Protein AF-A0A2T9YK55-F1 (afdb_monomer)

Sequence (570 aa):
MNTILQKYQSNDKYGALNINEKGITLLDGKYPSPLETLKYIHVDLERYDRYWHKEVDLELATLYSEIPSTYRIPLEDSKKLMSIIETYSIKFGENSNISEKGAIGMFPLSTLYFKQSCVPNCVYYGDNSGILYFRSTTKIKAGTTLTVSHINHYQTREARQKELYLKYQYWCSCLRCGEPMETSSDKLISGVGCVKCFKGVMYLPSKKKQKSLKITNSYLKKDISSFKNFSENLNLISEFKANEIRPGISIYEKSRTLAESLYKEDIHVNMFDDCNCAIIKDNSSGSGIFGNSIKSEKENQREIDNDTQECKYNHMEIPIKNLMVCDTCENIATKSSTESILKVCNQLLKNGIDAYRATDLNLAISKFSIIISCFEKQKIISKFNTIILEAYQLLEKCCNLKGDMIRAFYYQKEVVKLYENSGVLPRISLDMLAARIKLIESYILFTSTIKSKKLEFSNYLLKKYGNIVKENFEKAQTEIKIIFGEKSFLRKHLETLKLFANNNNRYLNNKENTEFKKESKSNENQNQKNDDSEKKVIIYKNNPFRDLFQKNVIQQNTKIKNLVFQPRKK

Radius of gyration: 31.42 Å; Cα contacts (8 Å, |Δi|>4): 494; chains: 1; bounding box: 86×90×87 Å

Solvent-accessible surface area (backbone atoms only — not comparable to full-atom values): 34538 Å² total; per-residue (Å²): 109,67,77,58,51,62,63,55,78,73,51,99,69,83,65,71,90,69,70,44,100,79,74,58,81,70,83,73,75,80,61,75,74,62,71,74,51,52,79,73,60,84,74,72,72,81,79,54,52,76,64,55,55,52,52,51,52,52,51,49,54,54,50,54,73,74,46,61,75,92,76,62,71,58,69,69,59,48,53,53,50,51,51,46,46,74,58,63,42,42,80,30,68,78,71,67,104,61,72,95,72,56,47,77,45,80,52,56,63,54,68,75,60,42,41,79,21,79,69,45,47,29,47,74,52,63,51,97,85,76,50,76,47,78,32,58,68,50,93,79,61,90,92,59,85,52,19,27,58,94,64,76,57,86,53,37,65,67,56,47,34,50,52,38,29,76,59,68,73,43,78,67,67,37,73,73,63,60,44,57,53,88,80,32,49,53,33,38,32,67,10,33,23,24,90,87,73,62,72,27,36,34,36,62,63,54,77,71,60,50,73,69,61,82,80,65,76,76,60,63,60,60,53,56,56,58,50,50,55,51,55,54,51,48,54,48,52,62,55,56,62,64,74,70,70,71,96,67,83,52,64,64,58,48,50,51,49,46,57,54,46,62,48,53,64,71,68,63,84,71,90,82,83,88,83,84,86,79,86,82,84,83,86,80,90,83,90,81,91,81,88,80,90,80,86,89,86,85,90,84,91,74,91,78,80,90,75,85,73,82,76,81,72,73,84,78,79,73,65,69,94,43,45,21,36,20,78,66,78,62,50,74,46,48,44,66,63,52,50,51,53,52,50,54,53,50,50,43,50,50,54,17,51,53,28,44,74,70,65,38,48,66,60,16,44,51,39,30,49,46,48,47,60,54,31,42,74,63,26,50,28,30,75,51,11,47,68,51,49,50,31,32,55,49,41,20,52,44,24,48,76,71,66,38,38,65,60,16,34,52,27,35,50,50,47,42,50,43,51,70,73,44,69,53,54,57,96,67,43,69,70,60,42,52,39,38,53,50,37,47,53,32,45,49,52,26,55,51,52,40,62,76,65,65,48,88,66,39,65,60,52,51,53,61,51,45,53,57,45,51,54,40,48,57,52,37,54,54,47,38,40,53,72,62,33,85,86,28,68,66,53,55,52,50,54,51,52,48,52,54,46,49,64,65,47,50,67,54,63,54,47,57,56,50,53,54,51,56,64,49,58,78,73,58,91,75,86,87,82,88,85,93,74,88,80,82,78,84,76,79,86,81,53,74,64,60,56,51,51,53,48,47,60,50,48,53,60,54,47,59,60,61,64,73,69,62,79,81,79,129

Mean predicted aligned error: 13.73 Å

InterPro domains:
  IPR011990 Tetratricopeptide-like helical domain superfamily [G3DSA:1.25.40.10] (154-524)
  IPR046341 SET domain superfamily [G3DSA:2.170.270.10] (68-150)
  IPR046341 SET domain superfamily [SSF82199] (117-179)
  IPR053010 SET domain-containing protein SmydA-8 [PTHR46455] (80-537)

Organism: NCBI:txid61424

pLDDT: mean 73.85, std 25.75, range [25.67, 98.06]

Structure (mmCIF, N/CA/C/O backbone):
data_AF-A0A2T9YK55-F1
#
_entry.id   AF-A0A2T9YK55-F1
#
loop_
_atom_site.group_PDB
_atom_site.id
_atom_site.type_symbol
_atom_site.label_atom_id
_atom_site.label_alt_id
_atom_site.label_comp_id
_atom_site.label_asym_id
_atom_site.label_entity_id
_atom_site.label_seq_id
_atom_site.pdbx_PDB_ins_code
_atom_site.Cartn_x
_atom_site.Cartn_y
_atom_site.Cartn_z
_atom_site.occupancy
_atom_site.B_iso_or_equiv
_atom_site.auth_seq_id
_atom_site.auth_comp_id
_atom_site.auth_asym_id
_atom_site.auth_atom_id
_atom_site.pdbx_PDB_model_num
ATOM 1 N N . MET A 1 1 ? 35.157 -4.183 -17.651 1.00 31.09 1 MET A N 1
ATOM 2 C CA . MET A 1 1 ? 34.346 -4.928 -18.646 1.00 31.09 1 MET A CA 1
ATOM 3 C C . MET A 1 1 ? 35.134 -6.029 -19.356 1.00 31.09 1 MET A C 1
ATOM 5 O O . MET A 1 1 ? 34.679 -7.163 -19.314 1.00 31.09 1 MET A O 1
ATOM 9 N N . ASN A 1 2 ? 36.323 -5.770 -19.918 1.00 26.55 2 ASN A N 1
ATOM 10 C CA . ASN A 1 2 ? 37.091 -6.798 -20.653 1.00 26.55 2 ASN A CA 1
ATOM 11 C C . ASN A 1 2 ? 37.538 -8.008 -19.807 1.00 26.55 2 ASN A C 1
ATOM 13 O O . ASN A 1 2 ? 37.507 -9.132 -20.293 1.00 26.55 2 ASN A O 1
ATOM 17 N N . THR A 1 3 ? 37.822 -7.829 -18.514 1.00 30.53 3 THR A N 1
ATOM 18 C CA . THR A 1 3 ? 38.133 -8.944 -17.592 1.00 30.53 3 THR A CA 1
ATOM 19 C C . THR A 1 3 ? 36.915 -9.830 -17.279 1.00 30.53 3 THR A C 1
ATOM 21 O O . THR A 1 3 ? 37.069 -10.990 -16.908 1.00 30.53 3 THR A O 1
ATOM 24 N N . ILE A 1 4 ? 35.695 -9.299 -17.444 1.00 36.16 4 ILE A N 1
ATOM 25 C CA . ILE A 1 4 ? 34.442 -10.062 -17.310 1.00 36.16 4 ILE A CA 1
ATOM 26 C C . ILE A 1 4 ? 34.151 -10.796 -18.629 1.00 36.16 4 ILE A C 1
ATOM 28 O O . ILE A 1 4 ? 33.813 -11.975 -18.597 1.00 36.16 4 ILE A O 1
ATOM 32 N N . LEU A 1 5 ? 34.376 -10.149 -19.778 1.00 32.25 5 LEU A N 1
ATOM 33 C CA . LEU A 1 5 ? 34.193 -10.743 -21.111 1.00 32.25 5 LEU A CA 1
ATOM 34 C C . LEU A 1 5 ? 35.182 -11.888 -21.407 1.00 32.25 5 LEU A C 1
ATOM 36 O O . LEU A 1 5 ? 34.768 -12.926 -21.917 1.00 32.25 5 LEU A O 1
ATOM 40 N N . GLN A 1 6 ? 36.451 -11.775 -20.998 1.00 32.75 6 GLN A N 1
ATOM 41 C CA . GLN A 1 6 ? 37.446 -12.846 -21.183 1.00 32.75 6 GLN A CA 1
ATOM 42 C C . GLN A 1 6 ? 37.174 -14.102 -20.332 1.00 32.75 6 GLN A C 1
ATOM 44 O O . GLN A 1 6 ? 37.525 -15.210 -20.734 1.00 32.75 6 GLN A O 1
ATOM 49 N N . LYS A 1 7 ? 36.498 -13.968 -19.180 1.00 36.47 7 LYS A N 1
ATOM 50 C CA . LYS A 1 7 ? 35.998 -15.123 -18.406 1.00 36.47 7 LYS A CA 1
ATOM 51 C C . LYS A 1 7 ? 34.696 -15.707 -18.970 1.00 36.47 7 LYS A C 1
ATOM 53 O O . LYS A 1 7 ? 34.363 -16.845 -18.653 1.00 36.47 7 LYS A O 1
ATOM 58 N N . TYR A 1 8 ? 33.968 -14.939 -19.782 1.00 36.78 8 TYR A N 1
ATOM 59 C CA . TYR A 1 8 ? 32.711 -15.352 -20.413 1.00 36.78 8 TYR A CA 1
ATOM 60 C C . TYR A 1 8 ? 32.931 -16.176 -21.687 1.00 36.78 8 TYR A C 1
ATOM 62 O O . TYR A 1 8 ? 32.177 -17.111 -21.927 1.00 36.78 8 TYR A O 1
ATOM 70 N N . GLN A 1 9 ? 33.971 -15.875 -22.469 1.00 35.66 9 GLN A N 1
ATOM 71 C CA . GLN A 1 9 ? 34.256 -16.563 -23.738 1.00 35.66 9 GLN A CA 1
ATOM 72 C C . GLN A 1 9 ? 34.961 -17.923 -23.582 1.00 35.66 9 GLN A C 1
ATOM 74 O O . GLN A 1 9 ? 35.026 -18.679 -24.542 1.00 35.66 9 GLN A O 1
ATOM 79 N N . SER A 1 10 ? 35.475 -18.260 -22.394 1.00 37.78 10 SER A N 1
ATOM 80 C CA . SER A 1 10 ? 36.226 -19.505 -22.150 1.00 37.78 10 SER A CA 1
ATOM 81 C C . SER A 1 10 ? 35.417 -20.625 -21.479 1.00 37.78 10 SER A C 1
ATOM 83 O O . SER A 1 10 ? 35.974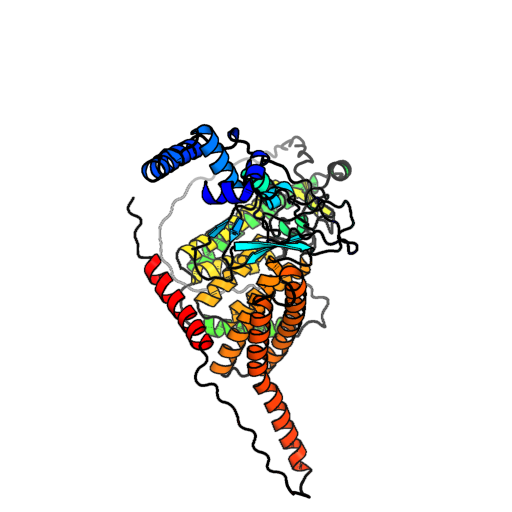 -21.676 -21.173 1.00 37.78 10 SER A O 1
ATOM 85 N N . ASN A 1 11 ? 34.110 -20.440 -21.256 1.00 36.94 11 ASN A N 1
ATOM 86 C CA . ASN A 1 11 ? 33.242 -21.459 -20.659 1.00 36.94 11 ASN A CA 1
ATOM 87 C C . ASN A 1 11 ? 32.065 -21.811 -21.583 1.00 36.94 11 ASN A C 1
ATOM 89 O O . ASN A 1 11 ? 30.978 -21.249 -21.453 1.00 36.94 11 ASN A O 1
ATOM 93 N N . ASP A 1 12 ? 32.248 -22.842 -22.413 1.00 36.97 12 ASP A N 1
ATOM 94 C CA . ASP A 1 12 ? 31.218 -23.573 -23.187 1.00 36.97 12 ASP A CA 1
ATOM 95 C C . ASP A 1 12 ? 30.192 -24.330 -22.304 1.00 36.97 12 ASP A C 1
ATOM 97 O O . ASP A 1 12 ? 29.650 -25.375 -22.659 1.00 36.97 12 ASP A O 1
ATOM 101 N N . LYS A 1 13 ? 29.913 -23.830 -21.096 1.00 37.94 13 LYS A N 1
ATOM 102 C CA . LYS A 1 13 ? 29.024 -24.457 -20.106 1.00 37.94 13 LYS A CA 1
ATOM 103 C C . LYS A 1 13 ? 27.880 -23.544 -19.674 1.00 37.94 13 LYS A C 1
ATOM 105 O O . LYS A 1 13 ? 27.437 -23.618 -18.527 1.00 37.94 13 LYS A O 1
ATOM 110 N N . TYR A 1 14 ? 27.347 -22.723 -20.578 1.00 39.47 14 TYR A N 1
ATOM 111 C CA . TYR A 1 14 ? 25.986 -22.218 -20.392 1.00 39.47 14 TYR A CA 1
ATOM 112 C C . TYR A 1 14 ? 25.021 -23.354 -20.701 1.00 39.47 14 TYR A C 1
ATOM 114 O O . TYR A 1 14 ? 24.570 -23.553 -21.825 1.00 39.47 14 TYR A O 1
ATOM 122 N N . GLY A 1 15 ? 24.814 -24.165 -19.663 1.00 36.59 15 GLY A N 1
ATOM 123 C CA . GLY A 1 15 ? 23.957 -25.328 -19.686 1.00 36.59 15 GLY A CA 1
ATOM 124 C C . GLY A 1 15 ? 22.580 -24.984 -20.230 1.00 36.59 15 GLY A C 1
ATOM 125 O O . GLY A 1 15 ? 21.968 -23.981 -19.855 1.00 36.59 15 GLY A O 1
ATOM 126 N N . ALA A 1 16 ? 22.086 -25.890 -21.069 1.00 33.06 16 ALA A N 1
ATOM 127 C CA . ALA A 1 16 ? 20.669 -26.162 -21.186 1.00 33.06 16 ALA A CA 1
ATOM 128 C C . ALA A 1 16 ? 19.996 -25.995 -19.814 1.00 33.06 16 ALA A C 1
ATOM 130 O O . ALA A 1 16 ? 20.564 -26.399 -18.795 1.00 33.06 16 ALA A O 1
ATOM 131 N N . LEU A 1 17 ? 18.801 -25.399 -19.802 1.00 35.31 17 LEU A N 1
ATOM 132 C CA . LEU A 1 17 ? 17.864 -25.430 -18.681 1.00 35.31 17 LEU A CA 1
ATOM 133 C C . LEU A 1 17 ? 17.787 -26.867 -18.152 1.00 35.31 17 LEU A C 1
ATOM 135 O O . LEU A 1 17 ? 17.037 -27.688 -18.670 1.00 35.31 17 LEU A O 1
ATOM 139 N N . ASN A 1 18 ? 18.618 -27.190 -17.163 1.00 33.28 18 ASN A N 1
ATOM 140 C CA . ASN A 1 18 ? 18.731 -28.544 -16.663 1.00 33.28 18 ASN A CA 1
ATOM 141 C C . ASN A 1 18 ? 17.586 -28.704 -15.669 1.00 33.28 18 ASN A C 1
ATOM 143 O O . ASN A 1 18 ? 17.683 -28.331 -14.497 1.00 33.28 18 ASN A O 1
ATOM 147 N N . ILE A 1 19 ? 16.447 -29.145 -16.198 1.00 33.91 19 ILE A N 1
ATOM 148 C CA . ILE A 1 19 ? 15.286 -29.553 -15.423 1.00 33.91 19 ILE A CA 1
ATOM 149 C C . ILE A 1 19 ? 15.742 -30.784 -14.644 1.00 33.91 19 ILE A C 1
ATOM 151 O O . ILE A 1 19 ? 15.805 -31.886 -15.177 1.00 33.91 19 ILE A O 1
ATOM 155 N N . ASN A 1 20 ? 16.129 -30.596 -13.386 1.00 36.41 20 ASN A N 1
ATOM 156 C CA . ASN A 1 20 ? 16.343 -31.728 -12.498 1.00 36.41 20 ASN A CA 1
ATOM 157 C C . ASN A 1 20 ? 15.013 -32.482 -12.303 1.00 36.41 20 ASN A C 1
ATOM 159 O O . ASN A 1 20 ? 13.934 -31.891 -12.360 1.00 36.41 20 ASN A O 1
ATOM 163 N N . GLU A 1 21 ? 15.087 -33.781 -12.005 1.00 35.72 21 GLU A N 1
ATOM 164 C CA . GLU A 1 21 ? 13.941 -34.693 -11.798 1.00 35.72 21 GLU A CA 1
ATOM 165 C C . GLU A 1 21 ? 12.972 -34.261 -10.670 1.00 35.72 21 GLU A C 1
ATOM 167 O O . GLU A 1 21 ? 11.958 -34.906 -10.421 1.00 35.72 21 GLU A O 1
ATOM 172 N N . LYS A 1 22 ? 13.255 -33.143 -9.984 1.00 35.12 22 LYS A N 1
ATOM 173 C CA . LYS A 1 22 ? 12.423 -32.537 -8.935 1.00 35.12 22 LYS A CA 1
ATOM 174 C C . LYS A 1 22 ? 11.693 -31.258 -9.373 1.00 35.12 22 LYS A C 1
ATOM 176 O O . LYS A 1 22 ? 11.016 -30.650 -8.546 1.00 35.12 22 LYS A O 1
ATOM 181 N N . GLY A 1 23 ? 11.804 -30.840 -10.637 1.00 29.05 23 GLY A N 1
ATOM 182 C CA . GLY A 1 23 ? 11.032 -29.720 -11.192 1.00 29.05 23 GLY A CA 1
ATOM 183 C C . GLY A 1 23 ? 11.400 -28.339 -10.634 1.00 29.05 23 GLY A C 1
ATOM 184 O O . GLY A 1 23 ? 10.570 -27.431 -10.667 1.00 29.05 23 GLY A O 1
ATOM 185 N N . ILE A 1 24 ? 12.622 -28.159 -10.117 1.00 30.39 24 ILE A N 1
ATOM 186 C CA . ILE A 1 24 ? 13.113 -26.865 -9.623 1.00 30.39 24 ILE A CA 1
ATOM 187 C C . ILE A 1 24 ? 14.091 -26.296 -10.651 1.00 30.39 24 ILE A C 1
ATOM 189 O O . ILE A 1 24 ? 15.243 -26.725 -10.726 1.00 30.39 24 ILE A O 1
ATOM 193 N N . THR A 1 25 ? 13.661 -25.285 -11.407 1.00 35.66 25 THR A N 1
ATOM 194 C CA . THR A 1 25 ? 14.571 -24.478 -12.229 1.00 35.66 25 THR A CA 1
ATOM 195 C C . THR A 1 25 ? 15.384 -23.561 -11.314 1.00 35.66 25 THR A C 1
ATOM 197 O O . THR A 1 25 ? 14.948 -22.473 -10.943 1.00 35.66 25 THR A O 1
ATOM 200 N N . LEU A 1 26 ? 16.568 -24.018 -10.908 1.00 33.47 26 LEU A N 1
ATOM 201 C CA . LEU A 1 26 ? 17.568 -23.169 -10.267 1.00 33.47 26 LEU A CA 1
ATOM 202 C C . LEU A 1 26 ? 18.290 -22.365 -11.356 1.00 33.47 26 LEU A C 1
ATOM 204 O O . LEU A 1 26 ? 19.200 -22.872 -12.006 1.00 33.47 26 LEU A O 1
ATOM 208 N N . LEU A 1 27 ? 17.934 -21.090 -11.526 1.00 43.84 27 LEU A N 1
ATOM 209 C CA . LEU A 1 27 ? 18.927 -20.096 -11.943 1.00 43.84 27 LEU A CA 1
ATOM 210 C C . LEU A 1 27 ? 19.809 -19.873 -10.711 1.00 43.84 27 LEU A C 1
ATOM 212 O O . LEU A 1 27 ? 19.505 -19.021 -9.886 1.00 43.84 27 LEU A O 1
ATOM 216 N N . ASP A 1 28 ? 20.817 -20.725 -10.518 1.00 37.75 28 ASP A N 1
ATOM 217 C CA . ASP A 1 28 ? 21.547 -20.911 -9.250 1.00 37.75 28 ASP A CA 1
ATOM 218 C C . ASP A 1 28 ? 22.359 -19.690 -8.768 1.00 37.75 28 ASP A C 1
ATOM 220 O O . ASP A 1 28 ? 23.324 -19.873 -8.043 1.00 37.75 28 ASP A O 1
ATOM 224 N N . GLY A 1 29 ? 22.088 -18.454 -9.209 1.00 44.12 29 GLY A N 1
ATOM 225 C CA . GLY A 1 29 ? 22.828 -17.237 -8.826 1.00 44.12 29 GLY A CA 1
ATOM 226 C C . GLY A 1 29 ? 24.343 -17.259 -9.112 1.00 44.12 29 GLY A C 1
ATOM 227 O O . GLY A 1 29 ? 25.005 -16.237 -8.988 1.00 44.12 29 GLY A O 1
ATOM 228 N N . LYS A 1 30 ? 24.891 -18.409 -9.524 1.00 45.22 30 LYS A N 1
ATOM 229 C CA . LYS A 1 30 ? 26.287 -18.692 -9.860 1.00 45.22 30 LYS A CA 1
ATOM 230 C C . LYS A 1 30 ? 26.701 -18.018 -11.151 1.00 45.22 30 LYS A C 1
ATOM 232 O O . LYS A 1 30 ? 27.882 -17.756 -11.349 1.00 45.22 30 LYS A O 1
ATOM 237 N N . TYR A 1 31 ? 25.728 -17.749 -12.012 1.00 51.31 31 TYR A N 1
ATOM 238 C CA . TYR A 1 31 ? 25.933 -17.091 -13.285 1.00 51.31 31 TYR A CA 1
ATOM 239 C C . TYR A 1 31 ? 25.261 -15.720 -13.228 1.00 51.31 31 TYR A C 1
ATOM 241 O O . TYR A 1 31 ? 24.075 -15.643 -12.889 1.00 51.31 31 TYR A O 1
ATOM 249 N N . PRO A 1 32 ? 25.993 -14.634 -13.530 1.00 54.97 32 PRO A N 1
ATOM 250 C CA . PRO A 1 32 ? 25.381 -13.322 -13.656 1.00 54.97 32 PRO A CA 1
ATOM 251 C C . PRO A 1 32 ? 24.267 -13.383 -14.705 1.00 54.97 32 PRO A C 1
ATOM 253 O O . PRO A 1 32 ? 24.385 -14.115 -15.688 1.00 54.97 32 PRO A O 1
ATOM 256 N N . SER A 1 33 ? 23.203 -12.593 -14.522 1.00 62.19 33 SER A N 1
ATOM 257 C CA . SER A 1 33 ? 22.245 -12.371 -15.611 1.00 62.19 33 SER A CA 1
ATOM 258 C C . SER A 1 33 ? 23.030 -11.878 -16.830 1.00 62.19 33 SER A C 1
ATOM 260 O O . SER A 1 33 ? 23.733 -10.871 -16.693 1.00 62.19 33 SER A O 1
ATOM 262 N N . PRO A 1 34 ? 22.963 -12.556 -17.990 1.00 71.88 34 PRO A N 1
ATOM 263 C CA . PRO A 1 34 ? 23.761 -12.148 -19.134 1.00 71.88 34 PRO A CA 1
ATOM 264 C C . PRO A 1 34 ? 23.360 -10.728 -19.522 1.00 71.88 34 PRO A C 1
ATOM 266 O O . PRO A 1 34 ? 22.200 -10.492 -19.856 1.00 71.88 34 PRO A O 1
ATOM 269 N N . LEU A 1 35 ? 24.290 -9.770 -19.461 1.00 70.69 35 LEU A N 1
ATOM 270 C CA . LEU A 1 35 ? 24.003 -8.367 -19.797 1.00 70.69 35 LEU A CA 1
ATOM 271 C C . LEU A 1 35 ? 23.467 -8.224 -21.224 1.00 70.69 35 LEU A C 1
ATOM 273 O O . LEU A 1 35 ? 22.671 -7.332 -21.491 1.00 70.69 35 LEU A O 1
ATOM 277 N N . GLU A 1 36 ? 23.820 -9.157 -22.110 1.00 75.25 36 GLU A N 1
ATOM 278 C CA . GLU A 1 36 ? 23.265 -9.255 -23.458 1.00 75.25 36 GLU A CA 1
ATOM 279 C C . GLU A 1 36 ? 21.739 -9.310 -23.486 1.00 75.25 36 GLU A C 1
ATOM 281 O O . GLU A 1 36 ? 21.138 -8.894 -24.468 1.00 75.25 36 GLU A O 1
ATOM 286 N N . THR A 1 37 ? 21.090 -9.786 -22.422 1.00 83.38 37 THR A N 1
ATOM 287 C CA . THR A 1 37 ? 19.626 -9.834 -22.360 1.00 83.38 37 THR A CA 1
ATOM 288 C C . THR A 1 37 ? 18.973 -8.455 -22.300 1.00 83.38 37 THR A C 1
ATOM 290 O O . THR A 1 37 ? 17.801 -8.338 -22.651 1.00 83.38 37 THR A O 1
ATOM 293 N N . LEU A 1 38 ? 19.722 -7.399 -21.952 1.00 84.38 38 LEU A N 1
ATOM 294 C CA . LEU A 1 38 ? 19.244 -6.015 -22.028 1.00 84.38 38 LEU A CA 1
ATOM 295 C C . LEU A 1 38 ? 18.785 -5.646 -23.444 1.00 84.38 38 LEU A C 1
ATOM 297 O O . LEU A 1 38 ? 17.830 -4.888 -23.579 1.00 84.38 38 LEU A O 1
ATOM 301 N N . LYS A 1 39 ? 19.388 -6.232 -24.491 1.00 85.94 39 LYS A N 1
ATOM 302 C CA . LYS A 1 39 ? 19.005 -5.976 -25.892 1.00 85.94 39 LYS A CA 1
ATOM 303 C C . LYS A 1 39 ? 17.598 -6.471 -26.245 1.00 85.94 39 LYS A C 1
ATOM 305 O O . LYS A 1 39 ? 17.048 -6.061 -27.258 1.00 85.94 39 LYS A O 1
ATOM 310 N N . TYR A 1 40 ? 17.031 -7.359 -25.427 1.00 88.75 40 TYR A N 1
ATOM 311 C CA . TYR A 1 40 ? 15.673 -7.878 -25.600 1.00 88.75 40 TYR A CA 1
ATOM 312 C C . TYR A 1 40 ? 14.634 -7.104 -24.782 1.00 88.75 40 TYR A C 1
ATOM 314 O O . TYR A 1 40 ? 13.441 -7.386 -24.892 1.00 88.75 40 TYR A O 1
ATOM 322 N N . ILE A 1 41 ? 15.058 -6.152 -23.945 1.00 90.38 41 ILE A N 1
ATOM 323 C CA . ILE A 1 41 ? 14.135 -5.304 -23.196 1.00 90.38 41 ILE A CA 1
ATOM 324 C C . ILE A 1 41 ? 13.655 -4.195 -24.125 1.00 90.38 41 ILE A C 1
ATOM 326 O O . ILE A 1 41 ? 14.417 -3.315 -24.516 1.00 90.38 41 ILE A O 1
ATOM 330 N N . HIS A 1 42 ? 12.372 -4.248 -24.465 1.00 88.25 42 HIS A N 1
ATOM 331 C CA . HIS A 1 42 ? 11.733 -3.208 -25.253 1.00 88.25 42 HIS A CA 1
ATOM 332 C C . HIS A 1 42 ? 11.494 -1.957 -24.402 1.00 88.25 42 HIS A C 1
ATOM 334 O O . HIS A 1 42 ? 10.940 -2.037 -23.305 1.00 88.25 42 HIS A O 1
ATOM 340 N N . VAL A 1 43 ? 11.861 -0.800 -24.943 1.00 86.31 43 VAL A N 1
ATOM 341 C CA . VAL A 1 43 ? 11.575 0.520 -24.380 1.00 86.31 43 VAL A CA 1
ATOM 342 C C . VAL A 1 43 ? 11.094 1.435 -25.488 1.00 86.31 43 VAL A C 1
ATOM 344 O O . VAL A 1 43 ? 11.634 1.428 -26.590 1.00 86.31 43 VAL A O 1
ATOM 347 N N . ASP A 1 44 ? 10.068 2.213 -25.175 1.00 88.81 44 ASP A N 1
ATOM 348 C CA . ASP A 1 44 ? 9.516 3.207 -26.080 1.00 88.81 44 ASP A CA 1
ATOM 349 C C . ASP A 1 44 ? 10.083 4.578 -25.698 1.00 88.81 44 ASP A C 1
ATOM 351 O O . ASP A 1 44 ? 9.720 5.133 -24.660 1.00 88.81 44 ASP A O 1
ATOM 355 N N . LEU A 1 45 ? 11.026 5.093 -26.490 1.00 91.19 45 LEU A N 1
ATOM 356 C CA . LEU A 1 45 ? 11.635 6.404 -26.244 1.00 91.19 45 LEU A CA 1
ATOM 357 C C . LEU A 1 45 ? 10.672 7.562 -26.529 1.00 91.19 45 LEU A C 1
ATOM 359 O O . LEU A 1 45 ? 10.855 8.648 -25.972 1.00 91.19 45 LEU A O 1
ATOM 363 N N . GLU A 1 46 ? 9.646 7.343 -27.354 1.00 91.06 46 GLU A N 1
ATOM 364 C CA . GLU A 1 46 ? 8.690 8.381 -27.753 1.00 91.06 46 GLU A CA 1
ATOM 365 C C . GLU A 1 46 ? 7.776 8.789 -26.594 1.00 91.06 46 GLU A C 1
ATOM 367 O O . GLU A 1 46 ? 7.214 9.884 -26.587 1.00 91.06 46 GLU A O 1
ATOM 372 N N . ARG A 1 47 ? 7.670 7.944 -25.562 1.00 89.62 47 ARG A N 1
ATOM 373 C CA . ARG A 1 47 ? 6.882 8.242 -24.359 1.00 89.62 47 ARG A CA 1
ATOM 374 C C . ARG A 1 47 ? 7.450 9.390 -23.524 1.00 89.62 47 ARG A C 1
ATOM 376 O O . ARG A 1 47 ? 6.738 9.948 -22.689 1.00 89.62 47 ARG A O 1
ATOM 383 N N . TYR A 1 48 ? 8.745 9.658 -23.661 1.00 92.50 48 TYR A N 1
ATOM 384 C CA . TYR A 1 48 ? 9.433 10.658 -22.867 1.00 92.50 48 TYR A CA 1
ATOM 385 C C . TYR A 1 48 ? 9.276 12.023 -23.512 1.00 92.50 48 TYR A C 1
ATOM 387 O O . TYR A 1 48 ? 9.482 12.193 -24.714 1.00 92.50 48 TYR A O 1
ATOM 395 N N . ASP A 1 49 ? 8.907 13.010 -22.703 1.00 93.62 49 ASP A N 1
ATOM 396 C CA . ASP A 1 49 ? 8.746 14.363 -23.200 1.00 93.62 49 ASP A CA 1
ATOM 397 C C . ASP A 1 49 ? 10.103 15.023 -23.504 1.00 93.62 49 ASP A C 1
ATOM 399 O O . ASP A 1 49 ? 11.186 14.540 -23.163 1.00 93.62 49 ASP A O 1
ATOM 403 N N . ARG A 1 50 ? 10.048 16.182 -24.167 1.00 96.12 50 ARG A N 1
ATOM 404 C CA . ARG A 1 50 ? 11.248 16.962 -24.505 1.00 96.12 50 ARG A CA 1
ATOM 405 C C . ARG A 1 50 ? 12.056 17.384 -23.275 1.00 96.12 50 ARG A C 1
ATOM 407 O O . ARG A 1 50 ? 13.239 17.682 -23.416 1.00 96.12 50 ARG A O 1
ATOM 414 N N . TYR A 1 51 ? 11.421 17.462 -22.106 1.00 96.19 51 TYR A N 1
ATOM 415 C CA . TYR A 1 51 ? 12.087 17.846 -20.872 1.00 96.19 51 TYR A CA 1
ATOM 416 C C . TYR A 1 51 ? 12.991 16.711 -20.385 1.00 96.19 51 TYR A C 1
ATOM 418 O O . TYR A 1 51 ? 14.182 16.944 -20.190 1.00 96.19 51 TYR A O 1
ATOM 426 N N . TRP A 1 52 ? 12.476 15.482 -20.332 1.00 94.94 52 TRP A N 1
ATOM 427 C CA . TRP A 1 52 ? 13.263 14.298 -19.989 1.00 94.94 52 TRP A CA 1
ATOM 428 C C . TRP A 1 52 ? 14.458 14.107 -20.923 1.00 94.94 52 TRP A C 1
ATOM 430 O O . TRP A 1 52 ? 15.580 13.929 -20.461 1.00 94.94 52 TRP A O 1
ATOM 440 N N . HIS A 1 53 ? 14.253 14.218 -22.242 1.00 95.62 53 HIS A N 1
ATOM 441 C CA . HIS A 1 53 ? 15.353 14.076 -23.208 1.00 95.62 53 HIS A CA 1
ATOM 442 C C . HIS A 1 53 ? 16.468 15.094 -22.959 1.00 95.62 53 HIS A C 1
ATOM 444 O O . HIS A 1 53 ? 17.642 14.741 -23.025 1.00 95.62 53 HIS A O 1
ATOM 450 N N . LYS A 1 54 ? 16.104 16.338 -22.622 1.00 96.88 54 LYS A N 1
ATOM 451 C CA . LYS A 1 54 ? 17.062 17.397 -22.291 1.00 96.88 54 LYS A CA 1
ATOM 452 C C . LYS A 1 54 ? 17.807 17.113 -20.985 1.00 96.88 54 LYS A C 1
ATOM 454 O O . LYS A 1 54 ? 19.007 17.365 -20.924 1.00 96.88 54 LYS A O 1
ATOM 459 N N . GLU A 1 55 ? 17.121 16.623 -19.954 1.00 96.62 55 GLU A N 1
ATOM 460 C CA . GLU A 1 55 ? 17.766 16.220 -18.697 1.00 96.62 55 GLU A CA 1
ATOM 461 C C . GLU A 1 55 ? 18.756 15.077 -18.927 1.00 96.62 55 GLU A C 1
ATOM 463 O O . GLU A 1 55 ? 19.912 15.186 -18.526 1.00 96.62 55 GLU A O 1
ATOM 468 N N . VAL A 1 56 ? 18.352 14.040 -19.663 1.00 96.00 56 VAL A N 1
ATOM 469 C CA . VAL A 1 56 ? 19.225 12.907 -19.993 1.00 96.00 56 VAL A CA 1
ATOM 470 C C . VAL A 1 56 ? 20.425 13.341 -20.830 1.00 96.00 56 VAL A C 1
ATOM 472 O O . VAL A 1 56 ? 21.531 12.874 -20.578 1.00 96.00 56 VAL A O 1
ATOM 475 N N . ASP A 1 57 ? 20.259 14.258 -21.786 1.00 96.88 57 ASP A N 1
ATOM 476 C CA . ASP A 1 57 ? 21.386 14.801 -22.555 1.00 96.88 57 ASP A CA 1
ATOM 477 C C . ASP A 1 57 ? 22.405 15.525 -21.658 1.00 96.88 57 ASP A C 1
ATOM 479 O O . ASP A 1 57 ? 23.614 15.354 -21.833 1.00 96.88 57 ASP A O 1
ATOM 483 N N . LEU A 1 58 ? 21.935 16.293 -20.668 1.00 96.69 58 LEU A N 1
ATOM 484 C CA . LEU A 1 58 ? 22.800 16.964 -19.694 1.00 96.69 58 LEU A CA 1
ATOM 485 C C . LEU A 1 58 ? 23.511 15.957 -18.781 1.00 96.69 58 LEU A C 1
ATOM 487 O O . LEU A 1 58 ? 24.726 16.049 -18.603 1.00 96.69 58 LEU A O 1
ATOM 491 N N . GLU A 1 59 ? 22.785 14.975 -18.247 1.00 95.88 59 GLU A N 1
ATOM 492 C CA . GLU A 1 59 ? 23.353 13.934 -17.384 1.00 95.88 59 GLU A CA 1
ATOM 493 C C . GLU A 1 59 ? 24.385 13.077 -18.122 1.00 95.88 59 GLU A C 1
ATOM 495 O O . GLU A 1 59 ? 25.458 12.795 -17.585 1.00 95.88 59 GLU A O 1
ATOM 500 N N . LEU A 1 60 ? 24.108 12.702 -19.374 1.00 95.88 60 LEU A N 1
ATOM 501 C CA . LEU A 1 60 ? 25.043 11.950 -20.207 1.00 95.88 60 LEU A CA 1
ATOM 502 C C . LEU A 1 60 ? 26.276 12.778 -20.566 1.00 95.88 60 LEU A C 1
ATOM 504 O O . LEU A 1 60 ? 27.376 12.228 -20.575 1.00 95.88 60 LEU A O 1
ATOM 508 N N . ALA A 1 61 ? 26.135 14.084 -20.812 1.00 96.19 61 ALA A N 1
ATOM 509 C CA . ALA A 1 61 ? 27.279 14.965 -21.037 1.00 96.19 61 ALA A CA 1
ATOM 510 C C . ALA A 1 61 ? 28.193 15.026 -19.802 1.00 96.19 61 ALA A C 1
ATOM 512 O O . ALA A 1 61 ? 29.414 14.887 -19.934 1.00 96.19 61 ALA A O 1
ATOM 513 N N . THR A 1 62 ? 27.614 15.157 -18.605 1.00 96.81 62 THR A N 1
ATOM 514 C CA . THR A 1 62 ? 28.359 15.088 -17.341 1.00 96.81 62 THR A CA 1
ATOM 515 C C . THR A 1 62 ? 29.028 13.725 -17.176 1.00 96.81 62 THR A C 1
ATOM 517 O O . THR A 1 62 ? 30.246 13.669 -17.010 1.00 96.81 62 THR A O 1
ATOM 520 N N . LEU A 1 63 ? 28.287 12.625 -17.329 1.00 94.75 63 LEU A N 1
ATOM 521 C CA . LEU A 1 63 ? 28.830 11.268 -17.227 1.00 94.75 63 LEU A CA 1
ATOM 522 C C . LEU A 1 63 ? 29.991 11.046 -18.205 1.00 94.75 63 LEU A C 1
ATOM 524 O O . LEU A 1 63 ? 31.029 10.505 -17.833 1.00 94.75 63 LEU A O 1
ATOM 528 N N . TYR A 1 64 ? 29.850 11.488 -19.454 1.00 96.38 64 TYR A N 1
ATOM 529 C CA . TYR A 1 64 ? 30.874 11.338 -20.487 1.00 96.38 64 TYR A CA 1
ATOM 530 C C . TYR A 1 64 ? 32.114 12.178 -20.227 1.00 96.38 64 TYR A C 1
ATOM 532 O O . TYR A 1 64 ? 33.193 11.782 -20.670 1.00 96.38 64 TYR A O 1
ATOM 540 N N . SER A 1 65 ? 31.996 13.287 -19.497 1.00 96.31 65 SER A N 1
ATOM 541 C CA . SER A 1 65 ? 33.161 14.050 -19.047 1.00 96.31 65 SER A CA 1
ATOM 542 C C . SER A 1 65 ? 33.997 13.295 -18.004 1.00 96.31 65 SER A C 1
ATOM 544 O O . SER A 1 65 ? 35.207 13.494 -17.940 1.00 96.31 65 SER A O 1
ATOM 546 N N . GLU A 1 66 ? 33.374 12.380 -17.254 1.00 96.56 66 GLU A N 1
ATOM 547 C CA . GLU A 1 66 ? 34.009 11.624 -16.170 1.00 96.56 66 GLU A CA 1
ATOM 548 C C . GLU A 1 66 ? 34.480 10.223 -16.592 1.00 96.56 66 GLU A C 1
ATOM 550 O O . GLU A 1 66 ? 35.451 9.704 -16.035 1.00 96.56 66 GLU A O 1
ATOM 555 N N . ILE A 1 67 ? 33.826 9.591 -17.577 1.00 94.81 67 ILE A N 1
ATOM 556 C CA . ILE A 1 67 ? 34.201 8.245 -18.036 1.00 94.81 67 ILE A CA 1
ATOM 557 C C . ILE A 1 67 ? 35.194 8.271 -19.215 1.00 94.81 67 ILE A C 1
ATOM 559 O O . ILE A 1 67 ? 35.074 9.102 -20.124 1.00 94.81 67 ILE A O 1
ATOM 563 N N . PRO A 1 68 ? 36.147 7.315 -19.269 1.00 97.00 68 PRO A N 1
ATOM 564 C CA . PRO A 1 68 ? 37.040 7.155 -20.414 1.00 97.00 68 PRO A CA 1
ATOM 565 C C . PRO A 1 68 ? 36.279 6.981 -21.733 1.00 97.00 68 PRO A C 1
ATOM 567 O O . PRO A 1 68 ? 35.251 6.304 -21.785 1.00 97.00 68 PRO A O 1
ATOM 570 N N . SER A 1 69 ? 36.824 7.529 -22.823 1.00 94.69 69 SER A N 1
ATOM 571 C CA . SER A 1 69 ? 36.221 7.450 -24.163 1.00 94.69 69 SER A CA 1
ATOM 572 C C . SER A 1 69 ? 35.981 6.015 -24.639 1.00 94.69 69 SER A C 1
ATOM 574 O O . SER A 1 69 ? 35.024 5.771 -25.365 1.00 94.69 69 SER A O 1
ATOM 576 N N . THR A 1 70 ? 36.788 5.058 -24.173 1.00 96.50 70 THR A N 1
ATOM 577 C CA . THR A 1 70 ? 36.648 3.621 -24.457 1.00 96.50 70 THR A CA 1
ATOM 578 C C . THR A 1 70 ? 35.379 2.985 -23.883 1.00 96.50 70 THR A C 1
ATOM 580 O O . THR A 1 70 ? 35.020 1.889 -24.305 1.00 96.50 70 THR A O 1
ATOM 583 N N . TYR A 1 71 ? 34.700 3.644 -22.938 1.00 91.06 71 TYR A N 1
ATOM 584 C CA . TYR A 1 71 ? 33.430 3.194 -22.355 1.00 91.06 71 TYR A CA 1
ATOM 585 C C . TYR A 1 71 ? 32.216 3.990 -22.848 1.00 91.06 71 TYR A C 1
ATOM 587 O O . TYR A 1 71 ? 31.094 3.704 -22.429 1.00 91.06 71 TYR A O 1
ATOM 595 N N . ARG A 1 72 ? 32.416 4.989 -23.714 1.00 92.94 72 ARG A N 1
ATOM 596 C CA . ARG A 1 72 ? 31.315 5.755 -24.305 1.00 92.94 72 ARG A CA 1
ATOM 597 C C . ARG A 1 72 ? 30.650 4.922 -25.399 1.00 92.94 72 ARG A C 1
ATOM 599 O O . ARG A 1 72 ? 31.325 4.234 -26.161 1.00 92.94 72 ARG A O 1
ATOM 606 N N . ILE A 1 73 ? 29.330 5.004 -25.475 1.00 93.44 73 ILE A N 1
ATOM 607 C CA . ILE A 1 73 ? 28.522 4.359 -26.517 1.00 93.44 73 ILE A CA 1
ATOM 608 C C . ILE A 1 73 ? 27.795 5.450 -27.318 1.00 93.44 73 ILE A C 1
ATOM 610 O O . ILE A 1 73 ? 27.846 6.620 -26.932 1.00 93.44 73 ILE A O 1
ATOM 614 N N . PRO A 1 74 ? 27.150 5.140 -28.452 1.00 95.62 74 PRO A N 1
ATOM 615 C CA . PRO A 1 74 ? 26.353 6.135 -29.160 1.00 95.62 74 PRO A CA 1
ATOM 616 C C . PRO A 1 74 ? 25.319 6.797 -28.235 1.00 95.62 74 PRO A C 1
ATOM 618 O O . PRO A 1 74 ? 24.743 6.146 -27.358 1.00 95.62 74 PRO A O 1
ATOM 621 N N . LEU A 1 75 ? 25.077 8.099 -28.428 1.00 93.06 75 LEU A N 1
ATOM 622 C CA . LEU A 1 75 ? 24.138 8.868 -27.599 1.00 93.06 75 LEU A CA 1
ATOM 623 C C . LEU A 1 75 ? 22.744 8.225 -27.586 1.00 93.06 75 LEU A C 1
ATOM 625 O O . LEU A 1 75 ? 22.130 8.085 -26.533 1.00 93.06 75 LEU A O 1
ATOM 629 N N . GLU A 1 76 ? 22.292 7.762 -28.749 1.00 93.12 76 GLU A N 1
ATOM 630 C CA . GLU A 1 76 ? 21.008 7.083 -28.910 1.00 93.12 76 GLU A CA 1
ATOM 631 C C . GLU A 1 76 ? 20.919 5.797 -28.074 1.00 93.12 76 GLU A C 1
ATOM 633 O O . GLU A 1 76 ? 19.931 5.556 -27.381 1.00 93.12 76 GLU A O 1
ATOM 638 N N . ASP A 1 77 ? 21.985 4.995 -28.053 1.00 93.06 77 ASP A N 1
ATOM 639 C CA . ASP A 1 77 ? 22.036 3.770 -27.252 1.00 93.06 77 ASP A CA 1
ATOM 640 C C . ASP A 1 77 ? 22.124 4.069 -25.750 1.00 93.06 77 ASP A C 1
ATOM 642 O O . ASP A 1 77 ? 21.585 3.322 -24.932 1.00 93.06 77 ASP A O 1
ATOM 646 N N . SER A 1 78 ? 22.728 5.199 -25.375 1.00 94.44 78 SER A N 1
ATOM 647 C CA . SER A 1 78 ? 22.733 5.672 -23.986 1.00 94.44 78 SER A CA 1
ATOM 648 C C . SER A 1 78 ? 21.353 6.102 -23.518 1.00 94.44 78 SER A C 1
ATOM 650 O O . SER A 1 78 ? 20.954 5.740 -22.413 1.00 94.44 78 SER A O 1
ATOM 652 N N . LYS A 1 79 ? 20.589 6.806 -24.361 1.00 95.00 79 LYS A N 1
ATOM 653 C CA . LYS A 1 79 ? 19.191 7.159 -24.071 1.00 95.00 79 LYS A CA 1
ATOM 654 C C . LYS A 1 79 ? 18.327 5.913 -23.915 1.00 95.00 79 LYS A C 1
ATOM 656 O O . LYS A 1 79 ? 17.570 5.811 -22.948 1.00 95.00 79 LYS A O 1
ATOM 661 N N . LYS A 1 80 ? 18.496 4.923 -24.800 1.00 94.12 80 LYS A N 1
ATOM 662 C CA . LYS A 1 80 ? 17.836 3.612 -24.667 1.00 94.12 80 LYS A CA 1
ATOM 663 C C . LYS A 1 80 ? 18.192 2.949 -23.342 1.00 94.12 80 LYS A C 1
ATOM 665 O O . LYS A 1 80 ? 17.289 2.564 -22.602 1.00 94.12 80 LYS A O 1
ATOM 670 N N . LEU A 1 81 ? 19.476 2.867 -22.994 1.00 92.00 81 LEU A N 1
ATOM 671 C CA . LEU A 1 81 ? 19.913 2.271 -21.732 1.00 92.00 81 LEU A CA 1
ATOM 672 C C . LEU A 1 81 ? 19.346 3.014 -20.513 1.00 92.00 81 LEU A C 1
ATOM 674 O O . LEU A 1 81 ? 18.849 2.368 -19.591 1.00 92.00 81 LEU A O 1
ATOM 678 N N . MET A 1 82 ? 19.364 4.347 -20.523 1.00 93.50 82 MET A N 1
ATOM 679 C CA . MET A 1 82 ? 18.812 5.163 -19.442 1.00 93.50 82 MET A CA 1
ATOM 680 C C . MET A 1 82 ? 17.309 4.925 -19.279 1.00 93.50 82 MET A C 1
ATOM 682 O O . MET A 1 82 ? 16.836 4.707 -18.164 1.00 93.50 82 MET A O 1
ATOM 686 N N . SER A 1 83 ? 16.570 4.835 -20.388 1.00 93.75 83 SER A N 1
ATOM 687 C CA . SER A 1 83 ? 15.145 4.502 -20.338 1.00 93.75 83 SER A CA 1
ATOM 688 C C . SER A 1 83 ? 14.878 3.105 -19.768 1.00 93.75 83 SER A C 1
ATOM 690 O O . SER A 1 83 ? 13.940 2.920 -18.990 1.00 93.75 83 SER A O 1
ATOM 692 N N . ILE A 1 84 ? 15.722 2.115 -20.090 1.00 93.19 84 ILE A N 1
ATOM 693 C CA . ILE A 1 84 ? 15.630 0.763 -19.522 1.00 93.19 84 ILE A CA 1
ATOM 694 C C . ILE A 1 84 ? 15.857 0.822 -18.009 1.00 93.19 84 ILE A C 1
ATOM 696 O O . ILE A 1 84 ? 15.078 0.233 -17.257 1.00 93.19 84 ILE A O 1
ATOM 700 N N . ILE A 1 85 ? 16.891 1.541 -17.563 1.00 90.94 85 ILE A N 1
ATOM 701 C CA . ILE A 1 85 ? 17.221 1.701 -16.143 1.00 90.94 85 ILE A CA 1
ATOM 702 C C . ILE A 1 85 ? 16.057 2.355 -15.403 1.00 90.94 85 ILE A C 1
ATOM 704 O O . ILE A 1 85 ? 15.573 1.816 -14.412 1.00 90.94 85 ILE A O 1
ATOM 708 N N . GLU A 1 86 ? 15.543 3.474 -15.889 1.00 90.88 86 GLU A N 1
ATOM 709 C CA . GLU A 1 86 ? 14.448 4.180 -15.227 1.00 90.88 86 GLU A CA 1
ATOM 710 C C . GLU A 1 86 ? 13.155 3.346 -15.167 1.00 90.88 86 GLU A C 1
ATOM 712 O O . GLU A 1 86 ? 12.441 3.339 -14.158 1.00 90.88 86 GLU A O 1
ATOM 717 N N . THR A 1 87 ? 12.871 2.586 -16.227 1.00 91.69 87 THR A N 1
ATOM 718 C CA . THR A 1 87 ? 11.659 1.762 -16.316 1.00 91.69 87 THR A CA 1
ATOM 719 C C . THR A 1 87 ? 11.728 0.535 -15.421 1.00 91.69 87 THR A C 1
ATOM 721 O O . THR A 1 87 ? 10.783 0.243 -14.684 1.00 91.69 87 THR A O 1
ATOM 724 N N . TYR A 1 88 ? 12.826 -0.210 -15.511 1.00 91.69 88 TYR A N 1
ATOM 725 C CA . TYR A 1 88 ? 12.893 -1.596 -15.053 1.00 91.69 88 TYR A CA 1
ATOM 726 C C . TYR A 1 88 ? 13.854 -1.825 -13.900 1.00 91.69 88 TYR A C 1
ATOM 728 O O . TYR A 1 88 ? 13.940 -2.946 -13.392 1.00 91.69 88 TYR A O 1
ATOM 736 N N . SER A 1 89 ? 14.565 -0.791 -13.463 1.00 88.81 89 SER A N 1
ATOM 737 C CA . SER A 1 89 ? 15.372 -0.931 -12.270 1.00 88.81 89 SER A CA 1
ATOM 738 C C . SER A 1 89 ? 14.510 -1.146 -11.031 1.00 88.81 89 SER A C 1
ATOM 740 O O . SER A 1 89 ? 13.404 -0.617 -10.872 1.00 88.81 89 SER A O 1
ATOM 742 N N . ILE A 1 90 ? 15.039 -1.972 -10.139 1.00 86.81 90 ILE A N 1
ATOM 743 C CA . ILE A 1 90 ? 14.422 -2.305 -8.865 1.00 86.81 90 ILE A CA 1
ATOM 744 C C . ILE A 1 90 ? 15.228 -1.594 -7.781 1.00 86.81 90 ILE A C 1
ATOM 746 O O . ILE A 1 90 ? 16.458 -1.577 -7.814 1.00 86.81 90 ILE A O 1
ATOM 750 N N . LYS A 1 91 ? 14.535 -0.988 -6.817 1.00 80.44 91 LYS A N 1
ATOM 751 C CA . LYS A 1 91 ? 15.166 -0.380 -5.642 1.00 80.44 91 LYS A CA 1
ATOM 752 C C . LYS A 1 91 ? 15.470 -1.465 -4.601 1.00 80.44 91 LYS A C 1
ATOM 754 O O . LYS A 1 91 ? 14.609 -2.288 -4.295 1.00 80.44 91 LYS A O 1
ATOM 759 N N . PHE A 1 92 ? 16.687 -1.455 -4.065 1.00 74.50 92 PHE A N 1
ATOM 760 C CA . PHE A 1 92 ? 17.223 -2.370 -3.053 1.00 74.50 92 PHE A CA 1
ATOM 761 C C . PHE A 1 92 ? 17.678 -1.593 -1.822 1.00 74.50 92 PHE A C 1
ATOM 763 O O . PHE A 1 92 ? 18.031 -0.419 -1.901 1.00 74.50 92 PHE A O 1
ATOM 770 N N . GLY A 1 93 ? 17.729 -2.273 -0.678 1.00 58.56 93 GLY A N 1
ATOM 771 C CA . GLY A 1 93 ? 18.288 -1.712 0.555 1.00 58.56 93 GLY A CA 1
ATOM 772 C C . GLY A 1 93 ? 17.279 -1.014 1.466 1.00 58.56 93 GLY A C 1
ATOM 773 O O . GLY A 1 93 ? 17.640 -0.648 2.578 1.00 58.56 93 GLY A O 1
ATOM 774 N N . GLU A 1 94 ? 16.003 -0.919 1.079 1.00 54.06 94 GLU A N 1
ATOM 775 C CA . GLU A 1 94 ? 14.918 -0.459 1.960 1.00 54.06 94 GLU A CA 1
ATOM 776 C C . GLU A 1 94 ? 14.471 -1.568 2.932 1.00 54.06 94 GLU A C 1
ATOM 778 O O . GLU A 1 94 ? 13.296 -1.907 3.058 1.00 54.06 94 GLU A O 1
ATOM 783 N N . ASN A 1 95 ? 15.418 -2.163 3.656 1.00 43.62 95 ASN A N 1
ATOM 784 C CA . ASN A 1 95 ? 15.068 -2.955 4.825 1.00 43.62 95 ASN A CA 1
ATOM 785 C C . ASN A 1 95 ? 14.781 -1.977 5.968 1.00 43.62 95 ASN A C 1
ATOM 787 O O . ASN A 1 95 ? 15.696 -1.492 6.625 1.00 43.62 95 ASN A O 1
ATOM 791 N N . SER A 1 96 ? 13.493 -1.710 6.201 1.00 43.88 96 SER A N 1
ATOM 792 C CA . SER A 1 96 ? 12.934 -1.012 7.370 1.00 43.88 96 SER A CA 1
ATOM 793 C C . SER A 1 96 ? 13.374 0.446 7.577 1.00 43.88 96 SER A C 1
ATOM 795 O O . SER A 1 96 ? 14.441 0.686 8.116 1.00 43.88 96 SER A O 1
ATOM 797 N N . ASN A 1 97 ? 12.505 1.415 7.247 1.00 39.47 97 ASN A N 1
ATOM 798 C CA . ASN A 1 97 ? 12.387 2.770 7.842 1.00 39.47 97 ASN A CA 1
ATOM 799 C C . ASN A 1 97 ? 13.667 3.616 8.091 1.00 39.47 97 ASN A C 1
ATOM 801 O O . ASN A 1 97 ? 13.599 4.634 8.784 1.00 39.47 97 ASN A O 1
ATOM 805 N N . ILE A 1 98 ? 14.827 3.239 7.555 1.00 37.56 98 ILE A N 1
ATOM 806 C CA . ILE A 1 98 ? 16.129 3.832 7.853 1.00 37.56 98 ILE A CA 1
ATOM 807 C C . ILE A 1 98 ? 16.856 4.080 6.527 1.00 37.56 98 ILE A C 1
ATOM 809 O O . ILE A 1 98 ? 17.343 3.164 5.877 1.00 37.56 98 ILE A O 1
ATOM 813 N N . SER A 1 99 ? 16.985 5.368 6.206 1.00 37.84 99 SER A N 1
ATOM 814 C CA . SER A 1 99 ? 17.843 5.993 5.190 1.00 37.84 99 SER A CA 1
ATOM 815 C C . SER A 1 99 ? 17.397 5.935 3.721 1.00 37.84 99 SER A C 1
ATOM 817 O O . SER A 1 99 ? 17.300 4.887 3.102 1.00 37.84 99 SER A O 1
ATOM 819 N N . GLU A 1 100 ? 17.248 7.133 3.148 1.00 44.69 100 GLU A N 1
ATOM 820 C CA . GLU A 1 100 ? 17.003 7.468 1.733 1.00 44.69 100 GLU A CA 1
ATOM 821 C C . GLU A 1 100 ? 18.110 7.004 0.760 1.00 44.69 100 GLU A C 1
ATOM 823 O O . GLU A 1 100 ? 18.117 7.399 -0.403 1.00 44.69 100 GLU A O 1
ATOM 828 N N . LYS A 1 101 ? 19.065 6.176 1.199 1.00 50.47 101 LYS A N 1
ATOM 829 C CA . LYS A 1 101 ? 20.140 5.649 0.349 1.00 50.47 101 LYS A CA 1
ATOM 830 C C . LYS A 1 101 ? 19.799 4.235 -0.111 1.00 50.47 101 LYS A C 1
ATOM 832 O O . LYS A 1 101 ? 20.489 3.277 0.226 1.00 50.47 101 LYS A O 1
ATOM 837 N N . GLY A 1 102 ? 18.704 4.115 -0.858 1.00 64.00 102 GLY A N 1
ATOM 838 C CA . GLY A 1 102 ? 18.420 2.900 -1.613 1.00 64.00 102 GLY A CA 1
ATOM 839 C C . GLY A 1 102 ? 19.457 2.718 -2.723 1.00 64.00 102 GLY A C 1
ATOM 840 O O . GLY A 1 102 ? 19.868 3.688 -3.358 1.00 64.00 102 GLY A O 1
ATOM 841 N N . ALA A 1 103 ? 19.886 1.482 -2.959 1.00 76.56 103 ALA A N 1
ATOM 842 C CA . ALA A 1 103 ? 20.588 1.131 -4.186 1.00 76.56 103 ALA A CA 1
ATOM 843 C C . ALA A 1 103 ? 19.557 0.871 -5.288 1.00 76.56 103 ALA A C 1
ATOM 845 O O . ALA A 1 103 ? 18.435 0.445 -5.020 1.00 76.56 103 ALA A O 1
ATOM 846 N N . ILE A 1 104 ? 19.937 1.100 -6.536 1.00 82.69 104 ILE A N 1
ATOM 847 C CA . ILE A 1 104 ? 19.132 0.731 -7.695 1.00 82.69 104 ILE A CA 1
ATOM 848 C C . ILE A 1 104 ? 19.870 -0.400 -8.400 1.00 82.69 104 ILE A C 1
ATOM 850 O O . ILE A 1 104 ? 21.077 -0.312 -8.616 1.00 82.69 104 ILE A O 1
ATOM 854 N N . GLY A 1 105 ? 19.164 -1.479 -8.721 1.00 85.62 105 GLY A N 1
ATOM 855 C CA . GLY A 1 105 ? 19.751 -2.636 -9.379 1.00 85.62 105 GLY A CA 1
ATOM 856 C C . GLY A 1 105 ? 18.952 -3.065 -10.603 1.00 85.62 105 GLY A C 1
ATOM 857 O O . GLY A 1 105 ? 17.723 -2.985 -10.630 1.00 85.62 105 GLY A O 1
ATOM 858 N N . MET A 1 106 ? 19.676 -3.533 -11.617 1.00 86.75 106 MET A N 1
ATOM 859 C CA . MET A 1 106 ? 19.121 -4.033 -12.870 1.00 86.75 106 MET A CA 1
ATOM 860 C C . MET A 1 106 ? 19.165 -5.555 -12.903 1.00 86.75 106 MET A C 1
ATOM 862 O O . MET A 1 106 ? 20.222 -6.160 -12.739 1.00 86.75 106 MET A O 1
ATOM 866 N N . PHE A 1 107 ? 18.011 -6.166 -13.168 1.00 88.50 107 PHE A N 1
ATOM 867 C CA . PHE A 1 107 ? 17.843 -7.619 -13.198 1.00 88.50 107 PHE A CA 1
ATOM 868 C C . PHE A 1 107 ? 17.125 -8.005 -14.489 1.00 88.50 107 PHE A C 1
ATOM 870 O O . PHE A 1 107 ? 15.918 -8.237 -14.464 1.00 88.50 107 PHE A O 1
ATOM 877 N N . PRO A 1 108 ? 17.828 -8.065 -15.632 1.00 88.12 108 PRO A N 1
ATOM 878 C CA . PRO A 1 108 ? 17.192 -8.219 -16.941 1.00 88.12 108 PRO A CA 1
ATOM 879 C C . PRO A 1 108 ? 16.255 -9.429 -17.046 1.00 88.12 108 PRO A C 1
ATOM 881 O O . PRO A 1 108 ? 15.159 -9.329 -17.592 1.00 88.12 108 PRO A O 1
ATOM 884 N N . LEU A 1 109 ? 16.637 -10.562 -16.445 1.00 87.44 109 LEU A N 1
ATOM 885 C CA . LEU A 1 109 ? 15.795 -11.760 -16.415 1.00 87.44 109 LEU A CA 1
ATOM 886 C C . LEU A 1 109 ? 14.479 -11.526 -15.660 1.00 87.44 109 LEU A C 1
ATOM 888 O O . LEU A 1 109 ? 13.453 -12.082 -16.041 1.00 87.44 109 LEU A O 1
ATOM 892 N N . SER A 1 110 ? 14.476 -10.683 -14.622 1.00 89.38 110 SER A N 1
ATOM 893 C CA . SER A 1 110 ? 13.230 -10.348 -13.929 1.00 89.38 110 SER A CA 1
ATOM 894 C C . SER A 1 110 ? 12.248 -9.632 -14.850 1.00 89.38 110 SER A C 1
ATOM 896 O O . SER A 1 110 ? 11.089 -10.026 -14.929 1.00 89.38 110 SER A O 1
ATOM 898 N N . THR A 1 111 ? 12.740 -8.652 -15.604 1.00 87.75 111 THR A N 1
ATOM 899 C CA . THR A 1 111 ? 11.960 -7.861 -16.554 1.00 87.75 111 THR A CA 1
ATOM 900 C C . THR A 1 111 ? 11.388 -8.707 -17.683 1.00 87.75 111 THR A C 1
ATOM 902 O O . THR A 1 111 ? 10.242 -8.514 -18.080 1.00 87.75 111 THR A O 1
ATOM 905 N N . LEU A 1 112 ? 12.181 -9.643 -18.209 1.00 89.06 112 LEU A N 1
ATOM 906 C CA . LEU A 1 112 ? 11.787 -10.455 -19.360 1.00 89.06 112 LEU A CA 1
ATOM 907 C C . LEU A 1 112 ? 10.784 -11.556 -18.995 1.00 89.06 112 LEU A C 1
ATOM 909 O O . LEU A 1 112 ? 9.874 -11.839 -19.774 1.00 89.06 112 LEU A O 1
ATOM 913 N N . TYR A 1 113 ? 10.941 -12.186 -17.827 1.00 90.50 113 TYR A N 1
ATOM 914 C CA . TYR A 1 113 ? 10.200 -13.407 -17.495 1.00 90.50 113 TYR A CA 1
ATOM 915 C C . TYR A 1 113 ? 9.057 -13.211 -16.496 1.00 90.50 113 TYR A C 1
ATOM 917 O O . TYR A 1 113 ? 8.124 -14.019 -16.492 1.00 90.50 113 TYR A O 1
ATOM 925 N N . PHE A 1 114 ? 9.079 -12.164 -15.667 1.00 94.75 114 PHE A N 1
ATOM 926 C CA . PHE A 1 114 ? 8.005 -11.902 -14.710 1.00 94.75 114 PHE A CA 1
ATOM 927 C C . PHE A 1 114 ? 7.090 -10.802 -15.227 1.00 94.75 114 PHE A C 1
ATOM 929 O O . PHE A 1 114 ? 7.464 -9.635 -15.294 1.00 94.75 114 PHE A O 1
ATOM 936 N N . LYS A 1 115 ? 5.854 -11.176 -15.562 1.00 95.44 115 LYS A N 1
ATOM 937 C CA . LYS A 1 115 ? 4.855 -10.210 -16.025 1.00 95.44 115 LYS A CA 1
ATOM 938 C C . LYS A 1 115 ? 4.192 -9.494 -14.852 1.00 95.44 115 LYS A C 1
ATOM 940 O O . LYS A 1 115 ? 4.047 -10.045 -13.762 1.00 95.44 115 LYS A O 1
ATOM 945 N N . GLN A 1 116 ? 3.688 -8.294 -15.100 1.00 96.12 116 GLN A N 1
ATOM 946 C CA . GLN A 1 116 ? 2.850 -7.594 -14.134 1.00 96.12 116 GLN A CA 1
ATOM 947 C C . GLN A 1 116 ? 1.513 -8.308 -13.916 1.00 96.12 116 GLN A C 1
ATOM 949 O O . GLN A 1 116 ? 0.802 -8.647 -14.863 1.00 96.12 116 GLN A O 1
ATOM 954 N N . SER A 1 117 ? 1.106 -8.418 -12.656 1.00 97.62 117 SER A N 1
ATOM 955 C CA . SER A 1 117 ? -0.266 -8.717 -12.253 1.00 97.62 117 SER A CA 1
ATOM 956 C C . SER A 1 117 ? -0.592 -7.999 -10.949 1.00 97.62 117 SER A C 1
ATOM 958 O O . SER A 1 117 ? 0.219 -7.959 -10.031 1.00 97.62 117 SER A O 1
ATOM 960 N N . CYS A 1 118 ? -1.811 -7.472 -10.832 1.00 97.12 118 CYS A N 1
ATOM 961 C CA . CYS A 1 118 ? -2.311 -6.925 -9.566 1.00 97.12 118 CYS A CA 1
ATOM 962 C C . CYS A 1 118 ? -2.866 -8.009 -8.621 1.00 97.12 118 CYS A C 1
ATOM 964 O O . CYS A 1 118 ? -3.330 -7.686 -7.529 1.00 97.12 118 CYS A O 1
ATOM 966 N N . VAL A 1 119 ? -2.820 -9.275 -9.052 1.00 96.38 119 VAL A N 1
ATOM 967 C CA . VAL A 1 119 ? -2.998 -10.485 -8.233 1.00 96.38 119 VAL A CA 1
ATOM 968 C C . VAL A 1 119 ? -1.833 -11.423 -8.567 1.00 96.38 119 VAL A C 1
ATOM 970 O O . VAL A 1 119 ? -2.002 -12.371 -9.339 1.00 96.38 119 VAL A O 1
ATOM 973 N N . PRO A 1 120 ? -0.609 -11.092 -8.127 1.00 97.81 120 PRO A N 1
ATOM 974 C CA . PRO A 1 120 ? 0.575 -11.834 -8.528 1.00 97.81 120 PRO A CA 1
ATOM 975 C C . PRO A 1 120 ? 0.641 -13.213 -7.863 1.00 97.81 120 PRO A C 1
ATOM 977 O O . PRO A 1 120 ? 0.182 -13.403 -6.734 1.00 97.81 120 PRO A O 1
ATOM 980 N N . ASN A 1 121 ? 1.249 -14.175 -8.558 1.00 97.81 121 ASN A N 1
ATOM 981 C CA . ASN A 1 121 ? 1.545 -15.514 -8.030 1.00 97.81 121 ASN A CA 1
ATOM 982 C C . ASN A 1 121 ? 2.983 -15.651 -7.497 1.00 97.81 121 ASN A C 1
ATOM 984 O O . ASN A 1 121 ? 3.306 -16.660 -6.862 1.00 97.81 121 ASN A O 1
ATOM 988 N N . CYS A 1 122 ? 3.819 -14.634 -7.706 1.00 97.75 122 CYS A N 1
ATOM 989 C CA . CYS A 1 122 ? 5.160 -14.515 -7.160 1.00 97.75 122 CYS A CA 1
ATOM 990 C C . CYS A 1 122 ? 5.335 -13.197 -6.396 1.00 97.75 122 CYS A C 1
ATOM 992 O O . CYS A 1 122 ? 4.668 -12.195 -6.646 1.00 97.75 122 CYS A O 1
ATOM 994 N N . VAL A 1 123 ? 6.287 -13.199 -5.475 1.00 95.38 123 VAL A N 1
ATOM 995 C CA . VAL A 1 123 ? 6.820 -12.021 -4.790 1.00 95.38 123 VAL A CA 1
ATOM 996 C C . VAL A 1 123 ? 8.323 -11.983 -5.017 1.00 95.38 123 VAL A C 1
ATOM 998 O O . VAL A 1 123 ? 8.941 -13.034 -5.209 1.00 95.38 123 VAL A O 1
ATOM 1001 N N . TYR A 1 124 ? 8.910 -10.792 -4.980 1.00 93.44 124 TYR A N 1
ATOM 1002 C CA . TYR A 1 124 ? 10.354 -10.642 -5.020 1.00 93.44 124 TYR A CA 1
ATOM 1003 C C . TYR A 1 124 ? 10.868 -9.804 -3.857 1.00 93.44 124 TYR A C 1
ATOM 1005 O O . TYR A 1 124 ? 10.153 -8.957 -3.326 1.00 93.44 124 TYR A O 1
ATOM 1013 N N . TYR A 1 125 ? 12.113 -10.050 -3.465 1.00 89.38 125 TYR A N 1
ATOM 1014 C CA . TYR A 1 125 ? 12.840 -9.211 -2.520 1.00 89.38 125 TYR A CA 1
ATOM 1015 C C . TYR A 1 125 ? 14.339 -9.284 -2.797 1.00 89.38 125 TYR A C 1
ATOM 1017 O O . TYR A 1 125 ? 14.848 -10.291 -3.293 1.00 89.38 125 TYR A O 1
ATOM 1025 N N . GLY A 1 126 ? 15.039 -8.213 -2.451 1.00 85.44 126 GLY A N 1
ATOM 1026 C CA . GLY A 1 126 ? 16.489 -8.147 -2.515 1.00 85.44 126 GLY A CA 1
ATOM 1027 C C . GLY A 1 126 ? 17.148 -8.351 -1.160 1.00 85.44 126 GLY A C 1
ATOM 1028 O O . GLY A 1 126 ? 16.598 -7.928 -0.141 1.00 85.44 126 GLY A O 1
ATOM 1029 N N . ASP A 1 127 ? 18.329 -8.961 -1.140 1.00 80.62 127 ASP A N 1
ATOM 1030 C CA . ASP A 1 127 ? 19.186 -8.974 0.047 1.00 80.62 127 ASP A CA 1
ATOM 1031 C C . ASP A 1 127 ? 20.337 -7.957 -0.042 1.00 80.62 127 ASP A C 1
ATOM 1033 O O . ASP A 1 127 ? 20.552 -7.289 -1.055 1.00 80.62 127 ASP A O 1
ATOM 1037 N N . ASN A 1 128 ? 21.093 -7.837 1.051 1.00 78.94 128 ASN A N 1
ATOM 1038 C CA . ASN A 1 128 ? 22.216 -6.903 1.150 1.00 78.94 128 ASN A CA 1
ATOM 1039 C C . ASN A 1 128 ? 23.441 -7.329 0.314 1.00 78.94 128 ASN A C 1
ATOM 1041 O O . ASN A 1 128 ? 24.421 -6.592 0.277 1.00 78.94 128 ASN A O 1
ATOM 1045 N N . SER A 1 129 ? 23.414 -8.501 -0.330 1.00 81.62 129 SER A N 1
ATOM 1046 C CA . SER A 1 129 ? 24.470 -8.970 -1.238 1.00 81.62 129 SER A CA 1
ATOM 1047 C C . SER A 1 129 ? 24.190 -8.629 -2.706 1.00 81.62 129 SER A C 1
ATOM 1049 O O . SER A 1 129 ? 24.977 -8.982 -3.580 1.00 81.62 129 SER A O 1
ATOM 1051 N N . GLY A 1 130 ? 23.085 -7.925 -2.986 1.00 78.88 130 GLY A N 1
ATOM 1052 C CA . GLY A 1 130 ? 22.673 -7.577 -4.346 1.00 78.88 130 GLY A CA 1
ATOM 1053 C C . GLY A 1 130 ? 21.984 -8.726 -5.085 1.00 78.88 130 GLY A C 1
ATOM 1054 O O . GLY A 1 130 ? 21.812 -8.648 -6.301 1.00 78.88 130 GLY A O 1
ATOM 1055 N N . ILE A 1 131 ? 21.575 -9.783 -4.375 1.00 84.12 131 ILE A N 1
ATOM 1056 C CA . ILE A 1 131 ? 20.825 -10.901 -4.953 1.00 84.12 131 ILE A CA 1
ATOM 1057 C C . ILE A 1 131 ? 19.327 -10.598 -4.866 1.00 84.12 131 ILE A C 1
ATOM 1059 O O . ILE A 1 131 ? 18.805 -10.244 -3.806 1.00 84.12 131 ILE A O 1
ATOM 1063 N N . LEU A 1 132 ? 18.629 -10.769 -5.992 1.00 86.81 132 LEU A N 1
ATOM 1064 C CA . LEU A 1 132 ? 17.176 -10.660 -6.098 1.00 86.81 132 LEU A CA 1
ATOM 1065 C C . LEU A 1 132 ? 16.547 -12.057 -6.107 1.00 86.81 132 LEU A C 1
ATOM 1067 O O . LEU A 1 132 ? 16.819 -12.869 -6.991 1.00 86.81 132 LEU A O 1
ATOM 1071 N N . TYR A 1 133 ? 15.676 -12.322 -5.140 1.00 89.38 133 TYR A N 1
ATOM 1072 C CA . TYR A 1 133 ? 14.956 -13.585 -5.021 1.00 89.38 133 TYR A CA 1
ATOM 1073 C C . TYR A 1 133 ? 13.538 -13.428 -5.543 1.00 89.38 133 TYR A C 1
ATOM 1075 O O . TYR A 1 133 ? 12.861 -12.463 -5.201 1.00 89.38 133 TYR A O 1
ATOM 1083 N N . PHE A 1 134 ? 13.065 -14.431 -6.279 1.00 93.25 134 PHE A N 1
ATOM 1084 C CA . PHE A 1 134 ? 11.657 -14.603 -6.624 1.00 93.25 134 PHE A CA 1
ATOM 1085 C C . PHE A 1 134 ? 11.126 -15.842 -5.919 1.00 93.25 134 PHE A C 1
ATOM 1087 O O . PHE A 1 134 ? 11.756 -16.900 -5.942 1.00 93.25 134 PHE A O 1
ATOM 1094 N N . ARG A 1 135 ? 9.962 -15.726 -5.283 1.00 95.62 135 ARG A N 1
ATOM 1095 C CA . ARG A 1 135 ? 9.308 -16.846 -4.602 1.00 95.62 135 ARG A CA 1
ATOM 1096 C C . ARG A 1 135 ? 7.839 -16.891 -4.956 1.00 95.62 135 ARG A C 1
ATOM 1098 O O . ARG A 1 135 ? 7.173 -15.863 -5.030 1.00 95.62 135 ARG A O 1
ATOM 1105 N N . SER A 1 136 ? 7.319 -18.094 -5.142 1.00 97.00 136 SER A N 1
ATOM 1106 C CA . SER A 1 136 ? 5.891 -18.311 -5.335 1.00 97.00 136 SER A CA 1
ATOM 1107 C C . SER A 1 136 ? 5.122 -18.017 -4.044 1.00 97.00 136 SER A C 1
ATOM 1109 O O . SER A 1 136 ? 5.457 -18.553 -2.986 1.00 97.00 136 SER A O 1
ATOM 1111 N N . THR A 1 137 ? 4.059 -17.223 -4.130 1.00 96.81 137 THR A N 1
ATOM 1112 C CA . THR A 1 137 ? 3.108 -16.979 -3.027 1.00 96.81 137 THR A CA 1
ATOM 1113 C C . THR A 1 137 ? 1.915 -17.935 -3.070 1.00 96.81 137 THR A C 1
ATOM 1115 O O . THR A 1 137 ? 1.124 -18.004 -2.131 1.00 96.81 137 THR A O 1
ATOM 1118 N N . THR A 1 138 ? 1.785 -18.692 -4.159 1.00 95.94 138 THR A N 1
ATOM 1119 C CA . THR A 1 138 ? 0.720 -19.667 -4.405 1.00 95.94 138 THR A CA 1
ATOM 1120 C C . THR A 1 138 ? 1.295 -20.903 -5.098 1.00 95.94 138 THR A C 1
ATOM 1122 O O . THR A 1 138 ? 2.443 -20.899 -5.536 1.00 95.94 138 THR A O 1
ATOM 1125 N N . LYS A 1 139 ? 0.520 -21.988 -5.196 1.00 96.25 139 LYS A N 1
ATOM 1126 C CA . LYS A 1 139 ? 0.912 -23.142 -6.017 1.00 96.25 139 LYS A CA 1
ATOM 1127 C C . LYS A 1 139 ? 0.799 -22.763 -7.496 1.00 96.25 139 LYS A C 1
ATOM 1129 O O . LYS A 1 139 ? -0.266 -22.333 -7.929 1.00 96.25 139 LYS A O 1
ATOM 1134 N N . ILE A 1 140 ? 1.871 -22.958 -8.261 1.00 96.06 140 ILE A N 1
ATOM 1135 C CA . ILE A 1 140 ? 1.944 -22.608 -9.685 1.00 96.06 140 ILE A CA 1
ATOM 1136 C C . ILE A 1 140 ? 2.040 -23.903 -10.494 1.00 96.06 140 ILE A C 1
ATOM 1138 O O . ILE A 1 140 ? 2.919 -24.724 -10.242 1.00 96.06 140 ILE A O 1
ATOM 1142 N N . LYS A 1 141 ? 1.120 -24.113 -11.442 1.00 96.56 141 LYS A N 1
ATOM 1143 C CA . LYS A 1 141 ? 1.157 -25.273 -12.347 1.00 96.56 141 LYS A CA 1
ATOM 1144 C C . LYS A 1 141 ? 2.175 -25.033 -13.464 1.00 96.56 141 LYS A C 1
ATOM 1146 O O . LYS A 1 141 ? 2.344 -23.893 -13.898 1.00 96.56 141 LYS A O 1
ATOM 1151 N N . ALA A 1 142 ? 2.792 -26.098 -13.975 1.00 95.88 142 ALA A N 1
ATOM 1152 C CA . ALA A 1 142 ? 3.653 -26.013 -15.154 1.00 95.88 142 ALA A CA 1
ATOM 1153 C C . ALA A 1 142 ? 2.920 -25.328 -16.326 1.00 95.88 142 ALA A C 1
ATOM 1155 O O . ALA A 1 142 ? 1.716 -25.511 -16.501 1.00 95.88 142 ALA A O 1
ATOM 1156 N N . GLY A 1 143 ? 3.636 -24.487 -17.076 1.00 95.06 143 GLY A N 1
ATOM 1157 C CA . GLY A 1 143 ? 3.068 -23.666 -18.153 1.00 95.06 143 GLY A CA 1
ATOM 1158 C C . GLY A 1 143 ? 2.318 -22.406 -17.694 1.00 95.06 143 GLY A C 1
ATOM 1159 O O . GLY A 1 143 ? 1.924 -21.598 -18.530 1.00 95.06 143 GLY A O 1
ATOM 1160 N N . THR A 1 144 ? 2.135 -22.187 -16.386 1.00 96.00 144 THR A N 1
ATOM 1161 C CA . THR A 1 144 ? 1.519 -20.949 -15.881 1.00 96.00 144 THR A CA 1
ATOM 1162 C C . THR A 1 144 ? 2.523 -19.801 -15.918 1.00 96.00 144 THR A C 1
ATOM 1164 O O . THR A 1 144 ? 3.629 -19.918 -15.394 1.00 96.00 144 THR A O 1
ATOM 1167 N N . THR A 1 145 ? 2.110 -18.662 -16.470 1.00 95.88 145 THR A N 1
ATOM 1168 C CA . THR A 1 145 ? 2.902 -17.425 -16.464 1.00 95.88 145 THR A CA 1
ATOM 1169 C C . THR A 1 145 ? 3.256 -16.993 -15.038 1.00 95.88 145 THR A C 1
ATOM 1171 O O . THR A 1 145 ? 2.383 -16.896 -14.167 1.00 95.88 145 THR A O 1
ATOM 1174 N N . LEU A 1 146 ? 4.531 -16.681 -14.808 1.00 97.31 146 LEU A N 1
ATOM 1175 C CA . LEU A 1 146 ? 5.001 -16.091 -13.558 1.00 97.31 146 LEU A CA 1
ATOM 1176 C C . LEU A 1 146 ? 4.695 -14.596 -13.545 1.00 97.31 146 LEU A C 1
ATOM 1178 O O . LEU A 1 146 ? 4.937 -13.882 -14.521 1.00 97.31 146 LEU A O 1
ATOM 1182 N N . THR A 1 147 ? 4.143 -14.124 -12.434 1.00 97.88 147 THR A N 1
ATOM 1183 C CA . THR A 1 147 ? 3.685 -12.745 -12.301 1.00 97.88 147 THR A CA 1
ATOM 1184 C C . THR A 1 147 ? 4.079 -12.139 -10.967 1.00 97.88 147 THR A C 1
ATOM 1186 O O . THR A 1 147 ? 3.979 -12.786 -9.926 1.00 97.88 147 THR A O 1
ATOM 1189 N N . VAL A 1 148 ? 4.483 -10.874 -10.998 1.00 97.06 148 VAL A N 1
ATOM 1190 C CA . VAL A 1 148 ? 4.773 -10.041 -9.824 1.00 97.06 148 VAL A CA 1
ATOM 1191 C C . VAL A 1 148 ? 3.963 -8.752 -9.906 1.00 97.06 148 VAL A C 1
ATOM 1193 O O . VAL A 1 148 ? 3.371 -8.457 -10.942 1.00 97.06 148 VAL A O 1
ATOM 1196 N N . SER A 1 149 ? 3.919 -7.983 -8.820 1.00 95.31 149 SER A N 1
ATOM 1197 C CA . SER A 1 149 ? 3.435 -6.606 -8.887 1.00 95.31 149 SER A CA 1
ATOM 1198 C C . SER A 1 149 ? 4.608 -5.645 -8.780 1.00 95.31 149 SER A C 1
ATOM 1200 O O . SER A 1 149 ? 5.374 -5.702 -7.823 1.00 95.31 149 SER A O 1
ATOM 1202 N N . HIS A 1 150 ? 4.723 -4.754 -9.754 1.00 91.19 150 HIS A N 1
ATOM 1203 C CA . HIS A 1 150 ? 5.669 -3.645 -9.793 1.00 91.19 150 HIS A CA 1
ATOM 1204 C C . HIS A 1 150 ? 5.115 -2.361 -9.162 1.00 91.19 150 HIS A C 1
ATOM 1206 O O . HIS A 1 150 ? 5.804 -1.344 -9.144 1.00 91.19 150 HIS A O 1
ATOM 1212 N N . ILE A 1 151 ? 3.863 -2.399 -8.706 1.00 93.88 151 ILE A N 1
ATOM 1213 C CA . ILE A 1 151 ? 3.118 -1.266 -8.152 1.00 93.88 151 ILE A CA 1
ATOM 1214 C C . ILE A 1 151 ? 2.446 -1.673 -6.838 1.00 93.88 151 ILE A C 1
ATOM 1216 O O . ILE A 1 151 ? 2.309 -2.866 -6.536 1.00 93.88 151 ILE A O 1
ATOM 1220 N N . ASN A 1 152 ? 1.961 -0.689 -6.085 1.00 93.31 152 ASN A N 1
ATOM 1221 C CA . ASN A 1 152 ? 1.211 -0.931 -4.856 1.00 93.31 152 ASN A CA 1
ATOM 1222 C C . ASN A 1 152 ? -0.161 -1.580 -5.152 1.00 93.31 152 ASN A C 1
ATOM 1224 O O . ASN A 1 152 ? -0.905 -1.160 -6.041 1.00 93.31 152 ASN A O 1
ATOM 1228 N N . HIS A 1 153 ? -0.517 -2.615 -4.388 1.00 93.81 153 HIS A N 1
ATOM 1229 C CA . HIS A 1 153 ? -1.785 -3.331 -4.538 1.00 93.81 153 HIS A CA 1
ATOM 1230 C C . HIS A 1 153 ? -2.988 -2.543 -4.002 1.00 93.81 153 HIS A C 1
ATOM 1232 O O . HIS A 1 153 ? -4.104 -2.709 -4.514 1.00 93.81 153 HIS A O 1
ATOM 1238 N N . TYR A 1 154 ? -2.786 -1.711 -2.978 1.00 95.56 154 TYR A N 1
ATOM 1239 C CA . TYR A 1 154 ? -3.836 -0.941 -2.313 1.00 95.56 154 TYR A CA 1
ATOM 1240 C C . TYR A 1 154 ? -3.992 0.443 -2.950 1.00 95.56 154 TYR A C 1
ATOM 1242 O O . TYR A 1 154 ? -3.778 1.481 -2.334 1.00 95.56 154 TYR A O 1
ATOM 1250 N N . GLN A 1 155 ? -4.352 0.439 -4.227 1.00 95.62 155 GLN A N 1
ATOM 1251 C CA . GLN A 1 155 ? -4.647 1.617 -5.035 1.00 95.62 155 GLN A CA 1
ATOM 1252 C C . GLN A 1 155 ? -5.903 1.338 -5.870 1.00 95.62 155 GLN A C 1
ATOM 1254 O O . GLN A 1 155 ? -6.212 0.175 -6.175 1.00 95.62 155 GLN A O 1
ATOM 1259 N N . THR A 1 156 ? -6.619 2.395 -6.270 1.00 96.00 156 THR A N 1
ATOM 1260 C CA . THR A 1 156 ? -7.773 2.248 -7.171 1.00 96.00 156 THR A CA 1
ATOM 1261 C C . THR A 1 156 ? -7.343 1.639 -8.506 1.00 96.00 156 THR A C 1
ATOM 1263 O O . THR A 1 156 ? -6.168 1.682 -8.883 1.00 96.00 156 THR A O 1
ATOM 1266 N N . ARG A 1 157 ? -8.289 1.045 -9.239 1.00 96.50 157 ARG A N 1
ATOM 1267 C CA . ARG A 1 157 ? -7.999 0.456 -10.551 1.00 96.50 157 ARG A CA 1
ATOM 1268 C C . ARG A 1 157 ? -7.422 1.492 -11.510 1.00 96.50 157 ARG A C 1
ATOM 1270 O O . ARG A 1 157 ? -6.439 1.203 -12.186 1.00 96.50 157 ARG A O 1
ATOM 1277 N N . GLU A 1 158 ? -7.994 2.690 -11.515 1.00 95.50 158 GLU A N 1
ATOM 1278 C CA . GLU A 1 158 ? -7.569 3.811 -12.349 1.00 95.50 158 GLU A CA 1
ATOM 1279 C C . GLU A 1 158 ? -6.153 4.257 -11.988 1.00 95.50 158 GLU A C 1
ATOM 1281 O O . GLU A 1 158 ? -5.340 4.458 -12.884 1.00 95.50 158 GLU A O 1
ATOM 1286 N N . ALA A 1 159 ? -5.833 4.365 -10.692 1.00 96.44 159 ALA A N 1
ATOM 1287 C CA . ALA A 1 159 ? -4.496 4.734 -10.235 1.00 96.44 159 ALA A CA 1
ATOM 1288 C C . ALA A 1 159 ? -3.454 3.690 -10.660 1.00 96.44 159 ALA A C 1
ATOM 1290 O O . ALA A 1 159 ? -2.449 4.052 -11.267 1.00 96.44 159 ALA A O 1
ATOM 1291 N N . ARG A 1 160 ? -3.741 2.397 -10.448 1.00 97.25 160 ARG A N 1
ATOM 1292 C CA . ARG A 1 160 ? -2.859 1.293 -10.860 1.00 97.25 160 ARG A CA 1
ATOM 1293 C C . ARG A 1 160 ? -2.631 1.273 -12.366 1.00 97.25 160 ARG A C 1
ATOM 1295 O O . ARG A 1 160 ? -1.502 1.159 -12.827 1.00 97.25 160 ARG A O 1
ATOM 1302 N N . GLN A 1 161 ? -3.703 1.369 -13.147 1.00 97.12 161 GLN A N 1
ATOM 1303 C CA . GLN A 1 161 ? -3.615 1.362 -14.603 1.00 97.12 161 GLN A CA 1
ATOM 1304 C C . GLN A 1 161 ? -2.892 2.599 -15.140 1.00 97.12 161 GLN A C 1
ATOM 1306 O O . GLN A 1 161 ? -2.078 2.464 -16.046 1.00 97.12 161 GLN A O 1
ATOM 1311 N N . LYS A 1 162 ? -3.131 3.777 -14.555 1.00 96.88 162 LYS A N 1
ATOM 1312 C CA . LYS A 1 162 ? -2.416 5.006 -14.903 1.00 96.88 162 LYS A CA 1
ATOM 1313 C C . LYS A 1 162 ? -0.927 4.897 -14.581 1.00 96.88 162 LYS A C 1
ATOM 1315 O O . LYS A 1 162 ? -0.117 5.251 -15.426 1.00 96.88 162 LYS A O 1
ATOM 1320 N N . GLU A 1 163 ? -0.562 4.399 -13.400 1.00 95.69 163 GLU A N 1
ATOM 1321 C CA . GLU A 1 163 ? 0.840 4.189 -13.012 1.00 95.69 163 GLU A CA 1
ATOM 1322 C C . GLU A 1 163 ? 1.539 3.227 -13.983 1.00 95.69 163 GLU A C 1
ATOM 1324 O O . GLU A 1 163 ? 2.625 3.528 -14.475 1.00 95.69 163 GLU A O 1
ATOM 1329 N N . LEU A 1 164 ? 0.884 2.117 -14.338 1.00 95.69 164 LEU A N 1
ATOM 1330 C CA . LEU A 1 164 ? 1.429 1.152 -15.294 1.00 95.69 164 LEU A CA 1
ATOM 1331 C C . LEU A 1 164 ? 1.525 1.700 -16.713 1.00 95.69 164 LEU A C 1
ATOM 1333 O O . LEU A 1 164 ? 2.503 1.421 -17.397 1.00 95.69 164 LEU A O 1
ATOM 1337 N N . TYR A 1 165 ? 0.549 2.489 -17.150 1.00 95.12 165 TYR A N 1
ATOM 1338 C CA . TYR A 1 165 ? 0.592 3.121 -18.460 1.00 95.12 165 TYR A CA 1
ATOM 1339 C C . TYR A 1 165 ? 1.726 4.142 -18.528 1.00 95.12 165 TYR A C 1
ATOM 1341 O O . TYR A 1 165 ? 2.574 4.052 -19.404 1.00 95.12 165 TYR A O 1
ATOM 1349 N N . LEU A 1 166 ? 1.807 5.056 -17.557 1.00 92.25 166 LEU A N 1
ATOM 1350 C CA . LEU A 1 166 ? 2.856 6.073 -17.526 1.00 92.25 166 LEU A CA 1
ATOM 1351 C C . LEU A 1 166 ? 4.251 5.441 -17.439 1.00 92.25 166 LEU A C 1
ATOM 1353 O O . LEU A 1 166 ? 5.145 5.836 -18.184 1.00 92.25 166 LEU A O 1
ATOM 1357 N N . LYS A 1 167 ? 4.430 4.429 -16.580 1.00 90.94 167 LYS A N 1
ATOM 1358 C CA . LYS A 1 167 ? 5.745 3.824 -16.337 1.00 90.94 167 LYS A CA 1
ATOM 1359 C C . LYS A 1 167 ? 6.123 2.717 -17.319 1.00 90.94 167 LYS A C 1
ATOM 1361 O O . LYS A 1 167 ? 7.302 2.576 -17.613 1.00 90.94 167 LYS A O 1
ATOM 1366 N N . TYR A 1 168 ? 5.183 1.921 -17.818 1.00 91.44 168 TYR A N 1
ATOM 1367 C CA . TYR A 1 168 ? 5.469 0.731 -18.636 1.00 91.44 168 TYR A CA 1
ATOM 1368 C C . TYR A 1 168 ? 4.715 0.686 -19.977 1.00 91.44 168 TYR A C 1
ATOM 1370 O O . TYR A 1 168 ? 4.889 -0.275 -20.718 1.00 91.44 168 TYR A O 1
ATOM 1378 N N . GLN A 1 169 ? 3.910 1.704 -20.307 1.00 91.38 169 GLN A N 1
ATOM 1379 C CA . GLN A 1 169 ? 3.213 1.855 -21.596 1.00 91.38 169 GLN A CA 1
ATOM 1380 C C . GLN A 1 169 ? 2.241 0.715 -21.939 1.00 91.38 169 GLN A C 1
ATOM 1382 O O . GLN A 1 169 ? 2.069 0.339 -23.095 1.00 91.38 169 GLN A O 1
ATOM 1387 N N . TYR A 1 170 ? 1.548 0.167 -20.937 1.00 93.25 170 TYR A N 1
ATOM 1388 C CA . TYR A 1 170 ? 0.436 -0.753 -21.185 1.00 93.25 170 TYR A CA 1
ATOM 1389 C C . TYR A 1 170 ? -0.700 -0.604 -20.175 1.00 93.25 170 TYR A C 1
ATOM 1391 O O . TYR A 1 170 ? -0.524 -0.185 -19.030 1.00 93.25 170 TYR A O 1
ATOM 1399 N N . TRP A 1 171 ? -1.890 -1.026 -20.603 1.00 95.81 171 TRP A N 1
ATOM 1400 C CA . TRP A 1 171 ? -3.072 -1.133 -19.756 1.00 95.81 171 TRP A CA 1
ATOM 1401 C C . TRP A 1 171 ? -3.162 -2.531 -19.155 1.00 95.81 171 TRP A C 1
ATOM 1403 O O . TRP A 1 171 ? -3.276 -3.529 -19.865 1.00 95.81 171 TRP A O 1
ATOM 1413 N N . CYS A 1 172 ? -3.119 -2.622 -17.828 1.00 97.25 172 CYS A N 1
ATOM 1414 C CA . CYS A 1 172 ? -3.213 -3.909 -17.151 1.00 97.25 172 CYS A CA 1
ATOM 1415 C C . CYS A 1 172 ? -4.600 -4.540 -17.331 1.00 97.25 172 CYS A C 1
ATOM 1417 O O . CYS A 1 172 ? -5.613 -3.946 -16.950 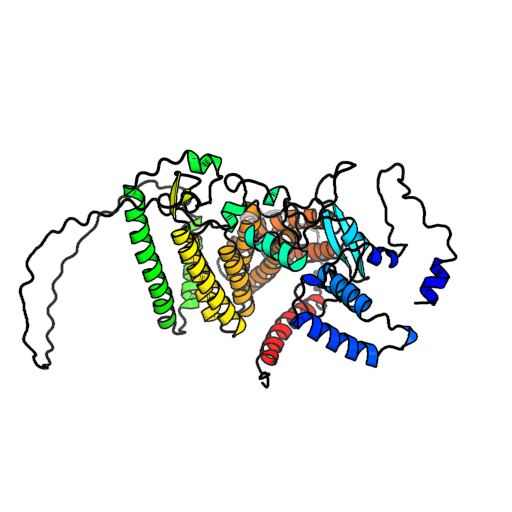1.00 97.25 172 CYS A O 1
ATOM 1419 N N . SER A 1 173 ? -4.609 -5.774 -17.834 1.00 96.75 173 SER A N 1
ATOM 1420 C CA . SER A 1 173 ? -5.785 -6.623 -18.058 1.00 96.75 173 SER A CA 1
ATOM 1421 C C . SER A 1 173 ? -5.763 -7.905 -17.211 1.00 96.75 173 SER A C 1
ATOM 1423 O O . SER A 1 173 ? -6.452 -8.872 -17.523 1.00 96.75 173 SER A O 1
ATOM 1425 N N . CYS A 1 174 ? -4.973 -7.933 -16.125 1.00 97.31 174 CYS A N 1
ATOM 1426 C CA . CYS A 1 174 ? -4.945 -9.071 -15.197 1.00 97.31 174 CYS A CA 1
ATOM 1427 C C . CYS A 1 174 ? -6.335 -9.354 -14.601 1.00 97.31 174 CYS A C 1
ATOM 1429 O O . CYS A 1 174 ? -7.200 -8.479 -14.628 1.00 97.31 174 CYS A O 1
ATOM 1431 N N . LEU A 1 175 ? -6.522 -10.529 -13.985 1.00 96.12 175 LEU A N 1
ATOM 1432 C CA . LEU A 1 175 ? -7.809 -10.976 -13.428 1.00 96.12 175 LEU A CA 1
ATOM 1433 C C . LEU A 1 175 ? -8.548 -9.871 -12.648 1.00 96.12 175 LEU A C 1
ATOM 1435 O O . LEU A 1 175 ? -9.687 -9.557 -12.970 1.00 96.12 175 LEU A O 1
ATOM 1439 N N . ARG A 1 176 ? -7.872 -9.200 -11.706 1.00 96.31 176 ARG A N 1
ATOM 1440 C CA . ARG A 1 176 ? -8.461 -8.105 -10.914 1.00 96.31 176 ARG A CA 1
ATOM 1441 C C . ARG A 1 176 ? -8.784 -6.847 -11.722 1.00 96.31 176 ARG A C 1
ATOM 1443 O O . ARG A 1 176 ? -9.749 -6.164 -11.402 1.00 96.31 176 ARG A O 1
ATOM 1450 N N . CYS A 1 177 ? -7.987 -6.489 -12.730 1.00 96.81 177 CYS A N 1
ATOM 1451 C CA . CYS A 1 177 ? -8.261 -5.312 -13.570 1.00 96.81 177 CYS A CA 1
ATOM 1452 C C . CYS A 1 177 ? -9.346 -5.582 -14.621 1.00 96.81 177 CYS A C 1
ATOM 1454 O O . CYS A 1 177 ? -10.074 -4.659 -14.980 1.00 96.81 177 CYS A O 1
ATOM 1456 N N . GLY A 1 178 ? -9.450 -6.824 -15.100 1.00 95.81 178 GLY A N 1
ATOM 1457 C CA . GLY A 1 178 ? -10.473 -7.267 -16.047 1.00 95.81 178 GLY A CA 1
ATOM 1458 C C . GLY A 1 178 ? -11.821 -7.584 -15.396 1.00 95.81 178 GLY A C 1
ATOM 1459 O O . GLY A 1 178 ? -12.837 -7.610 -16.085 1.00 95.81 178 GLY A O 1
ATOM 1460 N N . GLU A 1 179 ? -11.854 -7.797 -14.079 1.00 95.50 179 GLU A N 1
ATOM 1461 C CA . GLU A 1 179 ? -13.081 -8.111 -13.353 1.00 95.50 179 GLU A CA 1
ATOM 1462 C C . GLU A 1 179 ? -14.102 -6.950 -13.402 1.00 95.50 179 GLU A C 1
ATOM 1464 O O . GLU A 1 179 ? -13.720 -5.791 -13.198 1.00 95.50 179 GLU A O 1
ATOM 1469 N N . PRO A 1 180 ? -15.402 -7.205 -13.636 1.00 94.75 180 PRO A N 1
ATOM 1470 C CA . PRO A 1 180 ? -16.442 -6.180 -13.528 1.00 94.75 180 PRO A CA 1
ATOM 1471 C C . PRO A 1 180 ? -16.478 -5.509 -12.142 1.00 94.75 180 PRO A C 1
ATOM 1473 O O . PRO A 1 180 ? -16.199 -6.142 -11.125 1.00 94.75 180 PRO A O 1
ATOM 1476 N N . MET A 1 181 ? -16.835 -4.220 -12.080 1.00 93.62 181 MET A N 1
ATOM 1477 C CA . MET A 1 181 ? -16.902 -3.481 -10.805 1.00 93.62 181 MET A CA 1
ATOM 1478 C C . MET A 1 181 ? -17.915 -4.068 -9.822 1.00 93.62 181 MET A C 1
ATOM 1480 O O . MET A 1 181 ? -17.738 -3.930 -8.619 1.00 93.62 181 MET A O 1
ATOM 1484 N N . GLU A 1 182 ? -18.955 -4.734 -10.316 1.00 92.25 182 GLU A N 1
ATOM 1485 C CA . GLU A 1 182 ? -19.986 -5.393 -9.516 1.00 92.25 182 GLU A CA 1
ATOM 1486 C C . GLU A 1 182 ? -19.403 -6.404 -8.519 1.00 92.25 182 GLU A C 1
ATOM 1488 O O . GLU A 1 182 ? -19.813 -6.440 -7.351 1.00 92.25 182 GLU A O 1
ATOM 1493 N N . THR A 1 183 ? -18.466 -7.226 -9.001 1.00 93.75 183 THR A N 1
ATOM 1494 C CA . THR A 1 183 ? -17.887 -8.362 -8.270 1.00 93.75 183 THR A CA 1
ATOM 1495 C C . THR A 1 183 ? -16.500 -8.053 -7.718 1.00 93.75 183 THR A C 1
ATOM 1497 O O . THR A 1 183 ? -16.106 -8.631 -6.710 1.00 93.75 183 THR A O 1
ATOM 1500 N N . SER A 1 184 ? -15.795 -7.095 -8.320 1.00 95.00 184 SER A N 1
ATOM 1501 C CA . SER A 1 184 ? -14.446 -6.713 -7.915 1.00 95.00 184 SER A CA 1
ATOM 1502 C C . SER A 1 184 ? -14.400 -6.028 -6.552 1.00 95.00 184 SER A C 1
ATOM 1504 O O . SER A 1 184 ? -15.198 -5.140 -6.248 1.00 95.00 184 SER A O 1
ATOM 1506 N N . SER A 1 185 ? -13.374 -6.353 -5.762 1.00 94.69 185 SER A N 1
ATOM 1507 C CA . SER A 1 185 ? -13.055 -5.649 -4.513 1.00 94.69 185 SER A CA 1
ATOM 1508 C C . SER A 1 185 ? -12.631 -4.189 -4.733 1.00 94.69 185 SER A C 1
ATOM 1510 O O . SER A 1 185 ? -12.706 -3.385 -3.804 1.00 94.69 185 SER A O 1
ATOM 1512 N N . ASP A 1 186 ? -12.273 -3.788 -5.961 1.00 96.00 186 ASP A N 1
ATOM 1513 C CA . ASP A 1 186 ? -11.914 -2.399 -6.289 1.00 96.00 186 ASP A CA 1
ATOM 1514 C C . ASP A 1 186 ? -13.073 -1.409 -6.052 1.00 96.00 186 ASP A C 1
ATOM 1516 O O . ASP A 1 186 ? -12.816 -0.228 -5.777 1.00 96.00 186 ASP A O 1
ATOM 1520 N N . LYS A 1 187 ? -14.335 -1.878 -6.071 1.00 95.38 187 LYS A N 1
ATOM 1521 C CA . LYS A 1 187 ? -15.499 -1.054 -5.698 1.00 95.38 187 LYS A CA 1
ATOM 1522 C C . LYS A 1 187 ? -15.423 -0.564 -4.256 1.00 95.38 187 LYS A C 1
ATOM 1524 O O . LYS A 1 187 ? -15.963 0.483 -3.936 1.00 95.38 187 LYS A O 1
ATOM 1529 N N . LEU A 1 188 ? -14.742 -1.301 -3.377 1.00 94.75 188 LEU A N 1
ATOM 1530 C CA . LEU A 1 188 ? -14.560 -0.925 -1.977 1.00 94.75 188 LEU A CA 1
ATOM 1531 C C . LEU A 1 188 ? -13.413 0.079 -1.806 1.00 94.75 188 LEU A C 1
ATOM 1533 O O . LEU A 1 188 ? -13.452 0.889 -0.886 1.00 94.75 188 LEU A O 1
ATOM 1537 N N . ILE A 1 189 ? -12.413 0.050 -2.688 1.00 95.19 189 ILE A N 1
ATOM 1538 C CA . ILE A 1 189 ? -11.231 0.925 -2.627 1.00 95.19 189 ILE A CA 1
ATOM 1539 C C . ILE A 1 189 ? -11.561 2.340 -3.108 1.00 95.19 189 ILE A C 1
ATOM 1541 O O . ILE A 1 189 ? -11.075 3.322 -2.556 1.00 95.19 189 ILE A O 1
ATOM 1545 N N . SER A 1 190 ? -12.379 2.435 -4.152 1.00 93.50 190 SER A N 1
ATOM 1546 C CA . SER A 1 190 ? -12.810 3.699 -4.765 1.00 93.50 190 SER A CA 1
ATOM 1547 C C . SER A 1 190 ? -14.226 4.114 -4.349 1.00 93.50 190 SER A C 1
ATOM 1549 O O . SER A 1 190 ? -14.679 5.207 -4.682 1.00 93.50 190 SER A O 1
ATOM 1551 N N . GLY A 1 191 ? -14.926 3.246 -3.614 1.00 92.56 191 GLY A N 1
ATOM 1552 C CA . GLY A 1 191 ? -16.354 3.363 -3.356 1.00 92.56 191 GLY A CA 1
ATOM 1553 C C . GLY A 1 191 ? -16.734 4.546 -2.484 1.00 92.56 191 GLY A C 1
ATOM 1554 O O . GLY A 1 191 ? -16.161 4.772 -1.411 1.00 92.56 191 GLY A O 1
ATOM 1555 N N . VAL A 1 192 ? -17.780 5.235 -2.926 1.00 95.88 192 VAL A N 1
ATOM 1556 C CA . VAL A 1 192 ? -18.569 6.173 -2.127 1.00 95.88 192 VAL A CA 1
ATOM 1557 C C . VAL A 1 192 ? -19.712 5.388 -1.488 1.00 95.88 192 VAL A C 1
ATOM 1559 O O . VAL A 1 192 ? -20.346 4.571 -2.150 1.00 95.88 192 VAL A O 1
ATOM 1562 N N . GLY A 1 193 ? -19.967 5.591 -0.203 1.00 95.25 193 GLY A N 1
ATOM 1563 C CA . GLY A 1 193 ? -21.070 4.949 0.498 1.00 95.25 193 GLY A CA 1
ATOM 1564 C C . GLY A 1 193 ? -22.426 5.455 0.007 1.00 95.25 193 GLY A C 1
ATOM 1565 O O . GLY A 1 193 ? -22.593 6.602 -0.406 1.00 95.25 193 GLY A O 1
ATOM 1566 N N . CYS A 1 194 ? -23.416 4.572 0.009 1.00 94.94 194 CYS A N 1
ATOM 1567 C CA . CYS A 1 194 ? -24.759 4.909 -0.430 1.00 94.94 194 CYS A CA 1
ATOM 1568 C C . CYS A 1 194 ? -25.501 5.711 0.647 1.00 94.94 194 CYS A C 1
ATOM 1570 O O . CYS A 1 194 ? -25.823 5.171 1.703 1.00 94.94 194 CYS A O 1
ATOM 1572 N N . VAL A 1 195 ? -25.874 6.953 0.336 1.00 90.69 195 VAL A N 1
ATOM 1573 C CA . VAL A 1 195 ? -26.614 7.842 1.256 1.00 90.69 195 VAL A CA 1
ATOM 1574 C C . VAL A 1 195 ? -28.041 7.395 1.570 1.00 90.69 195 VAL A C 1
ATOM 1576 O O . VAL A 1 195 ? -28.630 7.875 2.528 1.00 90.69 195 VAL A O 1
ATOM 1579 N N . LYS A 1 196 ? -28.614 6.476 0.782 1.00 92.56 196 LYS A N 1
ATOM 1580 C CA . LYS A 1 196 ? -29.962 5.952 1.041 1.00 92.56 196 LYS A CA 1
ATOM 1581 C C . LYS A 1 196 ? -29.961 4.864 2.110 1.00 92.56 196 LYS A C 1
ATOM 1583 O O . LYS A 1 196 ? -30.826 4.852 2.974 1.00 92.56 196 LYS A O 1
ATOM 1588 N N . CYS A 1 197 ? -29.028 3.915 2.022 1.00 94.19 197 CYS A N 1
ATOM 1589 C CA . CYS A 1 197 ? -29.027 2.740 2.899 1.00 94.19 197 CYS A CA 1
ATOM 1590 C C . CYS A 1 197 ? -27.906 2.731 3.938 1.00 94.19 197 CYS A C 1
ATOM 1592 O O . CYS A 1 197 ? -27.971 1.919 4.857 1.00 94.19 197 CYS A O 1
ATOM 1594 N N . PHE A 1 198 ? -26.864 3.557 3.778 1.00 92.31 198 PHE A N 1
ATOM 1595 C CA . PHE A 1 198 ? -25.669 3.580 4.634 1.00 92.31 198 PHE A CA 1
ATOM 1596 C C . PHE A 1 198 ? -25.052 2.184 4.863 1.00 92.31 198 PHE A C 1
ATOM 1598 O O . PHE A 1 198 ? -24.478 1.893 5.913 1.00 92.31 198 PHE A O 1
ATOM 1605 N N . LYS A 1 199 ? -25.223 1.273 3.900 1.00 94.31 199 LYS A N 1
ATOM 1606 C CA . LYS A 1 199 ? -24.739 -0.116 3.959 1.00 94.31 199 LYS A CA 1
ATOM 1607 C C . LYS A 1 199 ? -23.917 -0.459 2.721 1.00 94.31 199 LYS A C 1
ATOM 1609 O O . LYS A 1 199 ? -22.804 -0.950 2.864 1.00 94.31 199 LYS A O 1
ATOM 1614 N N . GLY A 1 200 ? -24.449 -0.158 1.538 1.00 95.50 200 GLY A N 1
ATOM 1615 C CA . GLY A 1 200 ? -23.789 -0.438 0.265 1.00 95.50 200 GLY A CA 1
ATOM 1616 C C . GLY A 1 200 ? -22.859 0.662 -0.227 1.00 95.50 200 GLY A C 1
ATOM 1617 O O . GLY A 1 200 ? -22.855 1.783 0.292 1.00 95.50 200 GLY A O 1
ATOM 1618 N N . VAL A 1 201 ? -22.112 0.336 -1.277 1.00 96.69 201 VAL A N 1
ATOM 1619 C CA . VAL A 1 201 ? -21.210 1.250 -1.987 1.00 96.69 201 VAL A CA 1
ATOM 1620 C C . VAL A 1 201 ? -21.706 1.512 -3.405 1.00 96.69 201 VAL A C 1
ATOM 1622 O O . VAL A 1 201 ? -22.289 0.645 -4.058 1.00 96.69 201 VAL A O 1
ATOM 1625 N N . MET A 1 202 ? -21.479 2.731 -3.878 1.00 96.50 202 MET A N 1
ATOM 1626 C CA . MET A 1 202 ? -21.800 3.178 -5.224 1.00 96.50 202 MET A CA 1
ATOM 1627 C C . MET A 1 202 ? -20.682 2.758 -6.181 1.00 96.50 202 MET A C 1
ATOM 1629 O O . MET A 1 202 ? -19.517 3.090 -5.954 1.00 96.50 202 MET A O 1
ATOM 1633 N N . TYR A 1 203 ? -21.034 2.080 -7.272 1.00 95.00 203 TYR A N 1
ATOM 1634 C CA . TYR A 1 203 ? -20.102 1.678 -8.330 1.00 95.00 203 TYR A CA 1
ATOM 1635 C C . TYR A 1 203 ? -20.688 1.960 -9.716 1.00 95.00 203 TYR A C 1
ATOM 1637 O O . TYR A 1 203 ? -21.899 2.132 -9.868 1.00 95.00 203 TYR A O 1
ATOM 1645 N N . LEU A 1 204 ? -19.829 1.990 -10.736 1.00 92.69 204 LEU A N 1
ATOM 1646 C CA . LEU A 1 204 ? -20.256 2.121 -12.126 1.00 92.69 204 LEU A CA 1
ATOM 1647 C C . LEU A 1 204 ? -20.681 0.740 -12.660 1.00 92.69 204 LEU A C 1
ATOM 1649 O O . LEU A 1 204 ? -19.818 -0.130 -12.802 1.00 92.69 204 LEU A O 1
ATOM 1653 N N . PRO A 1 205 ? -21.971 0.503 -12.959 1.00 91.56 205 PRO A N 1
ATOM 1654 C CA . PRO A 1 205 ? -22.417 -0.777 -13.490 1.00 91.56 205 PRO A CA 1
ATOM 1655 C C . PRO A 1 205 ? -21.897 -1.008 -14.912 1.00 91.56 205 PRO A C 1
ATOM 1657 O O . PRO A 1 205 ? -21.684 -0.078 -15.691 1.00 91.56 205 PRO A O 1
ATOM 1660 N N . SER A 1 206 ? -21.754 -2.274 -15.276 1.00 89.94 206 SER A N 1
ATOM 1661 C CA . SER A 1 206 ? -21.450 -2.755 -16.617 1.00 89.94 206 SER A CA 1
ATOM 1662 C C . SER A 1 206 ? -22.496 -2.302 -17.638 1.00 89.94 206 SER A C 1
ATOM 1664 O O . SER A 1 206 ? -23.675 -2.112 -17.329 1.00 89.94 206 SER A O 1
ATOM 1666 N N . LYS A 1 207 ? -22.088 -2.203 -18.910 1.00 87.62 207 LYS A N 1
ATOM 1667 C CA . LYS A 1 207 ? -22.971 -1.794 -20.020 1.00 87.62 207 LYS A CA 1
ATOM 1668 C C . LYS A 1 207 ? -24.254 -2.634 -20.120 1.00 87.62 207 LYS A C 1
ATOM 1670 O O . LYS A 1 207 ? -25.275 -2.124 -20.565 1.00 87.62 207 LYS A O 1
ATOM 1675 N N . LYS A 1 208 ? -24.212 -3.913 -19.723 1.00 86.12 208 LYS A N 1
ATOM 1676 C CA . LYS A 1 208 ? -25.391 -4.796 -19.710 1.00 86.12 208 LYS A CA 1
ATOM 1677 C C . LYS A 1 208 ? -26.399 -4.353 -18.646 1.00 86.12 208 LYS A C 1
ATOM 1679 O O . LYS A 1 208 ? -27.559 -4.141 -18.978 1.00 86.12 208 LYS A O 1
ATOM 1684 N N . LYS A 1 209 ? -25.941 -4.138 -17.408 1.00 84.19 209 LYS A N 1
ATOM 1685 C CA . LYS A 1 209 ? -26.786 -3.687 -16.292 1.00 84.19 209 LYS A CA 1
ATOM 1686 C C . LYS A 1 209 ? -27.273 -2.246 -16.475 1.00 84.19 209 LYS A C 1
ATOM 1688 O O . LYS A 1 209 ? -28.389 -1.922 -16.099 1.00 84.19 209 LYS A O 1
ATOM 1693 N N . GLN A 1 210 ? -26.485 -1.399 -17.134 1.00 84.62 210 GLN A N 1
ATOM 1694 C CA . GLN A 1 210 ? -26.901 -0.047 -17.520 1.00 84.62 210 GLN A CA 1
ATOM 1695 C C . GLN A 1 210 ? -28.178 -0.037 -18.373 1.00 84.62 210 GLN A C 1
ATOM 1697 O O . GLN A 1 210 ? -29.061 0.777 -18.130 1.00 84.62 210 GLN A O 1
ATOM 1702 N N . LYS A 1 211 ? -28.311 -0.964 -19.332 1.00 83.19 211 LYS A N 1
ATOM 1703 C CA . LYS A 1 211 ? -29.491 -1.044 -20.211 1.00 83.19 211 LYS A CA 1
ATOM 1704 C C . LYS A 1 211 ? -30.771 -1.468 -19.484 1.00 83.19 211 LYS A C 1
ATOM 1706 O O . LYS A 1 211 ? -31.855 -1.161 -19.963 1.00 83.19 211 LYS A O 1
ATOM 1711 N N . SER A 1 212 ? -30.661 -2.179 -18.360 1.00 82.00 212 SER A N 1
ATOM 1712 C CA . SER A 1 212 ? -31.820 -2.658 -17.596 1.00 82.00 212 SER A CA 1
ATOM 1713 C C . SER A 1 212 ? -32.333 -1.662 -16.553 1.00 82.00 212 SER A C 1
ATOM 1715 O O . SER A 1 212 ? -33.405 -1.876 -15.992 1.00 82.00 212 SER A O 1
ATOM 1717 N N . LEU A 1 213 ? -31.594 -0.586 -16.262 1.00 81.31 213 LEU A N 1
ATOM 1718 C CA . LEU A 1 213 ? -32.001 0.408 -15.267 1.00 81.31 213 LEU A CA 1
ATOM 1719 C C . LEU A 1 213 ? -33.105 1.305 -15.844 1.00 81.31 213 LEU A C 1
ATOM 1721 O O . LEU A 1 213 ? -32.838 2.215 -16.626 1.00 81.31 213 LEU A O 1
ATOM 1725 N N . LYS A 1 214 ? -34.357 1.062 -15.440 1.00 70.69 214 LYS A N 1
ATOM 1726 C CA . LYS A 1 214 ? -35.480 1.974 -15.701 1.00 70.69 214 LYS A CA 1
ATOM 1727 C C . LYS A 1 214 ? -35.367 3.171 -14.755 1.00 70.69 214 LYS A C 1
ATOM 1729 O O . LYS A 1 214 ? -35.683 3.061 -13.574 1.00 70.69 214 LYS A O 1
ATOM 1734 N N . ILE A 1 215 ? -34.884 4.306 -15.251 1.00 67.06 215 ILE A N 1
ATOM 1735 C CA . ILE A 1 215 ? -34.738 5.522 -14.443 1.00 67.06 215 ILE A CA 1
ATOM 1736 C C . ILE A 1 215 ? -36.070 6.271 -14.439 1.00 67.06 215 ILE A C 1
ATOM 1738 O O . ILE A 1 215 ? -36.480 6.834 -15.451 1.00 67.06 215 ILE A O 1
ATOM 1742 N N . THR A 1 216 ? -36.738 6.332 -13.292 1.00 58.59 216 THR A N 1
ATOM 1743 C CA . THR A 1 216 ? -37.832 7.285 -13.074 1.00 58.59 216 THR A CA 1
ATOM 1744 C C . THR A 1 216 ? -37.248 8.622 -12.603 1.00 58.59 216 THR A C 1
ATOM 1746 O O . THR A 1 216 ? -36.634 8.689 -11.537 1.00 58.59 216 THR A O 1
ATOM 1749 N N . ASN A 1 217 ? -37.439 9.689 -13.390 1.00 54.34 217 ASN A N 1
ATOM 1750 C CA . ASN A 1 217 ? -36.837 11.026 -13.212 1.00 54.34 217 ASN A CA 1
ATOM 1751 C C . ASN A 1 217 ? -37.054 11.690 -11.835 1.00 54.34 217 ASN A C 1
ATOM 1753 O O . ASN A 1 217 ? -36.302 12.593 -11.467 1.00 54.34 217 ASN A O 1
ATOM 1757 N N . SER A 1 218 ? -38.056 11.269 -11.059 1.00 51.88 218 SER A N 1
ATOM 1758 C CA . SER A 1 218 ? -38.392 11.877 -9.765 1.00 51.88 218 SER A CA 1
ATOM 1759 C C . SER A 1 218 ? -37.312 11.687 -8.689 1.00 51.88 218 SER A C 1
ATOM 1761 O O . SER A 1 218 ? -37.129 12.572 -7.855 1.00 51.88 218 SER A O 1
ATOM 1763 N N . TYR A 1 219 ? -36.555 10.585 -8.721 1.00 55.47 219 TYR A N 1
ATOM 1764 C CA . TYR A 1 219 ? -35.553 10.277 -7.690 1.00 55.47 219 TYR A CA 1
ATOM 1765 C C . TYR A 1 219 ? -34.251 11.079 -7.844 1.00 55.47 219 TYR A C 1
ATOM 1767 O O . TYR A 1 219 ? -33.641 11.459 -6.849 1.00 55.47 219 TYR A O 1
ATOM 1775 N N . LEU A 1 220 ? -33.857 11.421 -9.077 1.00 59.09 220 LEU A N 1
ATOM 1776 C CA . LEU A 1 220 ? -32.595 12.124 -9.354 1.00 59.09 220 LEU A CA 1
ATOM 1777 C C . LEU A 1 220 ? -32.555 13.557 -8.795 1.00 59.09 220 LEU A C 1
ATOM 1779 O O . LEU A 1 220 ? -31.488 14.031 -8.408 1.00 59.09 220 LEU A O 1
ATOM 1783 N N . LYS A 1 221 ? -33.699 14.256 -8.734 1.00 60.91 221 LYS A N 1
ATOM 1784 C CA . LYS A 1 221 ? -33.747 15.665 -8.301 1.00 60.91 221 LYS A CA 1
ATOM 1785 C C . LYS A 1 221 ? -33.540 15.845 -6.791 1.00 60.91 221 LYS A C 1
ATOM 1787 O O . LYS A 1 221 ? -32.827 16.766 -6.402 1.00 60.91 221 LYS A O 1
ATOM 1792 N N . LYS A 1 222 ? -34.116 14.974 -5.951 1.00 61.50 222 LYS A N 1
ATOM 1793 C CA . LYS A 1 222 ? -33.978 15.064 -4.481 1.00 61.50 222 LYS A CA 1
ATOM 1794 C C . LYS A 1 222 ? -32.543 14.798 -4.017 1.00 61.50 222 LYS A C 1
ATOM 1796 O O . LYS A 1 222 ? -32.035 15.527 -3.165 1.00 61.50 222 LYS A O 1
ATOM 1801 N N . ASP A 1 223 ? -31.870 13.825 -4.626 1.00 60.59 223 ASP A N 1
ATOM 1802 C CA . ASP A 1 223 ? -30.517 13.439 -4.215 1.00 60.59 223 ASP A CA 1
ATOM 1803 C C . ASP A 1 223 ? -29.494 14.556 -4.489 1.00 60.59 223 ASP A C 1
ATOM 1805 O O . ASP A 1 223 ? -28.660 14.854 -3.634 1.00 60.59 223 ASP A O 1
ATOM 1809 N N . ILE A 1 224 ? -29.590 15.254 -5.630 1.00 60.97 224 ILE A N 1
ATOM 1810 C CA . ILE A 1 224 ? -28.657 16.343 -5.977 1.00 60.97 224 ILE A CA 1
ATOM 1811 C C . ILE A 1 224 ? -28.707 17.489 -4.952 1.00 60.97 224 ILE A C 1
ATOM 1813 O O . ILE A 1 224 ? -27.653 18.002 -4.569 1.00 60.97 224 ILE A O 1
ATOM 1817 N N . SER A 1 225 ? -29.895 17.882 -4.478 1.00 64.75 225 SER A N 1
ATOM 1818 C CA . SER A 1 225 ? -30.028 18.940 -3.464 1.00 64.75 225 SER A CA 1
ATOM 1819 C C . SER A 1 225 ? -29.437 18.539 -2.112 1.00 64.75 225 SER A C 1
ATOM 1821 O O . SER A 1 225 ? -28.706 19.322 -1.507 1.00 64.75 225 SER A O 1
ATOM 1823 N N . SER A 1 226 ? -29.677 17.304 -1.661 1.00 65.50 226 SER A N 1
ATOM 1824 C CA . SER A 1 226 ? -29.126 16.807 -0.396 1.00 65.50 226 SER A CA 1
ATOM 1825 C C . SER A 1 226 ? -27.597 16.739 -0.430 1.00 65.50 226 SER A C 1
ATOM 1827 O O . SER A 1 226 ? -26.944 17.081 0.556 1.00 65.50 226 SER A O 1
ATOM 1829 N N . PHE A 1 227 ? -27.011 16.374 -1.576 1.00 61.44 227 PHE A N 1
ATOM 1830 C CA . PHE A 1 227 ? -25.557 16.339 -1.743 1.00 61.44 227 PHE A CA 1
ATOM 1831 C C . PHE A 1 227 ? -24.904 17.723 -1.796 1.00 61.44 227 PHE A C 1
ATOM 1833 O O . PHE A 1 227 ? -23.823 17.887 -1.228 1.00 61.44 227 PHE A O 1
ATOM 1840 N N . LYS A 1 228 ? -25.531 18.717 -2.441 1.00 65.12 228 LYS A N 1
ATOM 1841 C CA . LYS A 1 228 ? -25.003 20.093 -2.458 1.00 65.12 228 LYS A CA 1
ATOM 1842 C C . LYS A 1 228 ? -24.901 20.660 -1.045 1.00 65.12 228 LYS A C 1
ATOM 1844 O O . LYS A 1 228 ? -23.804 21.033 -0.631 1.00 65.12 228 LYS A O 1
ATOM 1849 N N . ASN A 1 229 ? -25.986 20.566 -0.275 1.00 68.19 229 ASN A N 1
ATOM 1850 C CA . ASN A 1 229 ? -26.015 21.008 1.120 1.00 68.19 229 ASN A CA 1
ATOM 1851 C C . ASN A 1 229 ? -24.961 20.276 1.963 1.00 68.19 229 ASN A C 1
ATOM 1853 O O . ASN A 1 229 ? -24.292 20.879 2.795 1.00 68.19 229 ASN A O 1
ATOM 1857 N N . PHE A 1 230 ? -24.764 18.976 1.729 1.00 65.50 230 PHE A N 1
ATOM 1858 C CA . PHE A 1 230 ? -23.723 18.209 2.408 1.00 65.50 230 PHE A CA 1
ATOM 1859 C C . PHE A 1 230 ? -22.303 18.704 2.069 1.00 65.50 230 PHE A C 1
ATOM 1861 O O . PHE A 1 230 ? -21.473 18.844 2.966 1.00 65.50 230 PHE A O 1
ATOM 1868 N N . SER A 1 231 ? -22.024 19.013 0.799 1.00 60.09 231 SER A N 1
ATOM 1869 C CA . SER A 1 231 ? -20.721 19.544 0.372 1.00 60.09 231 SER A CA 1
ATOM 1870 C C . SER A 1 231 ? -20.432 20.943 0.926 1.00 60.09 231 SER A C 1
ATOM 1872 O O . SER A 1 231 ? -19.315 21.206 1.367 1.00 60.09 231 SER A O 1
ATOM 1874 N N . GLU A 1 232 ? -21.443 21.811 0.975 1.00 68.44 232 GLU A N 1
ATOM 1875 C CA . GLU A 1 232 ? -21.343 23.155 1.553 1.00 68.44 232 GLU A CA 1
ATOM 1876 C C . GLU A 1 232 ? -21.127 23.078 3.069 1.00 68.44 232 GLU A C 1
ATOM 1878 O O . GLU A 1 232 ? -20.206 23.701 3.598 1.00 68.44 232 GLU A O 1
ATOM 1883 N N . ASN A 1 233 ? -21.871 22.207 3.757 1.00 69.25 233 ASN A N 1
ATOM 1884 C CA . ASN A 1 233 ? -21.679 21.945 5.182 1.00 69.25 233 ASN A CA 1
ATOM 1885 C C . ASN A 1 233 ? -20.296 21.357 5.493 1.00 69.25 233 ASN A C 1
ATOM 1887 O O . ASN A 1 233 ? -19.714 21.683 6.524 1.00 69.25 233 ASN A O 1
ATOM 1891 N N . LEU A 1 234 ? -19.730 20.517 4.621 1.00 65.25 234 LEU A N 1
ATOM 1892 C CA . LEU A 1 234 ? -18.370 20.002 4.805 1.00 65.25 234 LEU A CA 1
ATOM 1893 C C . LEU A 1 234 ? -17.304 21.093 4.678 1.00 65.25 234 LEU A C 1
ATOM 1895 O O . LEU A 1 234 ? -16.350 21.087 5.462 1.00 65.25 234 LEU A O 1
ATOM 1899 N N . ASN A 1 235 ? -17.467 22.029 3.740 1.00 62.31 235 ASN A N 1
ATOM 1900 C CA . ASN A 1 235 ? -16.572 23.181 3.625 1.00 62.31 235 ASN A CA 1
ATOM 1901 C C . ASN A 1 235 ? -16.632 24.023 4.906 1.00 62.31 235 ASN A C 1
ATOM 1903 O O . ASN A 1 235 ? -15.589 24.281 5.511 1.00 62.31 235 ASN A O 1
ATOM 1907 N N . LEU A 1 236 ? -17.843 24.295 5.402 1.00 60.56 236 LEU A N 1
ATOM 1908 C CA . LEU A 1 236 ? -18.062 25.007 6.662 1.00 60.56 236 LEU A CA 1
ATOM 1909 C C . LEU A 1 236 ? -17.449 24.272 7.862 1.00 60.56 236 LEU A C 1
ATOM 1911 O O . LEU A 1 236 ? -16.737 24.882 8.650 1.00 60.56 236 LEU A O 1
ATOM 1915 N N . ILE A 1 237 ? -17.625 22.951 7.991 1.00 60.56 237 ILE A N 1
ATOM 1916 C CA . ILE A 1 237 ? -17.015 22.157 9.078 1.00 60.56 237 ILE A CA 1
ATOM 1917 C C . ILE A 1 237 ? -15.481 22.212 9.012 1.00 60.56 237 ILE A C 1
ATOM 1919 O O . ILE A 1 237 ? -14.816 22.232 10.054 1.00 60.56 237 ILE A O 1
ATOM 1923 N N . SER A 1 238 ? -14.910 22.224 7.804 1.00 56.09 238 SER A N 1
ATOM 1924 C CA . SER A 1 238 ? -13.459 22.266 7.605 1.00 56.09 238 SER A CA 1
ATOM 1925 C C . SER A 1 238 ? -12.829 23.600 8.028 1.00 56.09 238 SER A C 1
ATOM 1927 O O . SER A 1 238 ? -11.676 23.597 8.482 1.00 56.09 238 SER A O 1
ATOM 1929 N N . GLU A 1 239 ? -13.597 24.689 7.929 1.00 58.53 239 GLU A N 1
ATOM 1930 C CA . GLU A 1 239 ? -13.239 26.054 8.325 1.00 58.53 239 GLU A CA 1
ATOM 1931 C C . GLU A 1 239 ? -13.523 26.304 9.815 1.00 58.53 239 GLU A C 1
ATOM 1933 O O . GLU A 1 239 ? -12.648 26.771 10.543 1.00 58.53 239 GLU A O 1
ATOM 1938 N N . PHE A 1 240 ? -14.694 25.894 10.313 1.00 47.00 240 PHE A N 1
ATOM 1939 C CA . PHE A 1 240 ? -15.135 26.142 11.691 1.00 47.00 240 PHE A CA 1
ATOM 1940 C C . PHE A 1 240 ? -14.245 25.434 12.726 1.00 47.00 240 PHE A C 1
ATOM 1942 O O . PHE A 1 240 ? -13.806 26.034 13.705 1.00 47.00 240 PHE A O 1
ATOM 1949 N N . LYS A 1 241 ? -13.873 24.168 12.478 1.00 53.09 241 LYS A N 1
ATOM 1950 C CA . LYS A 1 241 ? -13.011 23.402 13.401 1.00 53.09 241 LYS A CA 1
ATOM 1951 C C . LYS A 1 241 ? -11.532 23.791 13.346 1.00 53.09 241 LYS A C 1
ATOM 1953 O O . LYS A 1 241 ? -10.778 23.376 14.222 1.00 53.09 241 LYS A O 1
ATOM 1958 N N . ALA A 1 242 ? -11.092 24.555 12.344 1.00 47.75 242 ALA A N 1
ATOM 1959 C CA . ALA A 1 242 ? -9.722 25.068 12.306 1.00 47.75 242 ALA A CA 1
ATOM 1960 C C . ALA A 1 242 ? -9.512 26.210 13.319 1.00 47.75 242 ALA A C 1
ATOM 1962 O O . ALA A 1 242 ? -8.415 26.347 13.855 1.00 47.75 242 ALA A O 1
ATOM 1963 N N . ASN A 1 243 ? -10.571 26.964 13.632 1.00 40.78 243 ASN A N 1
ATOM 1964 C CA . ASN A 1 243 ? -10.495 28.165 14.466 1.00 40.78 243 ASN A CA 1
ATOM 1965 C C . ASN A 1 243 ? -10.753 27.913 15.965 1.00 40.78 243 ASN A C 1
ATOM 1967 O O . ASN A 1 243 ? -10.324 28.711 16.796 1.00 40.78 243 ASN A O 1
ATOM 1971 N N . GLU A 1 244 ? -11.380 26.794 16.343 1.00 40.38 244 GLU A N 1
ATOM 1972 C CA . GLU A 1 244 ? -11.677 26.475 17.755 1.00 40.38 244 GLU A CA 1
ATOM 1973 C C . GLU A 1 244 ? -10.595 25.652 18.481 1.00 40.38 244 GLU A C 1
ATOM 1975 O O . GLU A 1 244 ? -10.680 25.432 19.691 1.00 40.38 244 GLU A O 1
ATOM 1980 N N . ILE A 1 245 ? -9.533 25.210 17.799 1.00 42.19 245 ILE A N 1
ATOM 1981 C CA . ILE A 1 245 ? -8.460 24.425 18.435 1.00 42.19 245 ILE A CA 1
ATOM 1982 C C . ILE A 1 245 ? -7.368 25.373 18.962 1.00 42.19 245 ILE A C 1
ATOM 1984 O O . ILE A 1 245 ? -6.277 25.467 18.403 1.00 42.19 245 ILE A O 1
ATOM 1988 N N . ARG A 1 246 ? -7.642 26.075 20.073 1.00 33.69 246 ARG A N 1
ATOM 1989 C CA . ARG A 1 246 ? -6.585 26.673 20.916 1.00 33.69 246 ARG A CA 1
ATOM 1990 C C . ARG A 1 246 ? -5.969 25.608 21.846 1.00 33.69 246 ARG A C 1
ATOM 1992 O O . ARG A 1 246 ? -6.691 24.745 22.352 1.00 33.69 246 ARG A O 1
ATOM 1999 N N . PRO A 1 247 ? -4.645 25.638 22.098 1.00 42.41 247 PRO A N 1
ATOM 2000 C CA . PRO A 1 247 ? -3.943 24.594 22.837 1.00 42.41 247 PRO A CA 1
ATOM 2001 C C . PRO A 1 247 ? -4.083 24.815 24.349 1.00 42.41 247 PRO A C 1
ATOM 2003 O O . PRO A 1 247 ? -3.353 25.598 24.944 1.00 42.41 247 PRO A O 1
ATOM 2006 N N . GLY A 1 248 ? -5.009 24.107 24.990 1.00 32.12 248 GLY A N 1
ATOM 2007 C CA . GLY A 1 248 ? -5.153 24.131 26.445 1.00 32.12 248 GLY A CA 1
ATOM 2008 C C . GLY A 1 248 ? -5.593 22.774 26.967 1.00 32.12 248 GLY A C 1
ATOM 2009 O O . GLY A 1 248 ? -6.752 22.422 26.793 1.00 32.12 248 GLY A O 1
ATOM 2010 N N . ILE A 1 249 ? -4.639 22.021 27.530 1.00 34.69 249 ILE A N 1
ATOM 2011 C CA . ILE A 1 249 ? -4.689 21.025 28.630 1.00 34.69 249 ILE A CA 1
ATOM 2012 C C . ILE A 1 249 ? -5.809 19.940 28.662 1.00 34.69 249 ILE A C 1
ATOM 2014 O O . ILE A 1 249 ? -5.554 18.846 29.156 1.00 34.69 249 ILE A O 1
ATOM 2018 N N . SER A 1 250 ? -6.972 20.092 28.025 1.00 36.91 250 SER A N 1
ATOM 2019 C CA . SER A 1 250 ? -8.061 19.098 28.012 1.00 36.91 250 SER A CA 1
ATOM 2020 C C . SER A 1 250 ? -7.859 17.922 27.048 1.00 36.91 250 SER A C 1
ATOM 2022 O O . SER A 1 250 ? -8.690 17.021 27.003 1.00 36.91 250 SER A O 1
ATOM 2024 N N . ILE A 1 251 ? -6.762 17.859 26.281 1.00 38.94 251 ILE A N 1
ATOM 2025 C CA . ILE A 1 251 ? -6.492 16.702 25.405 1.00 38.94 251 ILE A CA 1
ATOM 2026 C C . ILE A 1 251 ? -6.071 15.479 26.231 1.00 38.94 251 ILE A C 1
ATOM 2028 O O . ILE A 1 251 ? -6.387 14.363 25.832 1.00 38.94 251 ILE A O 1
ATOM 2032 N N . TYR A 1 252 ? -5.421 15.645 27.389 1.00 36.53 252 TYR A N 1
ATOM 2033 C CA . TYR A 1 252 ? -5.077 14.510 28.259 1.00 36.53 252 TYR A CA 1
ATOM 2034 C C . TYR A 1 252 ? -6.329 13.931 28.940 1.00 36.53 252 TYR A C 1
ATOM 2036 O O . TYR A 1 252 ? -6.533 12.718 28.923 1.00 36.53 252 TYR A O 1
ATOM 2044 N N . GLU A 1 253 ? -7.233 14.794 29.411 1.00 37.94 253 GLU A N 1
ATOM 2045 C CA . GLU A 1 253 ? -8.527 14.387 29.973 1.00 37.94 253 GLU A CA 1
ATOM 2046 C C . GLU A 1 253 ? -9.466 13.825 28.903 1.00 37.94 253 GLU A C 1
ATOM 2048 O O . GLU A 1 253 ? -10.015 12.753 29.105 1.00 37.94 253 GLU A O 1
ATOM 2053 N N . LYS A 1 254 ? -9.536 14.414 27.702 1.00 37.59 254 LYS A N 1
ATOM 2054 C CA . LYS A 1 254 ? -10.285 13.838 26.570 1.00 37.59 254 LYS A CA 1
ATOM 2055 C C . LYS A 1 254 ? -9.654 12.563 26.011 1.00 37.59 254 LYS A C 1
ATOM 2057 O O . LYS A 1 254 ? -10.358 11.774 25.399 1.00 37.59 254 LYS A O 1
ATOM 2062 N N . SER A 1 255 ? -8.354 12.318 26.208 1.00 37.97 255 SER A N 1
ATOM 2063 C CA . SER A 1 255 ? -7.723 11.024 25.879 1.00 37.97 255 SER A CA 1
ATOM 2064 C C . SER A 1 255 ? -8.118 9.942 26.875 1.00 37.97 255 SER A C 1
ATOM 2066 O O . SER A 1 255 ? -8.307 8.795 26.476 1.00 37.97 255 SER A O 1
ATOM 2068 N N . ARG A 1 256 ? -8.284 10.316 28.148 1.00 40.22 256 ARG A N 1
ATOM 2069 C CA . ARG A 1 256 ? -8.886 9.475 29.182 1.00 40.22 256 ARG A CA 1
ATOM 2070 C C . ARG A 1 256 ? -10.360 9.205 28.858 1.00 40.22 256 ARG A C 1
ATOM 2072 O O . ARG A 1 256 ? -10.727 8.041 28.781 1.00 40.22 256 ARG A O 1
ATOM 2079 N N . THR A 1 257 ? -11.142 10.222 28.487 1.00 43.19 257 THR A N 1
ATOM 2080 C CA . THR A 1 257 ? -12.541 10.049 28.049 1.00 43.19 257 THR A CA 1
ATOM 2081 C C . THR A 1 257 ? -12.658 9.269 26.737 1.00 43.19 257 THR A C 1
ATOM 2083 O O . THR A 1 257 ? -13.602 8.512 26.563 1.00 43.19 257 THR A O 1
ATOM 2086 N N . LEU A 1 258 ? -11.702 9.391 25.807 1.00 40.56 258 LEU A N 1
ATOM 2087 C CA . LEU A 1 258 ? -11.671 8.606 24.569 1.00 40.56 258 LEU A CA 1
ATOM 2088 C C . LEU A 1 258 ? -11.350 7.136 24.865 1.00 40.56 258 LEU A C 1
ATOM 2090 O O . LEU A 1 258 ? -12.022 6.262 24.330 1.00 40.56 258 LEU A O 1
ATOM 2094 N N . ALA A 1 259 ? -10.392 6.859 25.755 1.00 39.56 259 ALA A N 1
ATOM 2095 C CA . ALA A 1 259 ? -10.114 5.510 26.250 1.00 39.56 259 ALA A CA 1
ATOM 2096 C C . ALA A 1 259 ? -11.308 4.915 27.025 1.00 39.56 259 ALA A C 1
ATOM 2098 O O . ALA A 1 259 ? -11.592 3.731 26.877 1.00 39.56 259 ALA A O 1
ATOM 2099 N N . GLU A 1 260 ? -12.046 5.737 27.777 1.00 42.22 260 GLU A N 1
ATOM 2100 C CA . GLU A 1 260 ? -13.288 5.373 28.477 1.00 42.22 260 GLU A CA 1
ATOM 2101 C C . GLU A 1 260 ? -14.502 5.245 27.522 1.00 42.22 260 GLU A C 1
ATOM 2103 O O . GLU A 1 260 ? -15.406 4.456 27.775 1.00 42.22 260 GLU A O 1
ATOM 2108 N N . SER A 1 261 ? -14.534 5.958 26.390 1.00 46.72 261 SER A N 1
ATOM 2109 C CA . SER A 1 261 ? -15.608 5.870 25.377 1.00 46.72 261 SER A CA 1
ATOM 2110 C C . SER A 1 261 ? -15.424 4.687 24.421 1.00 46.72 261 SER A C 1
ATOM 2112 O O . SER A 1 261 ? -16.383 3.968 24.157 1.00 46.72 261 SER A O 1
ATOM 2114 N N . LEU A 1 262 ? -14.180 4.398 24.012 1.00 40.56 262 LEU A N 1
ATOM 2115 C CA . LEU A 1 262 ? -13.804 3.161 23.316 1.00 40.56 262 LEU A CA 1
ATOM 2116 C C . LEU A 1 262 ? -14.048 1.925 24.200 1.00 40.56 262 LEU A C 1
ATOM 2118 O O . LEU A 1 262 ? -14.167 0.815 23.695 1.00 40.56 262 LEU A O 1
ATOM 2122 N N . TYR A 1 263 ? -14.127 2.116 25.520 1.00 41.16 263 TYR A N 1
ATOM 2123 C CA . TYR A 1 263 ? -14.522 1.098 26.489 1.00 41.16 263 TYR A CA 1
ATOM 2124 C C . TYR A 1 263 ? -16.051 0.922 26.577 1.00 41.16 263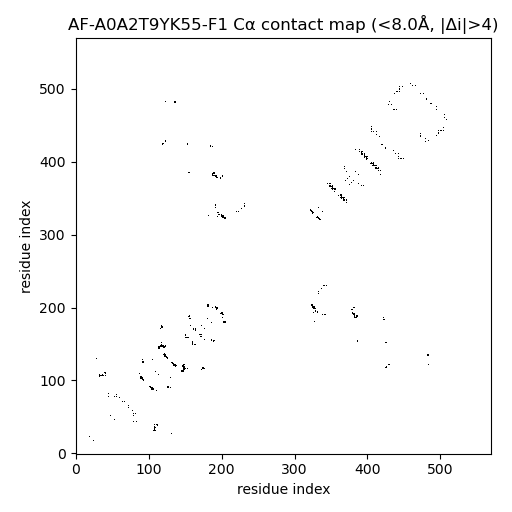 TYR A C 1
ATOM 2126 O O . TYR A 1 263 ? -16.511 -0.207 26.722 1.00 41.16 263 TYR A O 1
ATOM 2134 N N . LYS A 1 264 ? -16.851 1.992 26.426 1.00 39.94 264 LYS A N 1
ATOM 2135 C CA . LYS A 1 264 ? -18.328 1.917 26.416 1.00 39.94 264 LYS A CA 1
ATOM 2136 C C . LYS A 1 264 ? -18.904 1.330 25.120 1.00 39.94 264 LYS A C 1
ATOM 2138 O O . LYS A 1 264 ? -19.875 0.583 25.195 1.00 39.94 264 LYS A O 1
ATOM 2143 N N . GLU A 1 265 ? -18.299 1.604 23.962 1.00 44.34 265 GLU A N 1
ATOM 2144 C CA . GLU A 1 265 ? -18.741 1.036 22.671 1.00 44.34 265 GLU A CA 1
ATOM 2145 C C . GLU A 1 265 ? -18.428 -0.474 22.532 1.00 44.34 265 GLU A C 1
ATOM 2147 O O . GLU A 1 265 ? -19.156 -1.180 21.844 1.00 44.34 265 GLU A O 1
ATOM 2152 N N . ASP A 1 266 ? -17.407 -0.999 23.225 1.00 39.03 266 ASP A N 1
ATOM 2153 C CA . ASP A 1 266 ? -17.000 -2.418 23.139 1.00 39.03 266 ASP A CA 1
ATOM 2154 C C . ASP A 1 266 ? -17.678 -3.336 24.187 1.00 39.03 266 ASP A C 1
ATOM 2156 O O . ASP A 1 266 ? -17.554 -4.558 24.090 1.00 39.03 266 ASP A O 1
ATOM 2160 N N . ILE A 1 267 ? -18.368 -2.784 25.198 1.00 35.41 267 ILE A N 1
ATOM 2161 C CA . ILE A 1 267 ? -19.108 -3.556 26.224 1.00 35.41 267 ILE A CA 1
ATOM 2162 C C . ILE A 1 267 ? -20.601 -3.682 25.878 1.00 35.41 267 ILE A C 1
ATOM 2164 O O . ILE A 1 267 ? -21.223 -4.684 26.222 1.00 35.41 267 ILE A O 1
ATOM 2168 N N . HIS A 1 268 ? -21.167 -2.738 25.121 1.00 32.00 268 HIS A N 1
ATOM 2169 C CA . HIS A 1 268 ? -22.537 -2.826 24.605 1.00 32.00 268 HIS A CA 1
ATOM 2170 C C . HIS A 1 268 ? -22.572 -3.400 23.180 1.00 32.00 268 HIS A C 1
ATOM 2172 O O . HIS A 1 268 ? -22.986 -2.746 22.229 1.00 32.00 268 HIS A O 1
ATOM 2178 N N . VAL A 1 269 ? -22.168 -4.664 23.034 1.00 29.88 269 VAL A N 1
ATOM 2179 C CA . VAL A 1 269 ? -22.601 -5.512 21.908 1.00 29.88 269 VAL A CA 1
ATOM 2180 C C . VAL A 1 269 ? -23.376 -6.686 22.490 1.00 29.88 269 VAL A C 1
ATOM 2182 O O . VAL A 1 269 ? -22.932 -7.825 22.475 1.00 29.88 269 VAL A O 1
ATOM 2185 N N . ASN A 1 270 ? -24.493 -6.349 23.127 1.00 30.77 270 ASN A N 1
ATOM 2186 C CA . ASN A 1 270 ? -25.706 -7.147 23.256 1.00 30.77 270 ASN A CA 1
ATOM 2187 C C . ASN A 1 270 ? -26.743 -6.248 23.942 1.00 30.77 270 ASN A C 1
ATOM 2189 O O . ASN A 1 270 ? -26.450 -5.664 24.981 1.00 30.77 270 ASN A O 1
ATOM 2193 N N . MET A 1 271 ? -27.941 -6.174 23.358 1.00 27.44 271 MET A N 1
ATOM 2194 C CA . MET A 1 271 ? -29.111 -5.386 23.785 1.00 27.44 271 MET A CA 1
ATOM 2195 C C . MET A 1 271 ? -29.112 -3.906 23.361 1.00 27.44 271 MET A C 1
ATOM 2197 O O . MET A 1 271 ? -28.578 -3.047 24.054 1.00 27.44 271 MET A O 1
ATOM 2201 N N . PHE A 1 272 ? -29.714 -3.604 22.207 1.00 25.83 272 PHE A N 1
ATOM 2202 C CA . PHE A 1 272 ? -31.084 -3.068 22.100 1.00 25.83 272 PHE A CA 1
ATOM 2203 C C . PHE A 1 272 ? -31.394 -2.732 20.629 1.00 25.83 272 PHE A C 1
ATOM 2205 O O . PHE A 1 272 ? -30.705 -1.921 20.010 1.00 25.83 272 PHE A O 1
ATOM 2212 N N . ASP A 1 273 ? -32.431 -3.384 20.099 1.00 31.11 273 ASP A N 1
ATOM 2213 C CA . ASP A 1 273 ? -33.260 -2.865 19.012 1.00 31.11 273 ASP A CA 1
ATOM 2214 C C . ASP A 1 273 ? -34.174 -1.757 19.569 1.00 31.11 273 ASP A C 1
ATOM 2216 O O . ASP A 1 273 ? -34.499 -1.748 20.755 1.00 31.11 273 ASP A O 1
ATOM 2220 N N . ASP A 1 274 ? -34.585 -0.859 18.675 1.00 34.72 274 ASP A N 1
ATOM 2221 C CA . ASP A 1 274 ? -35.599 0.189 18.831 1.00 34.72 274 ASP A CA 1
ATOM 2222 C C . ASP A 1 274 ? -35.293 1.375 19.761 1.00 34.72 274 ASP A C 1
ATOM 2224 O O . ASP A 1 274 ? -35.357 1.292 20.984 1.00 34.72 274 ASP A O 1
ATOM 2228 N N . CYS A 1 275 ? -35.130 2.564 19.159 1.00 25.67 275 CYS A N 1
ATOM 2229 C CA . CYS A 1 275 ? -35.766 3.756 19.723 1.00 25.67 275 CYS A CA 1
ATOM 2230 C C . CYS A 1 275 ? -36.023 4.856 18.679 1.00 25.67 275 CYS A C 1
ATOM 2232 O O . CYS A 1 275 ? -35.118 5.339 17.996 1.00 25.67 275 CYS A O 1
ATOM 2234 N N . ASN A 1 276 ? -37.298 5.246 18.604 1.00 31.89 276 ASN A N 1
ATOM 2235 C CA . ASN A 1 276 ? -37.856 6.383 17.880 1.00 31.89 276 ASN A CA 1
ATOM 2236 C C . ASN A 1 276 ? -37.360 7.718 18.463 1.00 31.89 276 ASN A C 1
ATOM 2238 O O . ASN A 1 276 ? -37.425 7.933 19.671 1.00 31.89 276 ASN A O 1
ATOM 2242 N N . CYS A 1 277 ? -36.967 8.666 17.609 1.00 26.77 277 CYS A N 1
ATOM 2243 C CA . CYS A 1 277 ? -36.759 10.054 18.023 1.00 26.77 277 CYS A CA 1
ATOM 2244 C C . CYS A 1 277 ? -38.088 10.823 18.006 1.00 26.77 277 CYS A C 1
ATOM 2246 O O . CYS A 1 277 ? -38.599 11.166 16.940 1.00 26.77 277 CYS A O 1
ATOM 2248 N N . ALA A 1 278 ? -38.612 11.134 19.193 1.00 27.58 278 ALA A N 1
ATOM 2249 C CA . ALA A 1 278 ? -39.590 12.197 19.393 1.00 27.58 278 ALA A CA 1
ATOM 2250 C C . ALA A 1 278 ? -38.866 13.550 19.523 1.00 27.58 278 ALA A C 1
ATOM 2252 O O . ALA A 1 278 ? -37.872 13.677 20.236 1.00 27.58 278 ALA A O 1
ATOM 2253 N N . ILE A 1 279 ? -39.373 14.554 18.809 1.00 26.42 279 ILE A N 1
ATOM 2254 C CA . ILE A 1 279 ? -38.922 15.948 18.846 1.00 26.42 279 ILE A CA 1
ATOM 2255 C C . ILE A 1 279 ? -39.593 16.628 20.044 1.00 26.42 279 ILE A C 1
ATOM 2257 O O . ILE A 1 279 ? -40.814 16.767 20.054 1.00 26.42 279 ILE A O 1
ATOM 2261 N N . ILE A 1 280 ? -38.808 17.089 21.019 1.00 26.36 280 ILE A N 1
ATOM 2262 C CA . ILE A 1 280 ? -39.272 18.032 22.045 1.00 26.36 280 ILE A CA 1
ATOM 2263 C C . ILE A 1 280 ? -38.924 19.444 21.566 1.00 26.36 280 ILE A C 1
ATOM 2265 O O . ILE A 1 280 ? -37.762 19.762 21.313 1.00 26.36 280 ILE A O 1
ATOM 2269 N N . LYS A 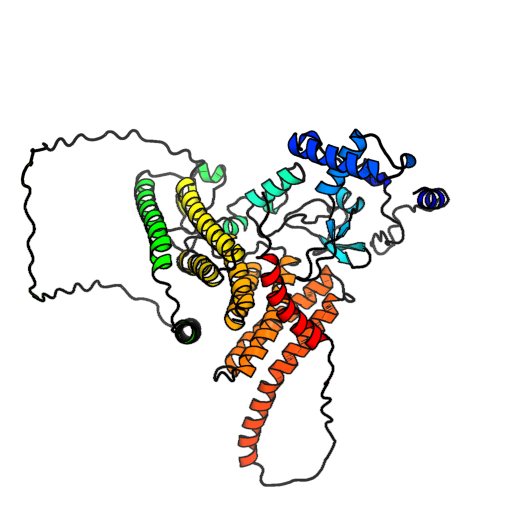1 281 ? -39.962 20.268 21.392 1.00 33.09 281 LYS A N 1
ATOM 2270 C CA . LYS A 1 281 ? -39.866 21.726 21.281 1.00 33.09 281 LYS A CA 1
ATOM 2271 C C . LYS A 1 281 ? -39.889 22.287 22.697 1.00 33.09 281 LYS A C 1
ATOM 2273 O O . LYS A 1 281 ? -40.883 22.067 23.379 1.00 33.09 281 LYS A O 1
ATOM 2278 N N . ASP A 1 282 ? -38.881 23.067 23.068 1.00 27.78 282 ASP A N 1
ATOM 2279 C CA . ASP A 1 282 ? -38.958 23.923 24.249 1.00 27.78 282 ASP A CA 1
ATOM 2280 C C . ASP A 1 282 ? -38.983 25.398 23.846 1.00 27.78 282 ASP A C 1
ATOM 2282 O O . ASP A 1 282 ? -38.084 25.921 23.185 1.00 27.78 282 ASP A O 1
ATOM 2286 N N . ASN A 1 283 ? -40.075 26.038 24.262 1.00 32.94 283 ASN A N 1
ATOM 2287 C CA . ASN A 1 283 ? -40.240 27.473 24.409 1.00 32.94 283 ASN A CA 1
ATOM 2288 C C . ASN A 1 283 ? -39.725 27.863 25.796 1.00 32.94 283 ASN A C 1
ATOM 2290 O O . ASN A 1 283 ? -40.214 27.322 26.784 1.00 32.94 283 ASN A O 1
ATOM 2294 N N . SER A 1 284 ? -38.887 28.892 25.899 1.00 32.00 284 SER A N 1
ATOM 2295 C CA . SER A 1 284 ? -38.924 29.757 27.081 1.00 32.00 284 SER A CA 1
ATOM 2296 C C . SER A 1 284 ? -38.296 31.119 26.805 1.00 32.00 284 SER A C 1
ATOM 2298 O O . SER A 1 284 ? -37.113 31.251 26.503 1.00 32.00 284 SER A O 1
ATOM 2300 N N . SER A 1 285 ? -39.159 32.114 26.948 1.00 33.34 285 SER A N 1
ATOM 2301 C CA . SER A 1 285 ? -38.940 33.542 27.130 1.00 33.34 285 SER A CA 1
ATOM 2302 C C . SER A 1 285 ? -37.959 33.884 28.255 1.00 33.34 285 SER A C 1
ATOM 2304 O O . SER A 1 285 ? -38.027 33.299 29.333 1.00 33.34 285 SER A O 1
ATOM 2306 N N . GLY A 1 286 ? -37.147 34.922 28.047 1.00 28.94 286 GLY A N 1
ATOM 2307 C CA . GLY A 1 286 ? -36.346 35.556 29.094 1.00 28.94 286 GLY A CA 1
ATOM 2308 C C . GLY A 1 286 ? -35.846 36.931 28.660 1.00 28.94 286 GLY A C 1
ATOM 2309 O O . GLY A 1 286 ? -34.896 37.046 27.896 1.00 28.94 286 GLY A O 1
ATOM 2310 N N . SER A 1 287 ? -36.537 37.964 29.132 1.00 31.36 287 SER A N 1
ATOM 2311 C CA . SER A 1 287 ? -36.259 39.396 28.995 1.00 31.36 287 SER A CA 1
ATOM 2312 C C . SER A 1 287 ? -34.906 39.819 29.580 1.00 31.36 287 SER A C 1
ATOM 2314 O O . SER 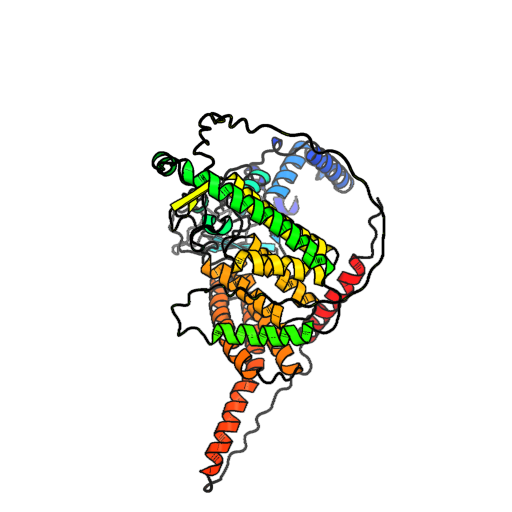A 1 287 ? -34.558 39.394 30.679 1.00 31.36 287 SER A O 1
ATOM 2316 N N . GLY A 1 288 ? -34.204 40.742 28.917 1.00 28.47 288 GLY A N 1
ATOM 2317 C CA . GLY A 1 288 ? -32.980 41.350 29.444 1.00 28.47 288 GLY A CA 1
ATOM 2318 C C . GLY A 1 288 ? -32.497 42.532 28.605 1.00 28.47 288 GLY A C 1
ATOM 2319 O O . GLY A 1 288 ? -31.868 42.359 27.572 1.00 28.47 288 GLY A O 1
ATOM 2320 N N . ILE A 1 289 ? -32.846 43.724 29.075 1.00 32.03 289 ILE A N 1
ATOM 2321 C CA . ILE A 1 289 ? -32.560 45.074 28.574 1.00 32.03 289 ILE A CA 1
ATOM 2322 C C . ILE A 1 289 ? -31.056 45.317 28.347 1.00 32.03 289 ILE A C 1
ATOM 2324 O O . ILE A 1 289 ? -30.284 45.102 29.269 1.00 32.03 289 ILE A O 1
ATOM 2328 N N . PHE A 1 290 ? -30.668 45.860 27.186 1.00 31.62 290 PHE A N 1
ATOM 2329 C CA . PHE A 1 290 ? -29.689 46.956 27.048 1.00 31.62 290 PHE A CA 1
ATOM 2330 C C . PHE A 1 290 ? -29.787 47.544 25.634 1.00 31.62 290 PHE A C 1
ATOM 2332 O O . PHE A 1 290 ? -29.608 46.850 24.636 1.00 31.62 290 PHE A O 1
ATOM 2339 N N . GLY A 1 291 ? -30.129 48.830 25.560 1.00 28.19 291 GLY A N 1
ATOM 2340 C CA . GLY A 1 291 ? -30.185 49.584 24.315 1.00 28.19 291 GLY A CA 1
ATOM 2341 C C . GLY A 1 291 ? -28.812 50.096 23.888 1.00 28.19 291 GLY A C 1
ATOM 2342 O O . GLY A 1 291 ? -27.960 50.373 24.726 1.00 28.19 291 GLY A O 1
ATOM 2343 N N . ASN A 1 292 ? -28.635 50.267 22.578 1.00 30.34 292 ASN A N 1
ATOM 2344 C CA . ASN A 1 292 ? -28.142 51.517 22.007 1.00 30.34 292 ASN A CA 1
ATOM 2345 C C . ASN A 1 292 ? -28.414 51.575 20.494 1.00 30.34 292 ASN A C 1
ATOM 2347 O O . ASN A 1 292 ? -27.989 50.726 19.719 1.00 30.34 292 ASN A O 1
ATOM 2351 N N . SER A 1 293 ? -29.171 52.616 20.144 1.00 31.64 293 SER A N 1
ATOM 2352 C CA . SER A 1 293 ? -29.336 53.307 18.860 1.00 31.64 293 SER A CA 1
ATOM 2353 C C . SER A 1 293 ? -28.233 53.093 17.811 1.00 31.64 293 SER A C 1
ATOM 2355 O O . SER A 1 293 ? -27.070 53.299 18.136 1.00 31.64 293 SER A O 1
ATOM 2357 N N . ILE A 1 294 ? -28.630 52.899 16.540 1.00 32.31 294 ILE A N 1
ATOM 2358 C CA . ILE A 1 294 ? -28.223 53.723 15.374 1.00 32.31 294 ILE A CA 1
ATOM 2359 C C . ILE A 1 294 ? -29.212 53.492 14.195 1.00 32.31 294 ILE A C 1
ATOM 2361 O O . ILE A 1 294 ? -29.371 52.377 13.712 1.00 32.31 294 ILE A O 1
ATOM 2365 N N . LYS A 1 295 ? -29.906 54.583 13.822 1.00 31.06 295 LYS A N 1
ATOM 2366 C CA . LYS A 1 295 ? -30.384 55.071 12.496 1.00 31.06 295 LYS A CA 1
ATOM 2367 C C . LYS A 1 295 ? -30.542 54.041 11.357 1.00 31.06 295 LYS A C 1
ATOM 2369 O O . LYS A 1 295 ? -29.566 53.459 10.915 1.00 31.06 295 LYS A O 1
ATOM 2374 N N . SER A 1 296 ? -31.762 53.713 10.919 1.00 33.44 296 SER A N 1
ATOM 2375 C CA . SER A 1 296 ? -32.628 54.431 9.952 1.00 33.44 296 SER A CA 1
ATOM 2376 C C . SER A 1 296 ? -32.126 54.426 8.502 1.00 33.44 296 SER A C 1
ATOM 2378 O O . SER A 1 296 ? -31.295 55.253 8.154 1.00 33.44 296 SER A O 1
ATOM 2380 N N . GLU A 1 297 ? -32.746 53.603 7.653 1.00 32.31 297 GLU A N 1
ATOM 2381 C CA . GLU A 1 297 ? -32.987 53.920 6.240 1.00 32.31 297 GLU A CA 1
ATOM 2382 C C . GLU A 1 297 ? -34.216 53.134 5.752 1.00 32.31 297 GLU A C 1
ATOM 2384 O O . GLU A 1 297 ? -34.309 51.916 5.902 1.00 32.31 297 GLU A O 1
ATOM 2389 N N . LYS A 1 298 ? -35.217 53.886 5.283 1.00 35.69 298 LYS A N 1
ATOM 2390 C CA . LYS A 1 298 ? -36.459 53.413 4.663 1.00 35.69 298 LYS A CA 1
ATOM 2391 C C . LYS A 1 298 ? -36.265 53.355 3.140 1.00 35.69 298 LYS A C 1
ATOM 2393 O O . LYS A 1 298 ? -35.364 53.993 2.620 1.00 35.69 298 LYS A O 1
ATOM 2398 N N . GLU A 1 299 ? -37.231 52.704 2.485 1.00 33.66 299 GLU A N 1
ATOM 2399 C CA . GLU A 1 299 ? -37.602 52.810 1.059 1.00 33.66 299 GLU A CA 1
ATOM 2400 C C . GLU A 1 299 ? -36.965 51.802 0.090 1.00 33.66 299 GLU A C 1
ATOM 2402 O O . GLU A 1 299 ? -35.900 52.013 -0.478 1.00 33.66 299 GLU A O 1
ATOM 2407 N N . ASN A 1 300 ? -37.700 50.721 -0.197 1.00 32.31 300 ASN A N 1
ATOM 2408 C CA . ASN A 1 300 ? -38.462 50.604 -1.451 1.00 32.31 300 ASN A CA 1
ATOM 2409 C C . ASN A 1 300 ? -39.121 49.218 -1.549 1.00 32.31 300 ASN A C 1
ATOM 2411 O O . ASN A 1 300 ? -38.477 48.225 -1.879 1.00 32.31 300 ASN A O 1
ATOM 2415 N N . GLN A 1 301 ? -40.429 49.162 -1.292 1.00 33.16 301 GLN A N 1
ATOM 2416 C CA . GLN A 1 301 ? -41.286 48.044 -1.680 1.00 33.16 301 GLN A CA 1
ATOM 2417 C C . GLN A 1 301 ? -41.886 48.371 -3.047 1.00 33.16 301 GLN A C 1
ATOM 2419 O O . GLN A 1 301 ? -42.672 49.305 -3.175 1.00 33.16 301 GLN A O 1
ATOM 2424 N N . ARG A 1 302 ? -41.485 47.609 -4.069 1.00 36.09 302 ARG A N 1
ATOM 2425 C CA . ARG A 1 302 ? -42.238 47.470 -5.316 1.00 36.09 302 ARG A CA 1
ATOM 2426 C C . ARG A 1 302 ? -42.832 46.072 -5.348 1.00 36.09 302 ARG A C 1
ATOM 2428 O O . ARG A 1 302 ? -42.122 45.089 -5.142 1.00 36.09 302 ARG A O 1
ATOM 2435 N N . GLU A 1 303 ? -44.139 46.047 -5.562 1.00 41.59 303 GLU A N 1
ATOM 2436 C CA . GLU A 1 303 ? -44.949 44.885 -5.898 1.00 41.59 303 GLU A CA 1
ATOM 2437 C C . GLU A 1 303 ? -44.313 44.134 -7.074 1.00 41.59 303 GLU A C 1
ATOM 2439 O O . GLU A 1 303 ? -43.930 44.738 -8.078 1.00 41.59 303 GLU A O 1
ATOM 2444 N N . ILE A 1 304 ? -44.166 42.817 -6.928 1.00 37.97 304 ILE A N 1
ATOM 2445 C CA . ILE A 1 304 ? -43.905 41.912 -8.043 1.00 37.97 304 ILE A CA 1
ATOM 2446 C C . ILE A 1 304 ? -45.067 40.931 -8.062 1.00 37.97 304 ILE A C 1
ATOM 2448 O O . ILE A 1 304 ? -45.259 40.154 -7.124 1.00 37.97 304 ILE A O 1
ATOM 2452 N N . ASP A 1 305 ? -45.837 41.036 -9.137 1.00 34.25 305 ASP A N 1
ATOM 2453 C CA . ASP A 1 305 ? -46.964 40.189 -9.475 1.00 34.25 305 ASP A CA 1
ATOM 2454 C C . ASP A 1 305 ? -46.556 38.718 -9.617 1.00 34.25 305 ASP A C 1
ATOM 2456 O O . ASP A 1 305 ? -45.502 38.363 -10.154 1.00 34.25 305 ASP A O 1
ATOM 2460 N N . ASN A 1 306 ? -47.436 37.853 -9.116 1.00 43.34 306 ASN A N 1
ATOM 2461 C CA . ASN A 1 306 ? -47.351 36.403 -9.210 1.00 43.34 306 ASN A CA 1
ATOM 2462 C C . ASN A 1 306 ? -47.702 35.925 -10.629 1.00 43.34 306 ASN A C 1
ATOM 2464 O O . ASN A 1 306 ? -48.826 35.488 -10.866 1.00 43.34 306 ASN A O 1
ATOM 2468 N N . ASP A 1 307 ? -46.729 35.912 -11.538 1.00 36.53 307 ASP A N 1
ATOM 2469 C CA . ASP A 1 307 ? -46.819 35.121 -12.770 1.00 36.53 307 ASP A CA 1
ATOM 2470 C C . ASP A 1 307 ? -46.219 33.727 -12.542 1.00 36.53 307 ASP A C 1
ATOM 2472 O O . ASP A 1 307 ? -45.007 33.496 -12.565 1.00 36.53 307 ASP A O 1
ATOM 2476 N N . THR A 1 308 ? -47.105 32.758 -12.309 1.00 42.47 308 THR A N 1
ATOM 2477 C CA . THR A 1 308 ? -46.782 31.326 -12.278 1.00 42.47 308 THR A CA 1
ATOM 2478 C C . THR A 1 308 ? -46.591 30.826 -13.708 1.00 42.47 308 THR A C 1
ATOM 2480 O O . THR A 1 308 ? -47.448 30.176 -14.302 1.00 42.47 308 THR A O 1
ATOM 2483 N N . GLN A 1 309 ? -45.432 31.135 -14.285 1.00 39.88 309 GLN A N 1
ATOM 2484 C CA . GLN A 1 309 ? -45.006 30.565 -15.555 1.00 39.88 309 GLN A CA 1
ATOM 2485 C C . GLN A 1 309 ? -44.526 29.124 -15.308 1.00 39.88 309 GLN A C 1
ATOM 2487 O O . GLN A 1 309 ? -43.443 28.892 -14.765 1.00 39.88 309 GLN A O 1
ATOM 2492 N N . GLU A 1 310 ? -45.346 28.135 -15.678 1.00 38.06 310 GLU A N 1
ATOM 2493 C CA . GLU A 1 310 ? -44.945 26.726 -15.753 1.00 38.06 310 GLU A CA 1
ATOM 2494 C C . GLU A 1 310 ? -43.749 26.586 -16.708 1.00 38.06 310 GLU A C 1
ATOM 2496 O O . GLU A 1 310 ? -43.885 26.459 -17.928 1.00 38.06 310 GLU A O 1
ATOM 2501 N N . CYS A 1 311 ? -42.538 26.608 -16.148 1.00 34.88 311 CYS A N 1
ATOM 2502 C CA . CYS A 1 311 ? -41.321 26.259 -16.862 1.00 34.88 311 CYS A CA 1
ATOM 2503 C C . CYS A 1 311 ? -41.434 24.810 -17.351 1.00 34.88 311 CYS A C 1
ATOM 2505 O O . CYS A 1 311 ? -41.201 23.861 -16.595 1.00 34.88 311 CYS A O 1
ATOM 2507 N N . LYS A 1 312 ? -41.753 24.646 -18.641 1.00 36.66 312 LYS A N 1
ATOM 2508 C CA . LYS A 1 312 ? -41.579 23.406 -19.407 1.00 36.66 312 LYS A CA 1
ATOM 2509 C C . LYS A 1 312 ? -40.095 23.030 -19.403 1.00 36.66 312 LYS A C 1
ATOM 2511 O O . LYS A 1 312 ? -39.346 23.342 -20.325 1.00 36.66 312 LYS A O 1
ATOM 2516 N N . TYR A 1 313 ? -39.649 22.374 -18.334 1.00 40.66 313 TYR A N 1
ATOM 2517 C CA . TYR A 1 313 ? -38.332 21.757 -18.276 1.00 40.66 313 TYR A CA 1
ATOM 2518 C C . TYR A 1 313 ? -38.321 20.579 -19.245 1.00 40.66 313 TYR A C 1
ATOM 2520 O O . TYR A 1 313 ? -38.803 19.492 -18.926 1.00 40.66 313 TYR A O 1
ATOM 2528 N N . ASN A 1 314 ? -37.760 20.816 -20.430 1.00 43.81 314 ASN A N 1
ATOM 2529 C CA . ASN A 1 314 ? -37.399 19.776 -21.381 1.00 43.81 314 ASN A CA 1
ATOM 2530 C C . ASN A 1 314 ? -36.692 18.630 -20.640 1.00 43.81 314 ASN A C 1
ATOM 2532 O O . ASN A 1 314 ? -35.764 18.863 -19.860 1.00 43.81 314 ASN A O 1
ATOM 2536 N N . HIS A 1 315 ? -37.161 17.400 -20.855 1.00 52.19 315 HIS A N 1
ATOM 2537 C CA . HIS A 1 315 ? -36.601 16.184 -20.276 1.00 52.19 315 HIS A CA 1
ATOM 2538 C C . HIS A 1 315 ? -35.119 16.049 -20.663 1.00 52.19 315 HIS A C 1
ATOM 2540 O O . HIS A 1 315 ? -34.787 15.531 -21.723 1.00 52.19 315 HIS A O 1
ATOM 2546 N N . MET A 1 316 ? -34.211 16.531 -19.811 1.00 52.47 316 MET A N 1
ATOM 2547 C CA . MET A 1 316 ? -32.780 16.278 -19.959 1.00 52.47 316 MET A CA 1
ATOM 2548 C C . MET A 1 316 ? -32.525 14.796 -19.673 1.00 52.47 316 MET A C 1
ATOM 2550 O O . MET A 1 316 ? -32.495 14.369 -18.518 1.00 52.47 316 MET A O 1
ATOM 2554 N N . GLU A 1 317 ? -32.354 14.006 -20.729 1.00 62.09 317 GLU A N 1
ATOM 2555 C CA . GLU A 1 317 ? -31.874 12.633 -20.617 1.00 62.09 317 GLU A CA 1
ATOM 2556 C C . GLU A 1 317 ? -30.425 12.652 -20.116 1.00 62.09 317 GLU A C 1
ATOM 2558 O O . GLU A 1 317 ? -29.495 13.050 -20.820 1.00 62.09 317 GLU A O 1
ATOM 2563 N N . ILE A 1 318 ? -30.211 12.238 -18.866 1.00 64.44 318 ILE A N 1
ATOM 2564 C CA . ILE A 1 318 ? -28.859 12.056 -18.338 1.00 64.44 318 ILE A CA 1
ATOM 2565 C C . ILE A 1 318 ? -28.257 10.824 -19.026 1.00 64.44 318 ILE A C 1
ATOM 2567 O O . ILE A 1 318 ? -28.837 9.739 -18.932 1.00 64.44 318 ILE A O 1
ATOM 2571 N N . PRO A 1 319 ? -27.076 10.932 -19.666 1.00 74.69 319 PRO A N 1
ATOM 2572 C CA . PRO A 1 319 ? -26.434 9.782 -20.282 1.00 74.69 319 PRO A CA 1
ATOM 2573 C C . PRO A 1 319 ? -26.219 8.673 -19.249 1.00 74.69 319 PRO A C 1
ATOM 2575 O O . PRO A 1 319 ? -25.551 8.889 -18.237 1.00 74.69 319 PRO A O 1
ATOM 2578 N N . ILE A 1 320 ? -26.719 7.468 -19.533 1.00 75.94 320 ILE A N 1
ATOM 2579 C CA . ILE A 1 320 ? -26.662 6.306 -18.623 1.00 75.94 320 ILE A CA 1
ATOM 2580 C C . ILE A 1 320 ? -25.221 6.003 -18.157 1.00 75.94 320 ILE A C 1
ATOM 2582 O O . ILE A 1 320 ? -25.003 5.554 -17.033 1.00 75.94 320 ILE A O 1
ATOM 2586 N N . LYS A 1 321 ? -24.214 6.345 -18.976 1.00 82.19 321 LYS A N 1
ATOM 2587 C CA . LYS A 1 321 ? -22.778 6.239 -18.649 1.00 82.19 321 LYS A CA 1
ATOM 2588 C C . LYS A 1 321 ? -22.334 7.035 -17.410 1.00 82.19 321 LYS A C 1
ATOM 2590 O O . LYS A 1 321 ? -21.234 6.808 -16.917 1.00 82.19 321 LYS A O 1
ATOM 2595 N N . ASN A 1 322 ? -23.165 7.952 -16.920 1.00 87.12 322 ASN A N 1
ATOM 2596 C CA . ASN A 1 322 ? -22.887 8.803 -15.767 1.00 87.12 322 ASN A CA 1
ATOM 2597 C C . ASN A 1 322 ? -23.671 8.383 -14.516 1.00 87.12 322 ASN A C 1
ATOM 2599 O O . ASN A 1 322 ? -23.797 9.188 -13.594 1.00 87.12 322 ASN A O 1
ATOM 2603 N N . LEU A 1 323 ? -24.216 7.166 -14.470 1.00 91.31 323 LEU A N 1
ATOM 2604 C CA . LEU A 1 323 ? -24.992 6.678 -13.332 1.00 91.31 323 LEU A CA 1
ATOM 2605 C C . LEU A 1 323 ? -24.227 5.616 -12.552 1.00 91.31 323 LEU A C 1
ATOM 2607 O O . LEU A 1 323 ? -23.684 4.672 -13.116 1.00 91.31 323 LEU A O 1
ATOM 2611 N N . MET A 1 324 ? -24.221 5.785 -11.239 1.00 94.25 324 MET A N 1
ATOM 2612 C CA . MET A 1 324 ? -23.650 4.874 -10.259 1.00 94.25 324 MET A CA 1
ATOM 2613 C C . MET A 1 324 ? -24.792 4.125 -9.575 1.00 94.25 324 MET A C 1
ATOM 2615 O O . MET A 1 324 ? -25.837 4.721 -9.315 1.00 94.25 324 MET A O 1
ATOM 2619 N N . VAL A 1 325 ? -24.594 2.853 -9.240 1.00 94.88 325 VAL A N 1
ATOM 2620 C CA . VAL A 1 325 ? -25.601 2.008 -8.579 1.00 94.88 325 VAL A CA 1
ATOM 2621 C C . VAL A 1 325 ? -25.056 1.506 -7.249 1.00 94.88 325 VAL A C 1
ATOM 2623 O O . VAL A 1 325 ? -23.885 1.146 -7.150 1.00 94.88 325 VAL A O 1
ATOM 2626 N N . CYS A 1 326 ? -25.898 1.492 -6.220 1.00 96.06 326 CYS A N 1
ATOM 2627 C CA . CYS A 1 326 ? -25.586 0.887 -4.931 1.00 96.06 326 CYS A CA 1
ATOM 2628 C C . CYS A 1 326 ? -25.627 -0.642 -5.025 1.00 96.06 326 CYS A C 1
ATOM 2630 O O . CYS A 1 326 ? -26.597 -1.208 -5.526 1.00 96.06 326 CYS A O 1
ATOM 2632 N N . ASP A 1 327 ? -24.620 -1.326 -4.489 1.00 96.00 327 ASP A N 1
ATOM 2633 C CA . ASP A 1 327 ? -24.565 -2.794 -4.497 1.00 96.00 327 ASP A CA 1
ATOM 2634 C C . ASP A 1 327 ? -25.495 -3.486 -3.493 1.00 96.00 327 ASP A C 1
ATOM 2636 O O . ASP A 1 327 ? -25.648 -4.700 -3.558 1.00 96.00 327 ASP A O 1
ATOM 2640 N N . THR A 1 328 ? -26.129 -2.728 -2.594 1.00 96.12 328 THR A N 1
ATOM 2641 C CA . THR A 1 328 ? -27.014 -3.273 -1.553 1.00 96.12 328 THR A CA 1
ATOM 2642 C C . THR A 1 328 ? -28.491 -2.959 -1.789 1.00 96.12 328 THR A C 1
ATOM 2644 O O . THR A 1 328 ? -29.327 -3.844 -1.680 1.00 96.12 328 THR A O 1
ATOM 2647 N N . CYS A 1 329 ? -28.837 -1.699 -2.077 1.00 95.38 329 CYS A N 1
ATOM 2648 C CA . CYS A 1 329 ? -30.238 -1.261 -2.213 1.00 95.38 329 CYS A CA 1
ATOM 2649 C C . CYS A 1 329 ? -30.595 -0.756 -3.615 1.00 95.38 329 CYS A C 1
ATOM 2651 O O . CYS A 1 329 ? -31.654 -0.160 -3.795 1.00 95.38 329 CYS A O 1
ATOM 2653 N N . GLU A 1 330 ? -29.672 -0.905 -4.570 1.00 94.56 330 GLU A N 1
ATOM 2654 C CA . GLU A 1 330 ? -29.832 -0.496 -5.971 1.00 94.56 330 GLU A CA 1
ATOM 2655 C C . GLU A 1 330 ? -30.150 0.992 -6.194 1.00 94.56 330 GLU A C 1
ATOM 2657 O O . GLU A 1 330 ? -30.506 1.393 -7.299 1.00 94.56 330 GLU A O 1
ATOM 2662 N N . ASN A 1 331 ? -29.966 1.843 -5.174 1.00 93.94 331 ASN A N 1
ATOM 2663 C CA . ASN A 1 331 ? -30.094 3.290 -5.333 1.00 93.94 331 ASN A CA 1
ATOM 2664 C C . ASN A 1 331 ? -29.172 3.799 -6.441 1.00 93.94 331 ASN A C 1
ATOM 2666 O O . ASN A 1 331 ? -28.016 3.377 -6.526 1.00 93.94 331 ASN A O 1
ATOM 2670 N N . ILE A 1 332 ? -29.667 4.745 -7.233 1.00 92.12 332 ILE A N 1
ATOM 2671 C CA . ILE A 1 332 ? -28.929 5.346 -8.339 1.00 92.12 332 ILE A CA 1
ATOM 2672 C C . ILE A 1 332 ? -28.447 6.731 -7.911 1.00 92.12 332 ILE A C 1
ATOM 2674 O O . ILE A 1 332 ? -29.225 7.513 -7.379 1.00 92.12 332 ILE A O 1
ATOM 2678 N N . ALA A 1 333 ? -27.182 7.051 -8.170 1.00 91.50 333 ALA A N 1
ATOM 2679 C CA . ALA A 1 333 ? -26.656 8.410 -8.040 1.00 91.50 333 ALA A CA 1
ATOM 2680 C C . ALA A 1 333 ? -25.918 8.819 -9.313 1.00 91.50 333 ALA A C 1
ATOM 2682 O O . ALA A 1 333 ? -25.550 7.980 -10.136 1.00 91.50 333 ALA A O 1
ATOM 2683 N N . THR A 1 334 ? -25.655 10.112 -9.475 1.00 91.06 334 THR A N 1
ATOM 2684 C CA . THR A 1 334 ? -24.831 10.579 -10.595 1.00 91.06 334 THR A CA 1
ATOM 2685 C C . THR A 1 334 ? -23.343 10.390 -10.291 1.00 91.06 334 THR A C 1
ATOM 2687 O O . THR A 1 334 ? -22.890 10.551 -9.154 1.00 91.06 334 THR A O 1
ATOM 2690 N N . LYS A 1 335 ? -22.549 10.114 -11.324 1.00 91.94 335 LYS A N 1
ATOM 2691 C CA . LYS A 1 335 ? -21.088 10.038 -11.232 1.00 91.94 335 LYS A CA 1
ATOM 2692 C C . LYS A 1 335 ? -20.497 11.345 -10.696 1.00 91.94 335 LYS A C 1
ATOM 2694 O O . LYS A 1 335 ? -19.648 11.317 -9.812 1.00 91.94 335 LYS A O 1
ATOM 2699 N N . SER A 1 336 ? -21.025 12.484 -11.149 1.00 91.25 336 SER A N 1
ATOM 2700 C CA . SER A 1 336 ? -20.601 13.809 -10.683 1.00 91.25 336 SER A CA 1
ATOM 2701 C C . SER A 1 336 ? -20.824 13.998 -9.177 1.00 91.25 336 SER A C 1
ATOM 2703 O O . SER A 1 336 ? -19.923 14.472 -8.489 1.00 91.25 336 SER A O 1
ATOM 2705 N N . SER A 1 337 ? -21.964 13.557 -8.622 1.00 89.06 337 SER A N 1
ATOM 2706 C CA . SER A 1 337 ? -22.179 13.612 -7.165 1.00 89.06 337 SER A CA 1
ATOM 2707 C C . SER A 1 337 ? -21.159 12.776 -6.386 1.00 89.06 337 SER A C 1
ATOM 2709 O O . SER A 1 337 ? -20.629 13.246 -5.380 1.00 89.06 337 SER A O 1
ATOM 2711 N N . THR A 1 338 ? -20.814 11.577 -6.868 1.00 91.62 338 THR A N 1
ATOM 2712 C CA . THR A 1 338 ? -19.796 10.738 -6.214 1.00 91.62 338 THR A CA 1
ATOM 2713 C C . THR A 1 338 ? -18.384 11.316 -6.351 1.00 91.62 338 THR A C 1
ATOM 2715 O O . THR A 1 338 ? -17.614 11.295 -5.394 1.00 91.62 338 THR A O 1
ATOM 2718 N N . GLU A 1 339 ? -18.051 11.894 -7.508 1.00 92.50 339 GLU A N 1
ATOM 2719 C CA . GLU A 1 339 ? -16.761 12.550 -7.753 1.00 92.50 339 GLU A CA 1
ATOM 2720 C C . GLU A 1 339 ? -16.575 13.788 -6.866 1.00 92.50 339 GLU A C 1
ATOM 2722 O O . GLU A 1 339 ? -15.484 13.992 -6.334 1.00 92.50 339 GLU A O 1
ATOM 2727 N N . SER A 1 340 ? -17.629 14.576 -6.635 1.00 90.12 340 SER A N 1
ATOM 2728 C CA . SER A 1 340 ? -17.586 15.728 -5.723 1.00 90.12 340 SER A CA 1
ATOM 2729 C C . SER A 1 340 ? -17.232 15.323 -4.290 1.00 90.12 340 SER A C 1
ATOM 2731 O O . SER A 1 340 ? -16.401 15.974 -3.658 1.00 90.12 340 SER A O 1
ATOM 2733 N N . ILE A 1 341 ? -17.787 14.214 -3.790 1.00 90.81 341 ILE A N 1
ATOM 2734 C CA . ILE A 1 341 ? -17.469 13.690 -2.449 1.00 90.81 341 ILE A CA 1
ATOM 2735 C C . ILE A 1 341 ? -16.001 13.283 -2.370 1.00 90.81 341 ILE A C 1
ATOM 2737 O O . ILE A 1 341 ? -15.286 13.700 -1.457 1.00 90.81 341 ILE A O 1
ATOM 2741 N N . LEU A 1 342 ? -15.529 12.506 -3.349 1.00 93.25 342 LEU A N 1
ATOM 2742 C CA . LEU A 1 342 ? -14.132 12.081 -3.402 1.00 93.25 342 LEU A CA 1
ATOM 2743 C C . LEU A 1 342 ? -13.186 13.278 -3.541 1.00 93.25 342 LEU A C 1
ATOM 2745 O O . LEU A 1 342 ? -12.111 13.269 -2.944 1.00 93.25 342 LEU A O 1
ATOM 2749 N N . LYS A 1 343 ? -13.568 14.327 -4.276 1.00 93.50 343 LYS A N 1
ATOM 2750 C CA . LYS A 1 343 ? -12.780 15.560 -4.401 1.00 93.50 343 LYS A CA 1
ATOM 2751 C C . LYS A 1 343 ? -12.600 16.249 -3.047 1.00 93.50 343 LYS A C 1
ATOM 2753 O O . LYS A 1 343 ? -11.474 16.608 -2.711 1.00 93.50 343 LYS A O 1
ATOM 2758 N N . VAL A 1 344 ? -13.666 16.376 -2.252 1.00 90.50 344 VAL A N 1
ATOM 2759 C CA . VAL A 1 344 ? -13.586 16.944 -0.893 1.00 90.50 344 VAL A CA 1
ATOM 2760 C C . VAL A 1 344 ? -12.706 16.077 0.014 1.00 90.50 344 VAL A C 1
ATOM 2762 O O . VAL A 1 344 ? -11.819 16.600 0.688 1.00 90.50 344 VAL A O 1
ATOM 2765 N N . CYS A 1 345 ? -12.879 14.751 -0.020 1.00 92.38 345 CYS A N 1
ATOM 2766 C CA . CYS A 1 345 ? -12.060 13.819 0.764 1.00 92.38 345 CYS A CA 1
ATOM 2767 C C . CYS A 1 345 ? -10.566 13.939 0.419 1.00 92.38 345 CYS A C 1
ATOM 2769 O O . CYS A 1 345 ? -9.725 14.052 1.310 1.00 92.38 345 CYS A O 1
ATOM 2771 N N . ASN A 1 346 ? -10.236 13.962 -0.875 1.00 94.69 346 ASN A N 1
ATOM 2772 C CA . ASN A 1 346 ? -8.862 14.113 -1.352 1.00 94.69 346 ASN A CA 1
ATOM 2773 C C . ASN A 1 346 ? -8.268 15.475 -0.976 1.00 94.69 346 ASN A C 1
ATOM 2775 O O . ASN A 1 346 ? -7.097 15.545 -0.610 1.00 94.69 346 ASN A O 1
ATOM 2779 N N . GLN A 1 347 ? -9.056 16.553 -1.023 1.00 94.25 347 GLN A N 1
ATOM 2780 C CA . GLN A 1 347 ? -8.592 17.872 -0.593 1.00 94.25 347 GLN A CA 1
ATOM 2781 C C . GLN A 1 347 ? -8.280 17.896 0.909 1.00 94.25 347 GLN A C 1
ATOM 2783 O O . GLN A 1 347 ? -7.250 18.437 1.310 1.00 94.25 347 GLN A O 1
ATOM 2788 N N . LEU A 1 348 ? -9.120 17.277 1.744 1.00 93.62 348 LEU A N 1
ATOM 2789 C CA . LEU A 1 348 ? -8.860 17.149 3.182 1.00 93.62 348 LEU A CA 1
ATOM 2790 C C . LEU A 1 348 ? -7.604 16.320 3.466 1.00 93.62 348 LEU A C 1
ATOM 2792 O O . LEU A 1 348 ? -6.790 16.720 4.301 1.00 93.62 348 LEU A O 1
ATOM 2796 N N . LEU A 1 349 ? -7.426 15.203 2.755 1.00 96.50 349 LEU A N 1
ATOM 2797 C CA . LEU A 1 349 ? -6.235 14.361 2.871 1.00 96.50 349 LEU A CA 1
ATOM 2798 C C . LEU A 1 349 ? -4.976 15.143 2.486 1.00 96.50 349 LEU A C 1
ATOM 2800 O O . LEU A 1 349 ? -4.014 15.167 3.252 1.00 96.50 349 LEU A O 1
ATOM 2804 N N . LYS A 1 350 ? -5.014 15.850 1.351 1.00 96.81 350 LYS A N 1
ATOM 2805 C CA . LYS A 1 350 ? -3.926 16.716 0.886 1.00 96.81 350 LYS A CA 1
ATOM 2806 C C . LYS A 1 350 ? -3.572 17.782 1.924 1.00 96.81 350 LYS A C 1
ATOM 2808 O O . LYS A 1 350 ? -2.407 17.895 2.285 1.00 96.81 350 LYS A O 1
ATOM 2813 N N . ASN A 1 351 ? -4.563 18.487 2.469 1.00 95.69 351 ASN A N 1
ATOM 2814 C CA . ASN A 1 351 ? -4.343 19.494 3.511 1.00 95.69 351 ASN A CA 1
ATOM 2815 C C . ASN A 1 351 ? -3.676 18.890 4.763 1.00 95.69 351 ASN A C 1
ATOM 2817 O O . ASN A 1 351 ? -2.809 19.517 5.368 1.00 95.69 351 ASN A O 1
ATOM 2821 N N . GLY A 1 352 ? -4.056 17.667 5.152 1.00 96.62 352 GLY A N 1
ATOM 2822 C CA . GLY A 1 352 ? -3.404 16.943 6.245 1.00 96.62 352 GLY A CA 1
ATOM 2823 C C . GLY A 1 352 ? -1.953 16.563 5.929 1.00 96.62 352 GLY A C 1
ATOM 2824 O O . GLY A 1 352 ? -1.082 16.708 6.788 1.00 96.62 352 GLY A O 1
ATOM 2825 N N . ILE A 1 353 ? -1.670 16.121 4.698 1.00 97.19 353 ILE A N 1
ATOM 2826 C CA . ILE A 1 353 ? -0.308 15.813 4.226 1.00 97.19 353 ILE A CA 1
ATOM 2827 C C . ILE A 1 353 ? 0.561 17.073 4.210 1.00 97.19 353 ILE A C 1
ATOM 2829 O O . ILE A 1 353 ? 1.713 17.022 4.643 1.00 97.19 353 ILE A O 1
ATOM 2833 N N . ASP A 1 354 ? 0.023 18.200 3.750 1.00 96.25 354 ASP A N 1
ATOM 2834 C CA . ASP A 1 354 ? 0.739 19.475 3.717 1.00 96.25 354 ASP A CA 1
ATOM 2835 C C . ASP A 1 354 ? 1.068 19.954 5.142 1.00 96.25 354 ASP A C 1
ATOM 2837 O O . ASP A 1 354 ? 2.213 20.317 5.413 1.00 96.25 354 ASP A O 1
ATOM 2841 N N . ALA A 1 355 ? 0.131 19.832 6.092 1.00 96.38 355 ALA A N 1
ATOM 2842 C CA . ALA A 1 355 ? 0.390 20.101 7.511 1.00 96.38 355 ALA A CA 1
ATOM 2843 C C . ALA A 1 355 ? 1.452 19.158 8.109 1.00 96.38 355 ALA A C 1
ATOM 2845 O O . ALA A 1 355 ? 2.348 19.601 8.829 1.00 96.38 355 ALA A O 1
ATOM 2846 N N . TYR A 1 356 ? 1.401 17.863 7.774 1.00 96.56 356 TYR A N 1
ATOM 2847 C CA . TYR A 1 356 ? 2.404 16.882 8.201 1.00 96.56 356 TYR A CA 1
ATOM 2848 C C . TYR A 1 356 ? 3.805 17.236 7.683 1.00 96.56 356 TYR A C 1
ATOM 2850 O O . TYR A 1 356 ? 4.769 17.210 8.448 1.00 96.56 356 TYR A O 1
ATOM 2858 N N . ARG A 1 357 ? 3.922 17.616 6.403 1.00 95.88 357 ARG A N 1
ATOM 2859 C CA . ARG A 1 357 ? 5.182 18.065 5.783 1.00 95.88 357 ARG A CA 1
ATOM 2860 C C . ARG A 1 357 ? 5.700 19.365 6.393 1.00 95.88 357 ARG A C 1
ATOM 2862 O O . ARG A 1 357 ? 6.906 19.504 6.564 1.00 95.88 357 ARG A O 1
ATOM 2869 N N . ALA A 1 358 ? 4.802 20.272 6.769 1.00 96.19 358 ALA A N 1
ATOM 2870 C CA . ALA A 1 358 ? 5.122 21.486 7.516 1.00 96.19 358 ALA A CA 1
ATOM 2871 C C . ALA A 1 358 ? 5.449 21.222 9.000 1.00 96.19 358 ALA A C 1
ATOM 2873 O O . ALA A 1 358 ? 5.698 22.161 9.751 1.00 96.19 358 ALA A O 1
ATOM 2874 N N . THR A 1 359 ? 5.465 19.957 9.438 1.00 95.75 359 THR A N 1
ATOM 2875 C CA . THR A 1 359 ? 5.696 19.515 10.824 1.00 95.75 359 THR A CA 1
ATOM 2876 C C . THR A 1 359 ? 4.658 19.996 11.847 1.00 95.75 359 THR A C 1
ATOM 2878 O O . THR A 1 359 ? 4.841 19.801 13.050 1.00 95.75 359 THR A O 1
ATOM 2881 N N . ASP A 1 360 ? 3.516 20.526 11.398 1.00 97.19 360 ASP A N 1
ATOM 2882 C CA . ASP A 1 360 ? 2.372 20.821 12.263 1.00 97.19 360 ASP A CA 1
ATOM 2883 C C . ASP A 1 360 ? 1.559 19.544 12.519 1.00 97.19 360 ASP A C 1
ATOM 2885 O O . ASP A 1 360 ? 0.520 19.261 11.912 1.00 97.19 360 ASP A O 1
ATOM 2889 N N . LEU A 1 361 ? 2.066 18.733 13.449 1.00 97.19 361 LEU A N 1
ATOM 2890 C CA . LEU A 1 361 ? 1.473 17.441 13.787 1.00 97.19 361 LEU A CA 1
ATOM 2891 C C . LEU A 1 361 ? 0.068 17.572 14.392 1.00 97.19 361 LEU A C 1
ATOM 2893 O O . LEU A 1 361 ? -0.728 16.644 14.269 1.00 97.19 361 LEU A O 1
ATOM 2897 N N . ASN A 1 362 ? -0.258 18.687 15.053 1.00 96.69 362 ASN A N 1
ATOM 2898 C CA . ASN A 1 362 ? -1.585 18.886 15.643 1.00 96.69 362 ASN A CA 1
ATOM 2899 C C . ASN A 1 362 ? -2.633 19.104 14.559 1.00 96.69 362 ASN A C 1
ATOM 2901 O O . ASN A 1 362 ? -3.675 18.439 14.567 1.00 96.69 362 ASN A O 1
ATOM 2905 N N . LEU A 1 363 ? -2.337 20.000 13.618 1.00 95.62 363 LEU A N 1
ATOM 2906 C CA . LEU A 1 363 ? -3.208 20.260 12.485 1.00 95.62 363 LEU A CA 1
ATOM 2907 C C . LEU A 1 363 ? -3.347 19.011 11.611 1.00 95.62 363 LEU A C 1
ATOM 2909 O O . LEU A 1 363 ? -4.470 18.640 11.271 1.00 95.62 363 LEU A O 1
ATOM 2913 N N . ALA A 1 364 ? -2.243 18.311 11.331 1.00 97.19 364 ALA A N 1
ATOM 2914 C CA . ALA A 1 364 ? -2.263 17.055 10.583 1.00 97.19 364 ALA A CA 1
ATOM 2915 C C . ALA A 1 364 ? -3.177 16.009 11.249 1.00 97.19 364 ALA A C 1
ATOM 2917 O O . ALA A 1 364 ? -4.094 15.492 10.609 1.00 97.19 364 ALA A O 1
ATOM 2918 N N . ILE A 1 365 ? -3.005 15.758 12.557 1.00 96.94 365 ILE A N 1
ATOM 2919 C CA . ILE A 1 365 ? -3.863 14.831 13.318 1.00 96.94 365 ILE A CA 1
ATOM 2920 C C . ILE A 1 365 ? -5.327 15.258 13.251 1.00 96.94 365 ILE A C 1
ATOM 2922 O O . ILE A 1 365 ? -6.190 14.404 13.053 1.00 96.94 365 ILE A O 1
ATOM 2926 N N . SER A 1 366 ? -5.622 16.550 13.406 1.00 95.25 366 SER A N 1
ATOM 2927 C CA . SER A 1 366 ? -6.992 17.063 13.330 1.00 95.25 366 SER A CA 1
ATOM 2928 C C . SER A 1 366 ? -7.617 16.771 11.962 1.00 95.25 366 SER A C 1
ATOM 2930 O O . SER A 1 366 ? -8.686 16.161 11.889 1.00 95.25 366 SER A O 1
ATOM 2932 N N . LYS A 1 367 ? -6.917 17.103 10.869 1.00 94.50 367 LYS A N 1
ATOM 2933 C CA . LYS A 1 367 ? -7.406 16.889 9.499 1.00 94.50 367 LYS A CA 1
ATOM 2934 C C . LYS A 1 367 ? -7.609 15.406 9.177 1.00 94.50 367 LYS A C 1
ATOM 2936 O O . LYS A 1 367 ? -8.672 15.045 8.678 1.00 94.50 367 LYS A O 1
ATOM 2941 N N . PHE A 1 368 ? -6.670 14.528 9.530 1.00 96.88 368 PHE A N 1
ATOM 2942 C CA . PHE A 1 368 ? -6.862 13.089 9.321 1.00 96.88 368 PHE A CA 1
ATOM 2943 C C . PHE A 1 368 ? -7.956 12.502 10.230 1.00 96.88 368 PHE A C 1
ATOM 2945 O O . PHE A 1 368 ? -8.720 11.644 9.797 1.00 96.88 368 PHE A O 1
ATOM 2952 N N . SER A 1 369 ? -8.108 12.992 11.465 1.00 95.25 369 SER A N 1
ATOM 2953 C CA . SER A 1 369 ? -9.183 12.542 12.367 1.00 95.25 369 SER A CA 1
ATOM 2954 C C . SER A 1 369 ? -10.569 12.939 11.855 1.00 95.25 369 SER A C 1
ATOM 2956 O O . SER A 1 369 ? -11.531 12.195 12.052 1.00 95.25 369 SER A O 1
ATOM 2958 N N . ILE A 1 370 ? -10.689 14.084 11.173 1.00 91.88 370 ILE A N 1
ATOM 2959 C CA . ILE A 1 370 ? -11.919 14.481 10.471 1.00 91.88 370 ILE A CA 1
ATOM 2960 C C . ILE A 1 370 ? -12.241 13.469 9.370 1.00 91.88 370 ILE A C 1
ATOM 2962 O O . ILE A 1 370 ? -13.389 13.055 9.263 1.00 91.88 370 ILE A O 1
ATOM 2966 N N . ILE A 1 371 ? -11.246 13.007 8.607 1.00 93.94 371 ILE A N 1
ATOM 2967 C CA . ILE A 1 371 ? -11.458 11.993 7.563 1.00 93.94 371 ILE A CA 1
ATOM 2968 C C . ILE A 1 371 ? -12.076 10.718 8.157 1.00 93.94 371 ILE A C 1
ATOM 2970 O O . ILE A 1 371 ? -13.119 10.265 7.689 1.00 93.94 371 ILE A O 1
ATOM 2974 N N . ILE A 1 372 ? -11.494 10.193 9.238 1.00 94.88 372 ILE A N 1
ATOM 2975 C CA . ILE A 1 372 ? -11.996 8.985 9.912 1.00 94.88 372 ILE A CA 1
ATOM 2976 C C . ILE A 1 372 ? -13.383 9.223 10.535 1.00 94.88 372 ILE A C 1
ATOM 2978 O O . ILE A 1 372 ? -14.329 8.472 10.307 1.00 94.88 372 ILE A O 1
ATOM 2982 N N . SER A 1 373 ? -13.543 10.289 11.322 1.00 90.56 373 SER A N 1
ATOM 2983 C CA . SER A 1 373 ? -14.787 10.529 12.067 1.00 90.56 373 SER A CA 1
ATOM 2984 C C . SER A 1 373 ? -15.963 10.949 11.187 1.00 90.56 373 SER A C 1
ATOM 2986 O O . SER A 1 373 ? -17.083 10.518 11.446 1.00 90.56 373 SER A O 1
ATOM 2988 N N . CYS A 1 374 ? -15.737 11.764 10.158 1.00 82.38 374 CYS A N 1
ATOM 2989 C CA . CYS A 1 374 ? -16.800 12.201 9.265 1.00 82.38 374 CYS A CA 1
ATOM 2990 C C . CYS A 1 374 ? -17.084 11.137 8.213 1.00 82.38 374 CYS A C 1
ATOM 2992 O O . CYS A 1 374 ? -18.227 10.738 8.077 1.00 82.38 374 CYS A O 1
ATOM 2994 N N . PHE A 1 375 ? -16.084 10.621 7.501 1.00 82.44 375 PHE A N 1
ATOM 2995 C CA . PHE A 1 375 ? -16.370 9.845 6.293 1.00 82.44 375 PHE A CA 1
ATOM 2996 C C . PHE A 1 375 ? -16.532 8.349 6.539 1.00 82.44 375 PHE A C 1
ATOM 2998 O O . PHE A 1 375 ? -17.387 7.733 5.902 1.00 82.44 375 PHE A O 1
ATOM 3005 N N . GLU A 1 376 ? -15.782 7.767 7.475 1.00 81.19 376 GLU A N 1
ATOM 3006 C CA . GLU A 1 376 ? -15.919 6.345 7.796 1.00 81.19 376 GLU A CA 1
ATOM 3007 C C . GLU A 1 376 ? -17.118 6.092 8.713 1.00 81.19 376 GLU A C 1
ATOM 3009 O O . GLU A 1 376 ? -17.981 5.278 8.383 1.00 81.19 376 GLU A O 1
ATOM 3014 N N . LYS A 1 377 ? -17.231 6.822 9.835 1.00 82.62 377 LYS A N 1
ATOM 3015 C CA . LYS A 1 377 ? -18.324 6.587 10.798 1.00 82.62 377 LYS A CA 1
ATOM 3016 C C . LYS A 1 377 ? -19.700 6.938 10.231 1.00 82.62 377 LYS A C 1
ATOM 3018 O O . LYS A 1 377 ? -20.661 6.228 10.509 1.00 82.62 377 LYS A O 1
ATOM 3023 N N . GLN A 1 378 ? -19.793 7.980 9.399 1.00 85.62 378 GLN A N 1
ATOM 3024 C CA . GLN A 1 378 ? -21.041 8.316 8.693 1.00 85.62 378 GLN A CA 1
ATOM 3025 C C . GLN A 1 378 ? -21.222 7.507 7.402 1.00 85.62 378 GLN A C 1
ATOM 3027 O O . GLN A 1 378 ? -22.227 7.669 6.712 1.00 85.62 378 GLN A O 1
ATOM 3032 N N . LYS A 1 379 ? -20.265 6.625 7.071 1.00 91.62 379 LYS A N 1
ATOM 3033 C CA . LYS A 1 379 ? -20.295 5.738 5.902 1.00 91.62 379 LYS A CA 1
ATOM 3034 C C . LYS A 1 379 ? -20.509 6.492 4.586 1.00 91.62 379 LYS A C 1
ATOM 3036 O O . LYS A 1 379 ? -21.228 6.026 3.706 1.00 91.62 379 LYS A O 1
ATOM 3041 N N . ILE A 1 380 ? -19.884 7.663 4.456 1.00 92.31 380 ILE A N 1
ATOM 3042 C CA . ILE A 1 380 ? -19.918 8.489 3.238 1.00 92.31 380 ILE A CA 1
ATOM 3043 C C . ILE A 1 380 ? -18.993 7.917 2.173 1.00 92.31 380 ILE A C 1
ATOM 3045 O O . ILE A 1 380 ? -19.296 7.984 0.986 1.00 92.31 380 ILE A O 1
ATOM 3049 N N . ILE A 1 381 ? -17.866 7.343 2.581 1.00 95.44 381 ILE A N 1
ATOM 3050 C CA . ILE A 1 381 ? -17.014 6.532 1.712 1.00 95.44 381 ILE A CA 1
ATOM 3051 C C . ILE A 1 381 ? -16.894 5.138 2.306 1.00 95.44 381 ILE A C 1
ATOM 3053 O O . ILE A 1 381 ? -17.131 4.926 3.496 1.00 95.44 381 ILE A O 1
ATOM 3057 N N . SER A 1 382 ? -16.553 4.171 1.462 1.00 95.31 382 SER A N 1
ATOM 3058 C CA . SER A 1 382 ? -16.258 2.817 1.919 1.00 95.31 382 SER A CA 1
ATOM 3059 C C . SER A 1 382 ? -15.202 2.845 3.028 1.00 95.31 382 SER A C 1
ATOM 3061 O O . SER A 1 382 ? -14.189 3.533 2.905 1.00 95.31 382 SER A O 1
ATOM 3063 N N . LYS A 1 383 ? -15.382 2.036 4.078 1.00 95.25 383 LYS A N 1
ATOM 3064 C CA . LYS A 1 383 ? -14.366 1.873 5.135 1.00 95.25 383 LYS A CA 1
ATOM 3065 C C . LYS A 1 383 ? -13.021 1.369 4.598 1.00 95.25 383 LYS A C 1
ATOM 3067 O O . LYS A 1 383 ? -11.984 1.610 5.192 1.00 95.25 383 LYS A O 1
ATOM 3072 N N . PHE A 1 384 ? -13.035 0.692 3.448 1.00 96.19 384 PHE A N 1
ATOM 3073 C CA . PHE A 1 384 ? -11.839 0.188 2.770 1.00 96.19 384 PHE A CA 1
ATOM 3074 C C . PHE A 1 384 ? -11.274 1.163 1.732 1.00 96.19 384 PHE A C 1
ATOM 3076 O O . PHE A 1 384 ? -10.358 0.802 0.991 1.00 96.19 384 PHE A O 1
ATOM 3083 N N . ASN A 1 385 ? -11.812 2.379 1.644 1.00 96.94 385 ASN A N 1
ATOM 3084 C CA . ASN A 1 385 ? -11.342 3.364 0.685 1.00 96.94 385 ASN A CA 1
ATOM 3085 C C . ASN A 1 385 ? -9.859 3.701 0.938 1.00 96.94 385 ASN A C 1
ATOM 3087 O O . ASN A 1 385 ? -9.423 3.779 2.090 1.00 96.94 385 ASN A O 1
ATOM 3091 N N . THR A 1 386 ? -9.078 3.918 -0.126 1.00 96.75 386 THR A N 1
ATOM 3092 C CA . THR A 1 386 ? -7.652 4.287 -0.010 1.00 96.75 386 THR A CA 1
ATOM 3093 C C . THR A 1 386 ? -7.423 5.509 0.871 1.00 96.75 386 THR A C 1
ATOM 3095 O O . THR A 1 386 ? -6.450 5.535 1.615 1.00 96.75 386 THR A O 1
ATOM 3098 N N . ILE A 1 387 ? -8.338 6.483 0.845 1.00 96.88 387 ILE A N 1
ATOM 3099 C CA . ILE A 1 387 ? -8.244 7.713 1.641 1.00 96.88 387 ILE A CA 1
ATOM 3100 C C . ILE A 1 387 ? -8.318 7.407 3.145 1.00 96.88 387 ILE A C 1
ATOM 3102 O O . ILE A 1 387 ? -7.574 7.996 3.927 1.00 96.88 387 ILE A O 1
ATOM 3106 N N . ILE A 1 388 ? -9.182 6.468 3.552 1.00 97.38 388 ILE A N 1
ATOM 3107 C CA . ILE A 1 388 ? -9.314 6.043 4.955 1.00 97.38 388 ILE A CA 1
ATOM 3108 C C . ILE A 1 388 ? -8.039 5.340 5.415 1.00 97.38 388 ILE A C 1
ATOM 3110 O O . ILE A 1 388 ? -7.478 5.684 6.456 1.00 97.38 388 ILE A O 1
ATOM 3114 N N . LEU A 1 389 ? -7.545 4.391 4.615 1.00 96.88 389 LEU A N 1
ATOM 3115 C CA . LEU A 1 389 ? -6.306 3.682 4.921 1.00 96.88 389 LEU A CA 1
ATOM 3116 C C . LEU A 1 389 ? -5.124 4.653 5.064 1.00 96.88 389 LEU A C 1
ATOM 3118 O O . LEU A 1 389 ? -4.368 4.562 6.032 1.00 96.88 389 LEU A O 1
ATOM 3122 N N . GLU A 1 390 ? -4.966 5.582 4.121 1.00 97.25 390 GLU A N 1
ATOM 3123 C CA . GLU A 1 390 ? -3.872 6.553 4.131 1.00 97.25 390 GLU A CA 1
ATOM 3124 C C . GLU A 1 390 ? -3.971 7.499 5.335 1.00 97.25 390 GLU A C 1
ATOM 3126 O O . GLU A 1 390 ? -2.969 7.744 6.012 1.00 97.25 390 GLU A O 1
ATOM 3131 N N . ALA A 1 391 ? -5.181 7.949 5.686 1.00 97.56 391 ALA A N 1
ATOM 3132 C CA . ALA A 1 391 ? -5.414 8.734 6.894 1.00 97.56 391 ALA A CA 1
ATOM 3133 C C . ALA A 1 391 ? -5.003 7.969 8.165 1.00 97.56 391 ALA A C 1
ATOM 3135 O O . ALA A 1 391 ? -4.313 8.537 9.012 1.00 97.56 391 ALA A O 1
ATOM 3136 N N . TYR A 1 392 ? -5.344 6.681 8.291 1.00 98.06 392 TYR A N 1
ATOM 3137 C CA . TYR A 1 392 ? -4.898 5.851 9.417 1.00 98.06 392 TYR A CA 1
ATOM 3138 C C . TYR A 1 392 ? -3.374 5.697 9.476 1.00 98.06 392 TYR A C 1
ATOM 3140 O O . TYR A 1 392 ? -2.780 5.836 10.548 1.00 98.06 392 TYR A O 1
ATOM 3148 N N . GLN A 1 393 ? -2.726 5.446 8.337 1.00 97.00 393 GLN A N 1
ATOM 3149 C CA . GLN A 1 393 ? -1.268 5.322 8.262 1.00 97.00 393 GLN A CA 1
ATOM 3150 C C . GLN A 1 393 ? -0.554 6.626 8.640 1.00 97.00 393 GLN A C 1
ATOM 3152 O O . GLN A 1 393 ? 0.492 6.590 9.290 1.00 97.00 393 GLN A O 1
ATOM 3157 N N . LEU A 1 394 ? -1.095 7.779 8.244 1.00 97.75 394 LEU A N 1
ATOM 3158 C CA . LEU A 1 394 ? -0.528 9.086 8.577 1.00 97.75 394 LEU A CA 1
ATOM 3159 C C . LEU A 1 394 ? -0.810 9.482 10.031 1.00 97.75 394 LEU A C 1
ATOM 3161 O O . LEU A 1 394 ? 0.089 9.991 10.698 1.00 97.75 394 LEU A O 1
ATOM 3165 N N . LEU A 1 395 ? -1.998 9.179 10.562 1.00 97.81 395 LEU A N 1
ATOM 3166 C CA . LEU A 1 395 ? -2.317 9.353 11.983 1.00 97.81 395 LEU A CA 1
ATOM 3167 C C . LEU A 1 395 ? -1.372 8.561 12.881 1.00 97.81 395 LEU A C 1
ATOM 3169 O O . LEU A 1 395 ? -0.874 9.091 13.874 1.00 97.81 395 LEU A O 1
ATOM 3173 N N . GLU A 1 396 ? -1.097 7.311 12.519 1.00 97.50 396 GLU A N 1
ATOM 3174 C CA . GLU A 1 396 ? -0.134 6.467 13.217 1.00 97.50 396 GLU A CA 1
ATOM 3175 C C . GLU A 1 396 ? 1.256 7.120 13.266 1.00 97.50 396 GLU A C 1
ATOM 3177 O O . GLU A 1 396 ? 1.831 7.257 14.350 1.00 97.50 396 GLU A O 1
ATOM 3182 N N . LYS A 1 397 ? 1.751 7.618 12.125 1.00 96.88 397 LYS A N 1
ATOM 3183 C CA . LYS A 1 397 ? 3.044 8.317 12.037 1.00 96.88 397 LYS A CA 1
ATOM 3184 C C . LYS A 1 397 ? 3.057 9.586 12.886 1.00 96.88 397 LYS A C 1
ATOM 3186 O O . LYS A 1 397 ? 3.992 9.789 13.660 1.00 96.88 397 LYS A O 1
ATOM 3191 N N . CYS A 1 398 ? 2.021 10.421 12.792 1.00 97.31 398 CYS A N 1
ATOM 3192 C CA . CYS A 1 398 ? 1.901 11.634 13.601 1.00 97.31 398 CYS A CA 1
ATOM 3193 C C . CYS A 1 398 ? 1.898 11.321 15.104 1.00 97.31 398 CYS A C 1
ATOM 3195 O O . CYS A 1 398 ? 2.593 11.986 15.872 1.00 97.31 398 CYS A O 1
ATOM 3197 N N . CYS A 1 399 ? 1.140 10.310 15.535 1.00 96.81 399 CYS A N 1
ATOM 3198 C CA . CYS A 1 399 ? 1.077 9.901 16.936 1.00 96.81 399 CYS A CA 1
ATOM 3199 C C . CYS A 1 399 ? 2.423 9.372 17.440 1.00 96.81 399 CYS A C 1
ATOM 3201 O O . CYS A 1 399 ? 2.839 9.763 18.531 1.00 96.81 399 CYS A O 1
ATOM 3203 N N . ASN A 1 400 ? 3.143 8.578 16.642 1.00 95.19 400 ASN A N 1
ATOM 3204 C CA . ASN A 1 400 ? 4.500 8.143 16.983 1.00 95.19 400 ASN A CA 1
ATOM 3205 C C . ASN A 1 400 ? 5.455 9.327 17.165 1.00 95.19 400 ASN A C 1
ATOM 3207 O O . ASN A 1 400 ? 6.146 9.395 18.180 1.00 95.19 400 ASN A O 1
ATOM 3211 N N . LEU A 1 401 ? 5.459 10.285 16.231 1.00 95.44 401 LEU A N 1
ATOM 3212 C CA . LEU A 1 401 ? 6.314 11.478 16.313 1.00 95.44 401 LEU A CA 1
ATOM 3213 C C . LEU A 1 401 ? 5.998 12.343 17.543 1.00 95.44 401 LEU A C 1
ATOM 3215 O O . LEU A 1 401 ? 6.892 12.955 18.119 1.00 95.44 401 LEU A O 1
ATOM 3219 N N . LYS A 1 402 ? 4.738 12.360 17.990 1.00 96.62 402 LYS A N 1
ATOM 3220 C CA . LYS A 1 402 ? 4.322 13.029 19.233 1.00 96.62 402 LYS A CA 1
ATOM 3221 C C . LYS A 1 402 ? 4.586 12.221 20.509 1.00 96.62 402 LYS A C 1
ATOM 3223 O O . LYS A 1 402 ? 4.328 12.730 21.598 1.00 96.62 402 LYS A O 1
ATOM 3228 N N . GLY A 1 403 ? 5.037 10.972 20.403 1.00 95.00 403 GLY A N 1
ATOM 3229 C CA . GLY A 1 403 ? 5.183 10.060 21.541 1.00 95.00 403 GLY A CA 1
ATOM 3230 C C . GLY A 1 403 ? 3.860 9.507 22.094 1.00 95.00 403 GLY A C 1
ATOM 3231 O O . GLY A 1 403 ? 3.842 8.943 23.189 1.00 95.00 403 GLY A O 1
ATOM 3232 N N . ASP A 1 404 ? 2.748 9.636 21.364 1.00 95.44 404 ASP A N 1
ATOM 3233 C CA . ASP A 1 404 ? 1.455 9.038 21.720 1.00 95.44 404 ASP A CA 1
ATOM 3234 C C . ASP A 1 404 ? 1.369 7.588 21.217 1.00 95.44 404 ASP A C 1
ATOM 3236 O O . ASP A 1 404 ? 0.668 7.255 20.256 1.00 95.44 404 ASP A O 1
ATOM 3240 N N . MET A 1 405 ? 2.114 6.708 21.891 1.00 95.12 405 MET A N 1
ATOM 3241 C CA . MET A 1 405 ? 2.237 5.293 21.519 1.00 95.12 405 MET A CA 1
ATOM 3242 C C . MET A 1 405 ? 0.910 4.524 21.605 1.00 95.12 405 MET A C 1
ATOM 3244 O O . MET A 1 405 ? 0.740 3.512 20.929 1.00 95.12 405 MET A O 1
ATOM 3248 N N . ILE A 1 406 ? -0.040 4.988 22.425 1.00 92.81 406 ILE A N 1
ATOM 3249 C CA . ILE A 1 406 ? -1.348 4.337 22.590 1.00 92.81 406 ILE A CA 1
ATOM 3250 C C . ILE A 1 406 ? -2.182 4.532 21.326 1.00 92.81 406 ILE A C 1
ATOM 3252 O O . ILE A 1 406 ? -2.672 3.552 20.757 1.00 92.81 406 ILE A O 1
ATOM 3256 N N . ARG A 1 407 ? -2.314 5.778 20.856 1.00 95.44 407 ARG A N 1
ATOM 3257 C CA . ARG A 1 407 ? -3.051 6.060 19.618 1.00 95.44 407 ARG A CA 1
ATOM 3258 C C . ARG A 1 407 ? -2.334 5.510 18.393 1.00 95.44 407 ARG A C 1
ATOM 3260 O O . ARG A 1 407 ? -2.997 4.966 17.516 1.00 95.44 407 ARG A O 1
ATOM 3267 N N . ALA A 1 408 ? -1.004 5.582 18.351 1.00 96.75 408 ALA A N 1
ATOM 3268 C CA . ALA A 1 408 ? -0.240 5.001 17.250 1.00 96.75 408 ALA A CA 1
ATOM 3269 C C . ALA A 1 408 ? -0.494 3.490 17.113 1.00 96.75 408 ALA A C 1
ATOM 3271 O O . ALA A 1 408 ? -0.846 3.020 16.032 1.00 96.75 408 ALA A O 1
ATOM 3272 N N . PHE A 1 409 ? -0.426 2.737 18.218 1.00 96.62 409 PHE A N 1
ATOM 3273 C CA . PHE A 1 409 ? -0.756 1.311 18.218 1.00 96.62 409 PHE A CA 1
ATOM 3274 C C . PHE A 1 409 ? -2.203 1.044 17.773 1.00 96.62 409 PHE A C 1
ATOM 3276 O O . PHE A 1 409 ? -2.443 0.142 16.968 1.00 96.62 409 PHE A O 1
ATOM 3283 N N . TYR A 1 410 ? -3.167 1.841 18.252 1.00 96.38 410 TYR A N 1
ATOM 3284 C CA . TYR A 1 410 ? -4.563 1.733 17.822 1.00 96.38 410 TYR A CA 1
ATOM 3285 C C . TYR A 1 410 ? -4.707 1.905 16.304 1.00 96.38 410 TYR A C 1
ATOM 3287 O O . TYR A 1 410 ? -5.311 1.054 15.654 1.00 96.38 410 TYR A O 1
ATOM 3295 N N . TYR A 1 411 ? -4.118 2.951 15.725 1.00 97.75 411 TYR A N 1
ATOM 3296 C CA . TYR A 1 411 ? -4.205 3.199 14.286 1.00 97.75 411 TYR A CA 1
ATOM 3297 C C . TYR A 1 411 ? -3.486 2.124 13.466 1.00 97.75 411 TYR A C 1
ATOM 3299 O O . TYR A 1 411 ? -4.034 1.663 12.468 1.00 97.75 411 TYR A O 1
ATOM 3307 N N . GLN A 1 412 ? -2.328 1.633 13.918 1.00 98.06 412 GLN A N 1
ATOM 3308 C CA . GLN A 1 412 ? -1.641 0.520 13.256 1.00 98.06 412 GLN A CA 1
ATOM 3309 C C . GLN A 1 412 ? -2.485 -0.765 13.257 1.00 98.06 412 GLN A C 1
ATOM 3311 O O . GLN A 1 412 ? -2.494 -1.510 12.276 1.00 98.06 412 GLN A O 1
ATOM 3316 N N . LYS A 1 413 ? -3.225 -1.024 14.341 1.00 97.62 413 LYS A N 1
ATOM 3317 C CA . LYS A 1 413 ? -4.162 -2.152 14.434 1.00 97.62 413 LYS A CA 1
ATOM 3318 C C . LYS A 1 413 ? -5.302 -2.009 13.421 1.00 97.62 413 LYS A C 1
ATOM 3320 O O . LYS A 1 413 ? -5.657 -2.995 12.779 1.00 97.62 413 LYS A O 1
ATOM 3325 N N . GLU A 1 414 ? -5.855 -0.807 13.254 1.00 97.44 414 GLU A N 1
ATOM 3326 C CA . GLU A 1 414 ? -6.896 -0.559 12.248 1.00 97.44 414 GLU A CA 1
ATOM 3327 C C . GLU A 1 414 ? -6.360 -0.702 10.813 1.00 97.44 414 GLU A C 1
ATOM 3329 O O . GLU A 1 414 ? -7.022 -1.327 9.991 1.00 97.44 414 GLU A O 1
ATOM 3334 N N . VAL A 1 415 ? -5.123 -0.277 10.523 1.00 97.88 415 VAL A N 1
ATOM 3335 C CA . VAL A 1 415 ? -4.466 -0.534 9.220 1.00 97.88 415 VAL A CA 1
ATOM 3336 C C . VAL A 1 415 ? -4.409 -2.033 8.902 1.00 97.88 415 VAL A C 1
ATOM 3338 O O . VAL A 1 415 ? -4.803 -2.447 7.812 1.00 97.88 415 VAL A O 1
ATOM 3341 N N . VAL A 1 416 ? -3.961 -2.860 9.854 1.00 97.81 416 VAL A N 1
ATOM 3342 C CA . VAL A 1 416 ? -3.905 -4.325 9.686 1.00 97.81 416 VAL A CA 1
ATOM 3343 C C . VAL A 1 416 ? -5.300 -4.897 9.420 1.00 97.81 416 VAL A C 1
ATOM 3345 O O . VAL A 1 416 ? -5.469 -5.665 8.475 1.00 97.81 416 VAL A O 1
ATOM 3348 N N . LYS A 1 417 ? -6.314 -4.485 10.190 1.00 97.19 417 LYS A N 1
ATOM 3349 C CA . LYS A 1 417 ? -7.702 -4.930 9.985 1.00 97.19 417 LYS A CA 1
ATOM 3350 C C . LYS A 1 417 ? -8.254 -4.530 8.619 1.00 97.19 417 LYS A C 1
ATOM 3352 O O . LYS A 1 417 ? -8.962 -5.324 8.002 1.00 97.19 417 LYS A O 1
ATOM 3357 N N . LEU A 1 418 ? -7.980 -3.309 8.159 1.00 96.38 418 LEU A N 1
ATOM 3358 C CA . LEU A 1 418 ? -8.420 -2.841 6.846 1.00 96.38 418 LEU A CA 1
ATOM 3359 C C . LEU A 1 418 ? -7.810 -3.699 5.744 1.00 96.38 418 LEU A C 1
ATOM 3361 O O . LEU A 1 418 ? -8.535 -4.172 4.871 1.00 96.38 418 LEU A O 1
ATOM 3365 N N . TYR A 1 419 ? -6.512 -3.983 5.825 1.00 96.81 419 TYR A N 1
ATOM 3366 C CA . TYR A 1 419 ? -5.864 -4.878 4.879 1.00 96.81 419 TYR A CA 1
ATOM 3367 C C . TYR A 1 419 ? -6.465 -6.285 4.875 1.00 96.81 419 TYR A C 1
ATOM 3369 O O . TYR A 1 419 ? -6.851 -6.751 3.802 1.00 96.81 419 TYR A O 1
ATOM 3377 N N . GLU A 1 420 ? -6.621 -6.926 6.037 1.00 96.12 420 GLU A N 1
ATOM 3378 C CA . GLU A 1 420 ? -7.181 -8.285 6.129 1.00 96.12 420 GLU A CA 1
ATOM 3379 C C . GLU A 1 420 ? -8.606 -8.373 5.581 1.00 96.12 420 GLU A C 1
ATOM 3381 O O . GLU A 1 420 ? -8.932 -9.299 4.840 1.00 96.12 420 GLU A O 1
ATOM 3386 N N . ASN A 1 421 ? -9.448 -7.400 5.926 1.00 96.19 421 ASN A N 1
ATOM 3387 C CA . ASN A 1 421 ? -10.879 -7.470 5.647 1.00 96.19 421 ASN A CA 1
ATOM 3388 C C . ASN A 1 421 ? -11.264 -6.897 4.276 1.00 96.19 421 ASN A C 1
ATOM 3390 O O . ASN A 1 421 ? -12.393 -7.096 3.835 1.00 96.19 421 ASN A O 1
ATOM 3394 N N . SER A 1 422 ? -10.358 -6.179 3.605 1.00 94.50 422 SER A N 1
ATOM 3395 C CA . SER A 1 422 ? -10.642 -5.551 2.308 1.00 94.50 422 SER A CA 1
ATOM 3396 C C . SER A 1 422 ? -10.790 -6.551 1.156 1.00 94.50 422 SER A C 1
ATOM 3398 O O . SER A 1 422 ? -11.472 -6.257 0.177 1.00 94.50 422 SER A O 1
ATOM 3400 N N . GLY A 1 423 ? -10.106 -7.701 1.221 1.00 93.94 423 GLY A N 1
ATOM 3401 C CA . GLY A 1 423 ? -9.965 -8.614 0.077 1.00 93.94 423 GLY A CA 1
ATOM 3402 C C . GLY A 1 423 ? -9.196 -8.011 -1.112 1.00 93.94 423 GLY A C 1
ATOM 3403 O O . GLY A 1 423 ? -9.270 -8.522 -2.228 1.00 93.94 423 GLY A O 1
ATOM 3404 N N . VAL A 1 424 ? -8.495 -6.894 -0.897 1.00 93.75 424 VAL A N 1
ATOM 3405 C CA . VAL A 1 424 ? -7.780 -6.136 -1.938 1.00 93.75 424 VAL A CA 1
ATOM 3406 C C . VAL A 1 424 ? -6.347 -6.620 -2.096 1.00 93.75 424 VAL A C 1
ATOM 3408 O O . VAL A 1 424 ? -5.837 -6.725 -3.215 1.00 93.75 424 VAL A O 1
ATOM 3411 N N . LEU A 1 425 ? -5.685 -6.884 -0.968 1.00 95.00 425 LEU A N 1
ATOM 3412 C CA . LEU A 1 425 ? -4.331 -7.410 -0.970 1.00 95.00 425 LEU A CA 1
ATOM 3413 C C . LEU A 1 425 ? -4.344 -8.908 -1.293 1.00 95.00 425 LEU A C 1
ATOM 3415 O O . LEU A 1 425 ? -5.219 -9.636 -0.815 1.00 95.00 425 LEU A O 1
ATOM 3419 N N . PRO A 1 426 ? -3.338 -9.406 -2.033 1.00 94.00 426 PRO A N 1
ATOM 3420 C CA . PRO A 1 426 ? -3.071 -10.833 -2.080 1.00 94.00 426 PRO A CA 1
ATOM 3421 C C . PRO A 1 426 ? -2.904 -11.383 -0.660 1.00 94.00 426 PRO A C 1
ATOM 3423 O O . PRO A 1 426 ? -2.296 -10.732 0.194 1.00 94.00 426 PRO A O 1
ATOM 3426 N N . ARG A 1 427 ? -3.388 -12.613 -0.431 1.00 92.56 427 ARG A N 1
ATOM 3427 C CA . ARG A 1 427 ? -3.322 -13.296 0.875 1.00 92.56 427 ARG A CA 1
ATOM 3428 C C . ARG A 1 427 ? -1.923 -13.264 1.497 1.00 92.56 427 ARG A C 1
ATOM 3430 O O . ARG A 1 427 ? -1.798 -13.207 2.712 1.00 92.56 427 ARG A O 1
ATOM 3437 N N . ILE A 1 428 ? -0.890 -13.330 0.659 1.00 95.81 428 ILE A N 1
ATOM 3438 C CA . ILE A 1 428 ? 0.510 -13.176 1.044 1.00 95.81 428 ILE A CA 1
ATOM 3439 C C . ILE A 1 428 ? 1.066 -12.013 0.230 1.00 95.81 428 ILE A C 1
ATOM 3441 O O . ILE A 1 428 ? 1.200 -12.116 -0.989 1.00 95.81 428 ILE A O 1
ATOM 3445 N N . SER A 1 429 ? 1.373 -10.909 0.903 1.00 94.62 429 SER A N 1
ATOM 3446 C CA . SER A 1 429 ? 1.947 -9.708 0.297 1.00 94.62 429 SER A CA 1
ATOM 3447 C C . SER A 1 429 ? 2.945 -9.054 1.248 1.00 94.62 429 SER A C 1
ATOM 3449 O O . SER A 1 429 ? 2.845 -9.195 2.468 1.00 94.62 429 SER A O 1
ATOM 3451 N N . LEU A 1 430 ? 3.915 -8.331 0.681 1.00 93.56 430 LEU A N 1
ATOM 3452 C CA . LEU A 1 430 ? 4.891 -7.568 1.461 1.00 93.56 430 LEU A CA 1
ATOM 3453 C C . LEU A 1 430 ? 4.220 -6.459 2.275 1.00 93.56 430 LEU A C 1
ATOM 3455 O O . LEU A 1 430 ? 4.586 -6.262 3.428 1.00 93.56 430 LEU A O 1
ATOM 3459 N N . ASP A 1 431 ? 3.205 -5.800 1.710 1.00 93.50 431 ASP A N 1
ATOM 3460 C CA . ASP A 1 431 ? 2.455 -4.725 2.371 1.00 93.50 431 ASP A CA 1
ATOM 3461 C C . ASP A 1 431 ? 1.756 -5.225 3.645 1.00 93.50 431 ASP A C 1
ATOM 3463 O O . ASP A 1 431 ? 1.865 -4.611 4.710 1.00 93.50 431 ASP A O 1
ATOM 3467 N N . MET A 1 432 ? 1.092 -6.387 3.560 1.00 96.44 432 MET A N 1
ATOM 3468 C CA . MET A 1 432 ? 0.438 -7.010 4.711 1.00 96.44 432 MET A CA 1
ATOM 3469 C C . MET A 1 432 ? 1.457 -7.410 5.779 1.00 96.44 432 MET A C 1
ATOM 3471 O O . MET A 1 432 ? 1.293 -7.067 6.952 1.00 96.44 432 MET A O 1
ATOM 3475 N N . LEU A 1 433 ? 2.532 -8.089 5.373 1.00 96.50 433 LEU A N 1
ATOM 3476 C CA . LEU A 1 433 ? 3.579 -8.528 6.290 1.00 96.50 433 LEU A CA 1
ATOM 3477 C C . LEU A 1 433 ? 4.238 -7.339 7.002 1.00 96.50 433 LEU A C 1
ATOM 3479 O O . LEU A 1 433 ? 4.408 -7.362 8.223 1.00 96.50 433 LEU A O 1
ATOM 3483 N N . ALA A 1 434 ? 4.562 -6.276 6.265 1.00 94.94 434 ALA A N 1
ATOM 3484 C CA . ALA A 1 434 ? 5.125 -5.054 6.826 1.00 94.94 434 ALA A CA 1
ATOM 3485 C C . ALA A 1 434 ? 4.175 -4.424 7.857 1.00 94.94 434 ALA A C 1
ATOM 3487 O O . ALA A 1 434 ? 4.611 -4.049 8.947 1.00 94.94 434 ALA A O 1
ATOM 3488 N N . ALA A 1 435 ? 2.870 -4.372 7.568 1.00 96.44 435 ALA A N 1
ATOM 3489 C CA . ALA A 1 435 ? 1.877 -3.863 8.510 1.00 96.44 435 ALA A CA 1
ATOM 3490 C C . ALA A 1 435 ? 1.775 -4.712 9.790 1.00 96.44 435 ALA A C 1
ATOM 3492 O O . ALA A 1 435 ? 1.638 -4.148 10.880 1.00 96.44 435 ALA A O 1
ATOM 3493 N N . ARG A 1 436 ? 1.885 -6.045 9.692 1.00 97.44 436 ARG A N 1
ATOM 3494 C CA . ARG A 1 436 ? 1.902 -6.938 10.866 1.00 97.44 436 ARG A CA 1
ATOM 3495 C C . ARG A 1 436 ? 3.156 -6.758 11.712 1.00 97.44 436 ARG A C 1
ATOM 3497 O O . ARG A 1 436 ? 3.041 -6.626 12.928 1.00 97.44 436 ARG A O 1
ATOM 3504 N N . ILE A 1 437 ? 4.336 -6.727 11.089 1.00 96.25 437 ILE A N 1
ATOM 3505 C CA . ILE A 1 437 ? 5.604 -6.497 11.802 1.00 96.25 437 ILE A CA 1
ATOM 3506 C C . ILE A 1 437 ? 5.534 -5.163 12.543 1.00 96.25 437 ILE A C 1
ATOM 3508 O O . ILE A 1 437 ? 5.792 -5.109 13.745 1.00 96.25 437 ILE A O 1
ATOM 3512 N N . LYS A 1 438 ? 5.075 -4.112 11.862 1.00 96.25 438 LYS A N 1
ATOM 3513 C CA . LYS A 1 438 ? 4.914 -2.790 12.459 1.00 96.25 438 LYS A CA 1
ATOM 3514 C C . LYS A 1 438 ? 3.919 -2.786 13.623 1.00 96.25 438 LYS A C 1
ATOM 3516 O O . LYS A 1 438 ? 4.193 -2.168 14.642 1.00 96.25 438 LYS A O 1
ATOM 3521 N N . LEU A 1 439 ? 2.807 -3.523 13.534 1.00 96.94 439 LEU A N 1
ATOM 3522 C CA . LEU A 1 439 ? 1.869 -3.686 14.655 1.00 96.94 439 LEU A CA 1
ATOM 3523 C C . LEU A 1 439 ? 2.536 -4.324 15.884 1.00 96.94 439 LEU A C 1
ATOM 3525 O O . LEU A 1 439 ? 2.306 -3.881 17.012 1.00 96.94 439 LEU A O 1
ATOM 3529 N N . ILE A 1 440 ? 3.364 -5.349 15.673 1.00 96.56 440 ILE A N 1
ATOM 3530 C CA . ILE A 1 440 ? 4.109 -6.033 16.740 1.00 96.56 440 ILE A CA 1
ATOM 3531 C C . ILE A 1 440 ? 5.122 -5.071 17.383 1.00 96.56 440 ILE A C 1
ATOM 3533 O O . ILE A 1 440 ? 5.208 -4.994 18.610 1.00 96.56 440 ILE A O 1
ATOM 3537 N N . GLU A 1 441 ? 5.846 -4.293 16.578 1.00 95.31 441 GLU A N 1
ATOM 3538 C CA . GLU A 1 441 ? 6.779 -3.267 17.061 1.00 95.31 441 GLU A CA 1
ATOM 3539 C C . GLU A 1 441 ? 6.054 -2.173 17.863 1.00 95.31 441 GLU A C 1
ATOM 3541 O O . GLU A 1 441 ? 6.446 -1.867 18.995 1.00 95.31 441 GLU A O 1
ATOM 3546 N N . SER A 1 442 ? 4.938 -1.647 17.343 1.00 95.12 442 SER A N 1
ATOM 3547 C CA . SER A 1 442 ? 4.090 -0.677 18.044 1.00 95.12 442 SER A CA 1
ATOM 3548 C C . SER A 1 442 ? 3.552 -1.231 19.366 1.00 95.12 442 SER A C 1
ATOM 3550 O O . SER A 1 442 ? 3.470 -0.490 20.344 1.00 95.12 442 SER A O 1
ATOM 3552 N N . TYR A 1 443 ? 3.231 -2.528 19.451 1.00 95.44 443 TYR A N 1
ATOM 3553 C CA . TYR A 1 443 ? 2.809 -3.154 20.708 1.00 95.44 443 TYR A CA 1
ATOM 3554 C C . TYR A 1 443 ? 3.922 -3.164 21.758 1.00 95.44 443 TYR A C 1
ATOM 3556 O O . TYR A 1 443 ? 3.680 -2.874 22.931 1.00 95.44 443 TYR A O 1
ATOM 3564 N N . ILE A 1 444 ? 5.163 -3.460 21.370 1.00 93.81 444 ILE A N 1
ATOM 3565 C CA . ILE A 1 444 ? 6.302 -3.445 22.300 1.00 93.81 444 ILE A CA 1
ATOM 3566 C C . ILE A 1 444 ? 6.505 -2.034 22.876 1.00 93.81 444 ILE A C 1
ATOM 3568 O O . ILE A 1 444 ? 6.698 -1.878 24.087 1.00 93.81 444 ILE A O 1
ATOM 3572 N N . LEU A 1 445 ? 6.378 -0.998 22.045 1.00 92.81 445 LEU A N 1
ATOM 3573 C CA . LEU A 1 445 ? 6.427 0.400 22.485 1.00 92.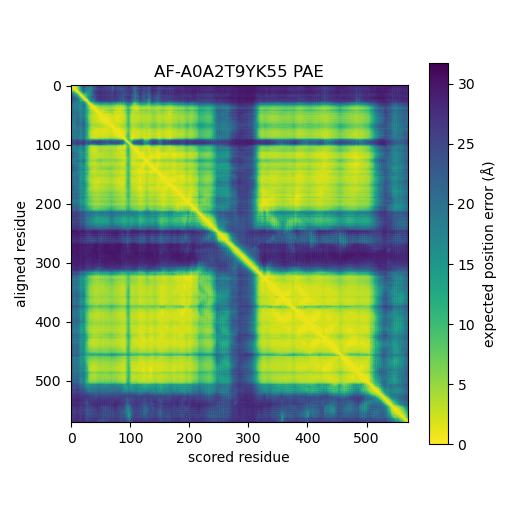81 445 LEU A CA 1
ATOM 3574 C C . LEU A 1 445 ? 5.259 0.766 23.409 1.00 92.81 445 LEU A C 1
ATOM 3576 O O . LEU A 1 445 ? 5.452 1.356 24.479 1.00 92.81 445 LEU A O 1
ATOM 3580 N N . PHE A 1 446 ? 4.049 0.372 23.017 1.00 93.12 446 PHE A N 1
ATOM 3581 C CA . PHE A 1 446 ? 2.817 0.551 23.779 1.00 93.12 446 PHE A CA 1
ATOM 3582 C C . PHE A 1 446 ? 2.912 -0.077 25.174 1.00 93.12 446 PHE A C 1
ATOM 3584 O O . PHE A 1 446 ? 2.695 0.605 26.175 1.00 93.12 446 PHE A O 1
ATOM 3591 N N . THR A 1 447 ? 3.312 -1.348 25.261 1.00 92.38 447 THR A N 1
ATOM 3592 C CA . THR A 1 447 ? 3.451 -2.067 26.538 1.00 92.38 447 THR A CA 1
ATOM 3593 C C . THR A 1 447 ? 4.493 -1.419 27.446 1.00 92.38 447 THR A C 1
ATOM 3595 O O . THR A 1 447 ? 4.267 -1.288 28.650 1.00 92.38 447 THR A O 1
ATOM 3598 N N . SER A 1 448 ? 5.601 -0.942 26.876 1.00 90.81 448 SER A N 1
ATOM 3599 C CA . SER A 1 448 ? 6.643 -0.227 27.619 1.00 90.81 448 SER A CA 1
ATOM 3600 C C . SER A 1 448 ? 6.122 1.098 28.193 1.00 90.81 448 SER A C 1
ATOM 3602 O O . SER A 1 448 ? 6.373 1.405 29.358 1.00 90.81 448 SER A O 1
ATOM 3604 N N . THR A 1 449 ? 5.323 1.837 27.416 1.00 91.06 449 THR A N 1
ATOM 3605 C CA . THR A 1 449 ? 4.719 3.117 27.826 1.00 91.06 449 THR A CA 1
ATOM 3606 C C . THR A 1 449 ? 3.645 2.930 28.899 1.00 91.06 449 THR A C 1
ATOM 3608 O O . THR A 1 449 ? 3.570 3.702 29.855 1.00 91.06 449 THR A O 1
ATOM 3611 N N . ILE A 1 450 ? 2.813 1.892 28.776 1.00 89.69 450 ILE A N 1
ATOM 3612 C CA . ILE A 1 450 ? 1.808 1.563 29.793 1.00 89.69 450 ILE A CA 1
ATOM 3613 C C . ILE A 1 450 ? 2.480 1.259 31.135 1.00 89.69 450 ILE A C 1
ATOM 3615 O O . ILE A 1 450 ? 2.051 1.774 32.170 1.00 89.69 450 ILE A O 1
ATOM 3619 N N . LYS A 1 451 ? 3.550 0.458 31.117 1.00 87.88 451 LYS A N 1
ATOM 3620 C CA . LYS A 1 451 ? 4.295 0.096 32.328 1.00 87.88 451 LYS A CA 1
ATOM 3621 C C . LYS A 1 451 ? 4.941 1.301 32.993 1.00 87.88 451 LYS A C 1
ATOM 3623 O O . LYS A 1 451 ? 4.839 1.438 34.209 1.00 87.88 451 LYS A O 1
ATOM 3628 N N . SER A 1 452 ? 5.571 2.184 32.217 1.00 89.94 452 SER A N 1
ATOM 3629 C CA . SER A 1 452 ? 6.212 3.378 32.776 1.00 89.94 452 SER A CA 1
ATOM 3630 C C . SER A 1 452 ? 5.203 4.337 33.410 1.00 89.94 452 SER A C 1
ATOM 3632 O O . SER A 1 452 ? 5.530 4.994 34.392 1.00 89.94 452 SER A O 1
ATOM 3634 N N . LYS A 1 453 ? 3.973 4.402 32.880 1.00 90.50 453 LYS A N 1
ATOM 3635 C CA . LYS A 1 453 ? 2.905 5.277 33.389 1.00 90.50 453 LYS A CA 1
ATOM 3636 C C . LYS A 1 453 ? 2.059 4.668 34.515 1.00 90.50 453 LYS A C 1
ATOM 3638 O O . LYS A 1 453 ? 1.206 5.372 35.038 1.00 90.50 453 LYS A O 1
ATOM 3643 N N . LYS A 1 454 ? 2.269 3.394 34.882 1.00 88.81 454 LYS A N 1
ATOM 3644 C CA . LYS A 1 454 ? 1.502 2.675 35.926 1.00 88.81 454 LYS A CA 1
ATOM 3645 C C . LYS A 1 454 ? -0.027 2.830 35.791 1.00 88.81 454 LYS A C 1
ATOM 3647 O O . LYS A 1 454 ? -0.720 3.033 36.779 1.00 88.81 454 LYS A O 1
ATOM 3652 N N . LEU A 1 455 ? -0.557 2.751 34.568 1.00 84.00 455 LEU A N 1
ATOM 3653 C CA . LEU A 1 455 ? -1.999 2.903 34.333 1.00 84.00 455 LEU A CA 1
ATOM 3654 C C . LEU A 1 455 ? -2.788 1.764 35.008 1.00 84.00 455 LEU A C 1
ATOM 3656 O O . LEU A 1 455 ? -2.439 0.596 34.836 1.00 84.00 455 LEU A O 1
ATOM 3660 N N . GLU A 1 456 ? -3.868 2.086 35.722 1.00 78.88 456 GLU A N 1
ATOM 3661 C CA . GLU A 1 456 ? -4.683 1.113 36.479 1.00 78.88 456 GLU A CA 1
ATOM 3662 C C . GLU A 1 456 ? -5.263 0.003 35.585 1.00 78.88 456 GLU A C 1
ATOM 3664 O O . GLU A 1 456 ? -5.212 -1.175 35.929 1.00 78.88 456 GLU A O 1
ATOM 3669 N N . PHE A 1 457 ? -5.690 0.348 34.367 1.00 78.50 457 PHE A N 1
ATOM 3670 C CA . PHE A 1 457 ? -6.263 -0.590 33.387 1.00 78.50 457 PHE A CA 1
ATOM 3671 C C . PHE A 1 457 ? -5.222 -1.303 32.510 1.00 78.50 457 PHE A C 1
ATOM 3673 O O . PHE A 1 457 ? -5.560 -1.936 31.504 1.00 78.50 457 PHE A O 1
ATOM 3680 N N . SER A 1 458 ? -3.941 -1.193 32.866 1.00 82.38 458 SER A N 1
ATOM 3681 C CA . SER A 1 458 ? -2.830 -1.756 32.096 1.00 82.38 458 SER A CA 1
ATOM 3682 C C . SER A 1 458 ? -2.997 -3.252 31.841 1.00 82.38 458 SER A C 1
ATOM 3684 O O . SER A 1 458 ? -2.869 -3.686 30.701 1.00 82.38 458 SER A O 1
ATOM 3686 N N . ASN A 1 459 ? -3.353 -4.037 32.858 1.00 85.25 459 ASN A N 1
ATOM 3687 C CA . ASN A 1 459 ? -3.420 -5.495 32.742 1.00 85.25 459 ASN A CA 1
ATOM 3688 C C . ASN A 1 459 ? -4.464 -5.963 31.720 1.00 85.25 459 ASN A C 1
ATOM 3690 O O . ASN A 1 459 ? -4.166 -6.818 30.884 1.00 85.25 459 ASN A O 1
ATOM 3694 N N . TYR A 1 460 ? -5.661 -5.368 31.742 1.00 87.12 460 TYR A N 1
ATOM 3695 C CA . TYR A 1 460 ? -6.727 -5.704 30.799 1.00 87.12 460 TYR A CA 1
ATOM 3696 C C . TYR A 1 460 ? -6.324 -5.376 29.358 1.00 87.12 460 TYR A C 1
ATOM 3698 O O . TYR A 1 460 ? -6.420 -6.231 28.476 1.00 87.12 460 TYR A O 1
ATOM 3706 N N . LEU A 1 461 ? -5.809 -4.165 29.119 1.00 86.19 461 LEU A N 1
ATOM 3707 C CA . LEU A 1 461 ? -5.378 -3.749 27.784 1.00 86.19 461 LEU A CA 1
ATOM 3708 C C . LEU A 1 461 ? -4.219 -4.610 27.272 1.00 86.19 461 LEU A C 1
ATOM 3710 O O . LEU A 1 461 ? -4.218 -5.010 26.109 1.00 86.19 461 LEU A O 1
ATOM 3714 N N . LEU A 1 462 ? -3.256 -4.937 28.135 1.00 89.62 462 LEU A N 1
ATOM 3715 C CA . LEU A 1 462 ? -2.131 -5.797 27.778 1.00 89.62 462 LEU A CA 1
ATOM 3716 C C . LEU A 1 462 ? -2.590 -7.216 27.422 1.00 89.62 462 LEU A C 1
ATOM 3718 O O . LEU A 1 462 ? -2.080 -7.765 26.446 1.00 89.62 462 LEU A O 1
ATOM 3722 N N . LYS A 1 463 ? -3.575 -7.773 28.142 1.00 89.75 463 LYS A N 1
ATOM 3723 C CA . LYS A 1 463 ? -4.176 -9.085 27.846 1.00 89.75 463 LYS A CA 1
ATOM 3724 C C . LYS A 1 463 ? -4.966 -9.060 26.534 1.00 89.75 463 LYS A C 1
ATOM 3726 O O . LYS A 1 463 ? -4.682 -9.858 25.642 1.00 89.75 463 LYS A O 1
ATOM 3731 N N . LYS A 1 464 ? -5.892 -8.102 26.373 1.00 90.00 464 LYS A N 1
ATOM 3732 C CA . LYS A 1 464 ? -6.717 -7.936 25.157 1.00 90.00 464 LYS A CA 1
ATOM 3733 C C . LYS A 1 464 ? -5.842 -7.773 23.914 1.00 90.00 464 LYS A C 1
ATOM 3735 O O . LYS A 1 464 ? -5.999 -8.507 22.942 1.00 90.00 464 LYS A O 1
ATOM 3740 N N . TYR A 1 465 ? -4.888 -6.845 23.950 1.00 92.75 465 TYR A N 1
ATOM 3741 C CA . TYR A 1 465 ? -4.023 -6.571 22.802 1.00 92.75 465 TYR A CA 1
ATOM 3742 C C . TYR A 1 465 ? -2.892 -7.586 22.630 1.00 92.75 465 TYR A C 1
ATOM 3744 O O . TYR A 1 465 ? -2.450 -7.806 21.504 1.00 92.75 465 TYR A O 1
ATOM 3752 N N . GLY A 1 466 ? -2.473 -8.259 23.703 1.00 91.56 466 GLY A N 1
ATOM 3753 C CA . GLY A 1 466 ? -1.501 -9.348 23.638 1.00 91.56 466 GLY A CA 1
ATOM 3754 C C . GLY A 1 466 ? -1.984 -10.508 22.774 1.00 91.56 466 GLY A C 1
ATOM 3755 O O . GLY A 1 466 ? -1.209 -11.025 21.973 1.00 91.56 466 GLY A O 1
ATOM 3756 N N . ASN A 1 467 ? -3.272 -10.856 22.852 1.00 91.69 467 ASN A N 1
ATOM 3757 C CA . ASN A 1 467 ? -3.861 -11.897 22.005 1.00 91.69 467 ASN A CA 1
ATOM 3758 C C . ASN A 1 467 ? -3.854 -11.507 20.519 1.00 91.69 467 ASN A C 1
ATOM 3760 O O . ASN A 1 467 ? -3.427 -12.299 19.683 1.00 91.69 467 ASN A O 1
ATOM 3764 N N . ILE A 1 468 ? -4.240 -10.265 20.199 1.00 93.12 468 ILE A N 1
ATOM 3765 C CA . ILE A 1 468 ? -4.230 -9.749 18.817 1.00 93.12 468 ILE A CA 1
ATOM 3766 C C . ILE A 1 468 ? -2.813 -9.792 18.233 1.00 93.12 468 ILE A C 1
ATOM 3768 O O . ILE A 1 468 ? -2.606 -10.184 17.084 1.00 93.12 468 ILE A O 1
ATOM 3772 N N . VAL A 1 469 ? -1.816 -9.397 19.023 1.00 94.25 469 VAL A N 1
ATOM 3773 C CA . VAL A 1 469 ? -0.414 -9.370 18.589 1.00 94.25 469 VAL A CA 1
ATOM 3774 C C . VAL A 1 469 ? 0.149 -10.780 18.448 1.00 94.25 469 VAL A C 1
ATOM 3776 O O . VAL A 1 469 ? 0.887 -11.033 17.498 1.00 94.25 469 VAL A O 1
ATOM 3779 N N . LYS A 1 470 ? -0.237 -11.715 19.324 1.00 94.69 470 LYS A N 1
ATOM 3780 C CA . LYS A 1 470 ? 0.122 -13.135 19.205 1.00 94.69 470 LYS A CA 1
ATOM 3781 C C . LYS A 1 470 ? -0.400 -13.742 17.900 1.00 94.69 470 LYS A C 1
ATOM 3783 O O . LYS A 1 470 ? 0.366 -14.381 17.188 1.00 94.69 470 LYS A O 1
ATOM 3788 N N . GLU A 1 471 ? -1.660 -13.498 17.550 1.00 96.00 471 GLU A N 1
ATOM 3789 C CA . GLU A 1 471 ? -2.234 -13.974 16.285 1.00 96.00 471 GLU A CA 1
ATOM 3790 C C . GLU A 1 471 ? -1.487 -13.388 15.072 1.00 96.00 471 GLU A C 1
ATOM 3792 O O . GLU A 1 471 ? -1.103 -14.099 14.142 1.00 96.00 471 GLU A O 1
ATOM 3797 N N . ASN A 1 472 ? -1.215 -12.080 15.101 1.00 96.56 472 ASN A N 1
ATOM 3798 C CA . ASN A 1 472 ? -0.467 -11.407 14.040 1.00 96.56 472 ASN A CA 1
ATOM 3799 C C . ASN A 1 472 ? 0.979 -11.901 13.924 1.00 96.56 472 ASN A C 1
ATOM 3801 O O . ASN A 1 472 ? 1.523 -11.934 12.821 1.00 96.56 472 ASN A O 1
ATOM 3805 N N . PHE A 1 473 ? 1.582 -12.323 15.034 1.00 96.69 473 PHE A N 1
ATOM 3806 C CA . PHE A 1 473 ? 2.901 -12.937 15.059 1.00 96.69 473 PHE A CA 1
ATOM 3807 C C . PHE A 1 473 ? 2.932 -14.252 14.274 1.00 96.69 473 PHE A C 1
ATOM 3809 O O . PHE A 1 473 ? 3.803 -14.447 13.429 1.00 96.69 473 PHE A O 1
ATOM 3816 N N . GLU A 1 474 ? 1.976 -15.144 14.527 1.00 96.81 474 GLU A N 1
ATOM 3817 C CA . GLU A 1 474 ? 1.885 -16.455 13.868 1.00 96.81 474 GLU A CA 1
ATOM 3818 C C . GLU A 1 474 ? 1.647 -16.307 12.355 1.00 96.81 474 GLU A C 1
ATOM 3820 O O . GLU A 1 474 ? 2.297 -16.972 11.536 1.00 96.81 474 GLU A O 1
ATOM 3825 N N . LYS A 1 475 ? 0.781 -15.359 11.973 1.00 97.44 475 LYS A N 1
ATOM 3826 C CA . LYS A 1 475 ? 0.545 -14.993 10.570 1.00 97.44 475 LYS A CA 1
ATOM 3827 C C . LYS A 1 475 ? 1.819 -14.446 9.910 1.00 97.44 475 LYS A C 1
ATOM 3829 O O . LYS A 1 475 ? 2.231 -14.968 8.874 1.00 97.44 475 LYS A O 1
ATOM 3834 N N . ALA A 1 476 ? 2.499 -13.485 10.541 1.00 97.25 476 ALA A N 1
ATOM 3835 C CA . ALA A 1 476 ? 3.748 -12.915 10.029 1.00 97.25 476 ALA A CA 1
ATOM 3836 C C . ALA A 1 476 ? 4.866 -13.966 9.905 1.00 97.25 476 ALA A C 1
ATOM 3838 O O . ALA A 1 476 ? 5.612 -13.964 8.929 1.00 97.25 476 ALA A O 1
ATOM 3839 N N . GLN A 1 477 ? 4.972 -14.907 10.846 1.00 97.00 477 GLN A N 1
ATOM 3840 C CA . GLN A 1 477 ? 5.962 -15.987 10.791 1.00 97.00 477 GLN A CA 1
ATOM 3841 C C . GLN A 1 477 ? 5.731 -16.903 9.578 1.00 97.00 477 GLN A C 1
ATOM 3843 O O . GLN A 1 477 ? 6.684 -17.282 8.887 1.00 97.00 477 GLN A O 1
ATOM 3848 N N . THR A 1 478 ? 4.466 -17.214 9.286 1.00 97.44 478 THR A N 1
ATOM 3849 C CA . THR A 1 478 ? 4.068 -17.996 8.107 1.00 97.44 478 THR A CA 1
ATOM 3850 C C . THR A 1 478 ? 4.379 -17.244 6.812 1.00 97.44 478 THR A C 1
ATOM 3852 O O . THR A 1 478 ? 4.999 -17.802 5.905 1.00 97.44 478 THR A O 1
ATOM 3855 N N . GLU A 1 479 ? 4.012 -15.964 6.741 1.00 97.19 479 GLU A N 1
ATOM 3856 C CA . GLU A 1 479 ? 4.290 -15.091 5.595 1.00 97.19 479 GLU A CA 1
ATOM 3857 C C . GLU A 1 479 ? 5.804 -14.952 5.353 1.00 97.19 479 GLU A C 1
ATOM 3859 O O . GLU A 1 479 ? 6.253 -15.150 4.227 1.00 97.19 479 GLU A O 1
ATOM 3864 N N . ILE A 1 480 ? 6.622 -14.729 6.391 1.00 96.56 480 ILE A N 1
ATOM 3865 C CA . ILE A 1 480 ? 8.092 -14.656 6.277 1.00 96.56 480 ILE A CA 1
ATOM 3866 C C . ILE A 1 480 ? 8.675 -15.959 5.737 1.00 96.56 480 ILE A C 1
ATOM 3868 O O . ILE A 1 480 ? 9.546 -15.930 4.865 1.00 96.56 480 ILE A O 1
ATOM 3872 N N . LYS A 1 481 ? 8.206 -17.114 6.220 1.00 96.44 481 LYS A N 1
ATOM 3873 C CA . LYS A 1 481 ? 8.670 -18.415 5.718 1.00 96.44 481 LYS A CA 1
ATOM 3874 C C . LYS A 1 481 ? 8.398 -18.565 4.217 1.00 96.44 481 LYS A C 1
ATOM 3876 O O . LYS A 1 481 ? 9.230 -19.135 3.512 1.00 96.44 481 LYS A O 1
ATOM 3881 N N . ILE A 1 482 ? 7.279 -18.040 3.725 1.00 96.31 482 ILE A N 1
ATOM 3882 C CA . ILE A 1 482 ? 6.908 -18.116 2.308 1.00 96.31 482 ILE A CA 1
ATOM 3883 C C . ILE A 1 482 ? 7.670 -17.072 1.477 1.00 96.31 482 ILE A C 1
ATOM 3885 O O . ILE A 1 482 ? 8.271 -17.438 0.467 1.00 96.31 482 ILE A O 1
ATOM 3889 N N . ILE A 1 483 ? 7.697 -15.809 1.920 1.00 95.19 483 ILE A N 1
ATOM 3890 C CA . ILE A 1 483 ? 8.255 -14.658 1.188 1.00 95.19 483 ILE A CA 1
ATOM 3891 C C . ILE A 1 483 ? 9.782 -14.597 1.255 1.00 95.19 483 ILE A C 1
ATOM 3893 O O . ILE A 1 483 ? 10.405 -14.249 0.263 1.00 95.19 483 ILE A O 1
ATOM 3897 N N . PHE A 1 484 ? 10.397 -14.932 2.388 1.00 93.56 484 PHE A N 1
ATOM 3898 C CA . PHE A 1 484 ? 11.845 -14.793 2.607 1.00 93.56 484 PHE A CA 1
ATOM 3899 C C . PHE A 1 484 ? 12.541 -16.124 2.916 1.00 93.56 484 PHE A C 1
ATOM 3901 O O . PHE A 1 484 ? 13.766 -16.228 2.857 1.00 93.56 484 PHE A O 1
ATOM 3908 N N . GLY A 1 485 ? 11.781 -17.174 3.228 1.00 92.81 485 GLY A N 1
ATOM 3909 C CA . GLY A 1 485 ? 12.323 -18.484 3.575 1.00 92.81 485 GLY A CA 1
ATOM 3910 C C . GLY A 1 485 ? 12.659 -18.650 5.052 1.00 92.81 485 GLY A C 1
ATOM 3911 O O . GLY A 1 485 ? 12.723 -17.702 5.837 1.00 92.81 485 GLY A O 1
ATOM 3912 N N . GLU A 1 486 ? 12.905 -19.904 5.431 1.00 92.62 486 GLU A N 1
ATOM 3913 C CA . GLU A 1 486 ? 13.112 -20.299 6.827 1.00 92.62 486 GLU A CA 1
ATOM 3914 C C . GLU A 1 486 ? 14.373 -19.719 7.469 1.00 92.62 486 GLU A C 1
ATOM 3916 O O . GLU A 1 486 ? 14.401 -19.558 8.688 1.00 92.62 486 GLU A O 1
ATOM 3921 N N . LYS A 1 487 ? 15.402 -19.420 6.672 1.00 90.31 487 LYS A N 1
ATOM 3922 C CA . LYS A 1 487 ? 16.702 -18.917 7.143 1.00 90.31 487 LYS A CA 1
ATOM 3923 C C . LYS A 1 487 ? 16.831 -17.391 7.048 1.00 90.31 487 LYS A C 1
ATOM 3925 O O . LYS A 1 487 ? 17.923 -16.862 7.241 1.00 90.31 487 LYS A O 1
ATOM 3930 N N . SER A 1 488 ? 15.741 -16.686 6.745 1.00 89.25 488 SER A N 1
ATOM 3931 C CA . SER A 1 488 ? 15.760 -15.235 6.552 1.00 89.25 488 SER A CA 1
ATOM 3932 C C . SER A 1 488 ? 16.132 -14.471 7.827 1.00 89.25 488 SER A C 1
ATOM 3934 O O . SER A 1 488 ? 15.786 -14.864 8.944 1.00 89.25 488 SER A O 1
ATOM 3936 N N . PHE A 1 489 ? 16.812 -13.333 7.660 1.00 89.12 489 PHE A N 1
ATOM 3937 C CA . PHE A 1 489 ? 17.100 -12.416 8.766 1.00 89.12 489 PHE A CA 1
ATOM 3938 C C . PHE A 1 489 ? 15.814 -11.887 9.418 1.00 89.12 489 PHE A C 1
ATOM 3940 O O . PHE A 1 489 ? 15.730 -11.820 10.642 1.00 89.12 489 PHE A O 1
ATOM 3947 N N . LEU A 1 490 ? 14.779 -11.609 8.617 1.00 88.81 490 LEU A N 1
ATOM 3948 C CA . LEU A 1 490 ? 13.484 -11.144 9.118 1.00 88.81 490 LEU A CA 1
ATOM 3949 C C . LEU A 1 490 ? 12.831 -12.136 10.083 1.00 88.81 490 LEU A C 1
ATOM 3951 O O . LEU A 1 490 ? 12.201 -11.712 11.047 1.00 88.81 490 LEU A O 1
ATOM 3955 N N . ARG A 1 491 ? 13.040 -13.447 9.905 1.00 92.25 491 ARG A N 1
ATOM 3956 C CA . ARG A 1 491 ? 12.584 -14.439 10.887 1.00 92.25 491 ARG A CA 1
ATOM 3957 C C . ARG A 1 491 ? 13.281 -14.254 12.233 1.00 92.25 491 ARG A C 1
ATOM 3959 O O . ARG A 1 491 ? 12.615 -14.275 13.260 1.00 92.25 491 ARG A O 1
ATOM 3966 N N . LYS A 1 492 ? 14.603 -14.049 12.242 1.00 91.88 492 LYS A N 1
ATOM 3967 C CA . LYS A 1 492 ? 15.370 -13.811 13.480 1.00 91.88 492 LYS A CA 1
ATOM 3968 C C . LYS A 1 492 ? 14.932 -12.515 14.169 1.00 91.88 492 LYS A C 1
ATOM 3970 O O . LYS A 1 492 ? 14.790 -12.497 15.392 1.00 91.88 492 LYS A O 1
ATOM 3975 N N . HIS A 1 493 ? 14.682 -11.461 13.388 1.00 92.06 493 HIS A N 1
ATOM 3976 C CA . HIS A 1 493 ? 14.116 -10.202 13.889 1.00 92.06 493 HIS A CA 1
ATOM 3977 C C . HIS A 1 493 ? 12.757 -10.440 14.547 1.00 92.06 493 HIS A C 1
ATOM 3979 O O . HIS A 1 493 ? 12.558 -10.077 15.703 1.00 92.06 493 HIS A O 1
ATOM 3985 N N . LEU A 1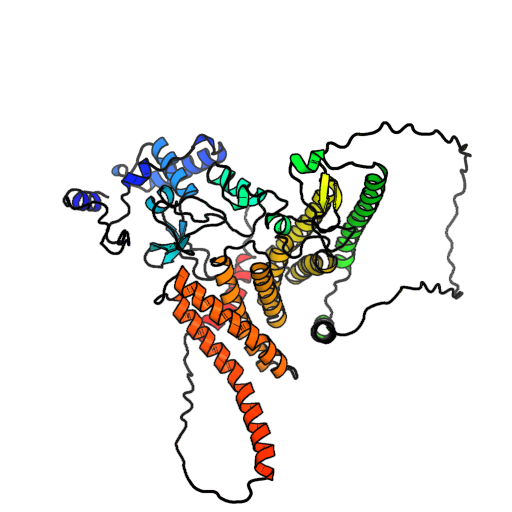 494 ? 11.859 -11.153 13.864 1.00 93.56 494 LEU A N 1
ATOM 3986 C CA . LEU A 1 494 ? 10.541 -11.476 14.396 1.00 93.56 494 LEU A CA 1
ATOM 3987 C C . LEU A 1 494 ? 10.637 -12.289 15.702 1.00 93.56 494 LEU A C 1
ATOM 3989 O O . LEU A 1 494 ? 10.018 -11.913 16.691 1.00 93.56 494 LEU A O 1
ATOM 3993 N N . GLU A 1 495 ? 11.467 -13.334 15.780 1.00 93.69 495 GLU A N 1
ATOM 3994 C CA . GLU A 1 495 ? 11.678 -14.078 17.040 1.00 93.69 495 GLU A CA 1
ATOM 3995 C C . GLU A 1 495 ? 12.216 -13.186 18.172 1.00 93.69 495 GLU A C 1
ATOM 3997 O O . GLU A 1 495 ? 11.811 -13.321 19.328 1.00 93.69 495 GLU A O 1
ATOM 4002 N N . THR A 1 496 ? 13.072 -12.217 17.845 1.00 93.75 496 THR A N 1
ATOM 4003 C CA . THR A 1 496 ? 13.566 -11.229 18.814 1.00 93.75 496 THR A CA 1
ATOM 4004 C C . THR A 1 496 ? 12.420 -10.364 19.347 1.00 93.75 496 THR A C 1
ATOM 4006 O O . THR A 1 496 ? 12.279 -10.209 20.564 1.00 93.75 496 THR A O 1
ATOM 4009 N N . LEU A 1 497 ? 11.537 -9.869 18.472 1.00 92.44 497 LEU A N 1
ATOM 4010 C CA . LEU A 1 497 ? 10.330 -9.136 18.877 1.00 92.44 497 LEU A CA 1
ATOM 4011 C C . LEU A 1 497 ? 9.412 -9.999 19.760 1.00 92.44 497 LEU A C 1
ATOM 4013 O O . LEU A 1 497 ? 8.869 -9.503 20.750 1.00 92.44 497 LEU A O 1
ATOM 4017 N N . LYS A 1 498 ? 9.294 -11.304 19.473 1.00 92.94 498 LYS A N 1
ATOM 4018 C CA . LYS A 1 498 ? 8.535 -12.264 20.298 1.00 92.94 498 LYS A CA 1
ATOM 4019 C C . LYS A 1 498 ? 9.033 -12.302 21.733 1.00 92.94 498 LYS A C 1
ATOM 4021 O O . LYS A 1 498 ? 8.240 -12.269 22.673 1.00 92.94 498 LYS A O 1
ATOM 4026 N N . LEU A 1 499 ? 10.352 -12.389 21.906 1.00 92.44 499 LEU A N 1
ATOM 4027 C CA . LEU A 1 499 ? 10.984 -12.439 23.221 1.00 92.44 499 LEU A CA 1
ATOM 4028 C C . LEU A 1 499 ? 10.730 -11.144 23.996 1.00 92.44 499 LEU A C 1
ATOM 4030 O O . LEU A 1 499 ? 10.373 -11.204 25.174 1.00 92.44 499 LEU A O 1
ATOM 4034 N N . PHE A 1 500 ? 10.829 -9.986 23.336 1.00 91.69 500 PHE A N 1
ATOM 4035 C CA . PHE A 1 500 ? 10.493 -8.697 23.947 1.00 91.69 500 PHE A CA 1
ATOM 4036 C C . PHE A 1 500 ? 9.023 -8.618 24.373 1.00 91.69 500 PHE A C 1
ATOM 4038 O O . PHE A 1 500 ? 8.739 -8.247 25.514 1.00 91.69 500 PHE A O 1
ATOM 4045 N N . ALA A 1 501 ? 8.093 -9.034 23.511 1.00 89.19 501 ALA A N 1
ATOM 4046 C CA . ALA A 1 501 ? 6.668 -9.067 23.835 1.00 89.19 501 ALA A CA 1
ATOM 4047 C C . ALA A 1 501 ? 6.369 -10.009 25.021 1.00 89.19 501 ALA A C 1
ATOM 4049 O O . ALA A 1 501 ? 5.666 -9.629 25.959 1.00 89.19 501 ALA A O 1
ATOM 4050 N N . ASN A 1 502 ? 6.967 -11.204 25.043 1.00 88.06 502 ASN A N 1
ATOM 4051 C CA . ASN A 1 502 ? 6.786 -12.181 26.122 1.00 88.06 502 ASN A CA 1
ATOM 4052 C C . ASN A 1 502 ? 7.361 -11.699 27.458 1.00 88.06 502 ASN A C 1
ATOM 4054 O O . ASN A 1 502 ? 6.712 -11.834 28.496 1.00 88.06 502 ASN A O 1
ATOM 4058 N N . ASN A 1 503 ? 8.553 -11.101 27.447 1.00 88.19 503 ASN A N 1
ATOM 4059 C CA . ASN A 1 503 ? 9.140 -10.500 28.645 1.00 88.19 503 ASN A CA 1
ATOM 4060 C C . ASN A 1 503 ? 8.280 -9.346 29.163 1.00 88.19 503 ASN A C 1
ATOM 4062 O O . ASN A 1 503 ? 8.149 -9.161 30.377 1.00 88.19 503 ASN A O 1
ATOM 4066 N N . ASN A 1 504 ? 7.624 -8.615 28.259 1.00 82.00 504 ASN A N 1
ATOM 4067 C CA . ASN A 1 504 ? 6.686 -7.590 28.667 1.00 82.00 504 ASN A CA 1
ATOM 4068 C C . ASN A 1 504 ? 5.413 -8.161 29.310 1.00 82.00 504 ASN A C 1
ATOM 4070 O O . ASN A 1 504 ? 4.941 -7.579 30.289 1.00 82.00 504 ASN A O 1
ATOM 4074 N N . ASN A 1 505 ? 4.943 -9.328 28.874 1.00 79.38 505 ASN A N 1
ATOM 4075 C CA . ASN A 1 505 ? 3.735 -9.964 29.406 1.00 79.38 505 ASN A CA 1
ATOM 4076 C C . ASN A 1 505 ? 3.949 -10.819 30.666 1.00 79.38 505 ASN A C 1
ATOM 4078 O O . ASN A 1 505 ? 3.017 -10.958 31.451 1.00 79.38 505 ASN A O 1
ATOM 4082 N N . ARG A 1 506 ? 5.154 -11.341 30.940 1.00 73.56 506 ARG A N 1
ATOM 4083 C CA . ARG A 1 506 ? 5.433 -12.159 32.149 1.00 73.56 506 ARG A CA 1
ATOM 4084 C C . ARG A 1 506 ? 5.111 -11.465 33.479 1.00 73.56 506 ARG A C 1
ATOM 4086 O O . ARG A 1 506 ? 4.806 -12.141 34.456 1.00 73.56 506 ARG A O 1
ATOM 4093 N N . TYR A 1 507 ? 5.124 -10.132 33.513 1.00 57.91 507 TYR A N 1
ATOM 4094 C CA . TYR A 1 507 ? 4.674 -9.364 34.679 1.00 57.91 507 TYR A CA 1
ATOM 4095 C C . TYR A 1 507 ? 3.192 -9.590 35.022 1.00 57.91 507 TYR A C 1
ATOM 4097 O O . TYR A 1 507 ? 2.820 -9.439 36.180 1.00 57.91 507 TYR A O 1
ATOM 4105 N N . LEU A 1 508 ? 2.365 -9.973 34.046 1.00 52.69 508 LEU A N 1
ATOM 4106 C CA . LEU A 1 508 ? 0.942 -10.257 34.239 1.00 52.69 508 LEU A CA 1
ATOM 4107 C C . LEU A 1 508 ? 0.739 -11.660 34.810 1.00 52.69 508 LEU A C 1
ATOM 4109 O O . LEU A 1 508 ? 0.119 -11.809 35.858 1.00 52.69 508 LEU A O 1
ATOM 4113 N N . ASN A 1 509 ? 1.362 -12.667 34.187 1.00 56.81 509 ASN A N 1
ATOM 4114 C CA . ASN A 1 509 ? 1.210 -14.066 34.600 1.00 56.81 509 ASN A CA 1
ATOM 4115 C C . ASN A 1 509 ? 1.784 -14.330 36.003 1.00 56.81 509 ASN A C 1
ATOM 4117 O O . ASN A 1 509 ? 1.291 -15.185 36.732 1.00 56.81 509 ASN A O 1
ATOM 4121 N N . ASN A 1 510 ? 2.821 -13.591 36.412 1.00 61.53 510 ASN A N 1
ATOM 4122 C CA . ASN A 1 510 ? 3.361 -13.718 37.765 1.00 61.53 510 ASN A CA 1
ATOM 4123 C C . ASN A 1 510 ? 2.451 -13.087 38.830 1.00 61.53 510 ASN A C 1
ATOM 4125 O O . ASN A 1 510 ? 2.498 -13.535 39.972 1.00 61.53 510 ASN A O 1
ATOM 4129 N N . LYS A 1 511 ? 1.626 -12.088 38.477 1.00 54.66 511 LYS A N 1
ATOM 4130 C CA . LYS A 1 511 ? 0.729 -11.419 39.429 1.00 54.66 511 LYS A CA 1
ATOM 4131 C C . LYS A 1 511 ? -0.505 -12.273 39.736 1.00 54.66 511 LYS A C 1
ATOM 4133 O O . LYS A 1 511 ? -0.827 -12.441 40.910 1.00 54.66 511 LYS A O 1
ATOM 4138 N N . GLU A 1 512 ? -1.080 -12.906 38.710 1.00 52.88 512 GLU A N 1
ATOM 4139 C CA . GLU A 1 512 ? -2.150 -13.908 38.866 1.00 52.88 512 GLU A CA 1
ATOM 4140 C C . GLU A 1 512 ? -1.676 -15.069 39.764 1.00 52.88 512 GLU A C 1
ATOM 4142 O O . GLU A 1 512 ? -2.357 -15.429 40.718 1.00 52.88 512 GLU A O 1
ATOM 4147 N N . ASN A 1 513 ? -0.443 -15.562 39.578 1.00 54.44 513 ASN A N 1
ATOM 4148 C CA . ASN A 1 513 ? 0.129 -16.604 40.443 1.00 54.44 513 ASN A CA 1
ATOM 4149 C C . ASN A 1 513 ? 0.410 -16.151 41.890 1.00 54.44 513 ASN A C 1
ATOM 4151 O O . ASN A 1 513 ? 0.450 -16.989 42.789 1.00 54.44 513 ASN A O 1
ATOM 4155 N N . THR A 1 514 ? 0.638 -14.858 42.150 1.00 57.31 514 THR A N 1
ATOM 4156 C CA . THR A 1 514 ? 0.811 -14.339 43.523 1.00 57.31 514 THR A CA 1
ATOM 4157 C C . THR A 1 514 ? -0.505 -14.048 44.239 1.00 57.31 514 THR A C 1
ATOM 4159 O O . THR A 1 514 ? -0.534 -14.146 45.462 1.00 57.31 514 THR A O 1
ATOM 4162 N N . GLU A 1 515 ? -1.576 -13.716 43.515 1.00 55.03 515 GLU A N 1
ATOM 4163 C CA . GLU A 1 515 ? -2.924 -13.576 44.088 1.00 55.03 515 GLU A CA 1
ATOM 4164 C C . GLU A 1 515 ? -3.534 -14.956 44.372 1.00 55.03 515 GLU A C 1
ATOM 4166 O O . GLU A 1 515 ? -3.973 -15.192 45.496 1.00 55.03 515 GLU A O 1
ATOM 4171 N N . PHE A 1 516 ? -3.368 -15.929 43.466 1.00 47.06 516 PHE A N 1
ATOM 4172 C CA . PHE A 1 516 ? -3.743 -17.328 43.723 1.00 47.06 516 PHE A CA 1
ATOM 4173 C C . PHE A 1 516 ? -2.969 -17.941 44.905 1.00 47.06 516 PHE A C 1
ATOM 4175 O O . PHE A 1 516 ? -3.531 -18.674 45.713 1.00 47.06 516 PHE A O 1
ATOM 4182 N N . LYS A 1 517 ? -1.681 -17.595 45.072 1.00 54.09 517 LYS A N 1
ATOM 4183 C CA . LYS A 1 517 ? -0.877 -18.029 46.232 1.00 54.09 517 LYS A CA 1
ATOM 4184 C C . LYS A 1 517 ? -1.229 -17.330 47.547 1.00 54.09 517 LYS A C 1
ATOM 4186 O O . LYS A 1 517 ? -0.786 -17.790 48.597 1.00 54.09 517 LYS A O 1
ATOM 4191 N N . LYS A 1 518 ? -1.967 -16.216 47.525 1.00 56.41 518 LYS A N 1
ATOM 4192 C CA . LYS A 1 518 ? -2.500 -15.592 48.747 1.00 56.41 518 LYS A CA 1
ATOM 4193 C C . LYS A 1 518 ? -3.813 -16.243 49.180 1.00 56.41 518 LYS A C 1
ATOM 4195 O O . LYS A 1 518 ? -4.010 -16.380 50.379 1.00 56.41 518 LYS A O 1
ATOM 4200 N N . GLU A 1 519 ? -4.625 -16.726 48.241 1.00 52.31 519 GLU A N 1
ATOM 4201 C CA . GLU A 1 519 ? -5.809 -17.549 48.540 1.00 52.31 519 GLU A CA 1
ATOM 4202 C C . GLU A 1 519 ? -5.451 -18.994 48.922 1.00 52.31 519 GLU A C 1
ATOM 4204 O O . GLU A 1 519 ? -6.104 -19.588 49.776 1.00 52.31 519 GLU A O 1
ATOM 4209 N N . SER A 1 520 ? -4.368 -19.566 48.384 1.00 51.47 520 SER A N 1
ATOM 4210 C CA . SER A 1 520 ? -3.922 -20.905 48.800 1.00 51.47 520 SER A CA 1
ATOM 4211 C C . SER A 1 520 ? -3.148 -20.904 50.130 1.00 51.47 520 SER A C 1
ATOM 4213 O O . SER A 1 520 ? -3.134 -21.910 50.833 1.00 51.47 520 SER A O 1
ATOM 4215 N N . LYS A 1 521 ? -2.576 -19.765 50.551 1.00 49.44 521 LYS A N 1
ATOM 4216 C CA . LYS A 1 521 ? -1.931 -19.614 51.873 1.00 49.44 521 LYS A CA 1
ATOM 4217 C C . LYS A 1 521 ? -2.903 -19.475 53.050 1.00 49.44 521 LYS A C 1
ATOM 4219 O O . LYS A 1 521 ? -2.448 -19.560 54.185 1.00 49.44 521 LYS A O 1
ATOM 4224 N N . SER A 1 522 ? -4.209 -19.320 52.818 1.00 50.53 522 SER A N 1
ATOM 4225 C CA . SER A 1 522 ? -5.218 -19.504 53.875 1.00 50.53 522 SER A CA 1
ATOM 4226 C C . SER A 1 522 ? -5.610 -20.970 54.101 1.00 50.53 522 SER A C 1
ATOM 4228 O O . SER A 1 522 ? -6.305 -21.240 55.072 1.00 50.53 522 SER A O 1
ATOM 4230 N N . ASN A 1 523 ? -5.127 -21.914 53.276 1.00 51.00 523 ASN A N 1
ATOM 4231 C CA . ASN A 1 523 ? -5.416 -23.350 53.414 1.00 51.00 523 ASN A CA 1
ATOM 4232 C C . ASN A 1 523 ? -4.181 -24.252 53.606 1.00 51.00 523 ASN A C 1
ATOM 4234 O O . ASN A 1 523 ? -4.341 -25.447 53.828 1.00 51.00 523 ASN A O 1
ATOM 4238 N N . GLU A 1 524 ? -2.959 -23.717 53.583 1.00 44.91 524 GLU A N 1
ATOM 4239 C CA . GLU A 1 524 ? -1.729 -24.500 53.786 1.00 44.91 524 GLU A CA 1
ATOM 4240 C C . GLU A 1 524 ? -0.942 -23.997 55.002 1.00 44.91 524 GLU A C 1
ATOM 4242 O O . GLU A 1 524 ? 0.158 -23.457 54.898 1.00 44.91 524 GLU A O 1
ATOM 4247 N N . ASN A 1 525 ? -1.516 -24.212 56.186 1.00 46.62 525 ASN A N 1
ATOM 4248 C CA . ASN A 1 525 ? -0.750 -24.394 57.415 1.00 46.62 525 ASN A CA 1
ATOM 4249 C C . ASN A 1 525 ? -0.661 -25.899 57.691 1.00 46.62 525 ASN A C 1
ATOM 4251 O O . ASN A 1 525 ? -1.401 -26.413 58.520 1.00 46.62 525 ASN A O 1
ATOM 4255 N N . GLN A 1 526 ? 0.209 -26.601 56.960 1.00 48.97 526 GLN A N 1
ATOM 4256 C CA . GLN A 1 526 ? 0.942 -27.790 57.413 1.00 48.97 526 GLN A CA 1
ATOM 4257 C C . GLN A 1 526 ? 1.866 -28.282 56.286 1.00 48.97 526 GLN A C 1
ATOM 4259 O O . GLN A 1 526 ? 1.424 -28.530 55.171 1.00 48.97 526 GLN A O 1
ATOM 4264 N N . ASN A 1 527 ? 3.143 -28.456 56.636 1.00 40.84 527 ASN A N 1
ATOM 4265 C CA . ASN A 1 527 ? 4.222 -29.131 55.896 1.00 40.84 527 ASN A CA 1
ATOM 4266 C C . ASN A 1 527 ? 5.076 -28.291 54.925 1.00 40.84 527 ASN A C 1
ATOM 4268 O O . ASN A 1 527 ? 4.930 -28.306 53.708 1.00 40.84 527 ASN A O 1
ATOM 4272 N N . GLN A 1 528 ? 6.095 -27.654 55.508 1.00 42.75 528 GLN A N 1
ATOM 4273 C CA . GLN A 1 528 ? 7.376 -27.353 54.862 1.00 42.75 528 GLN A CA 1
ATOM 4274 C C . GLN A 1 528 ? 8.281 -28.599 54.855 1.00 42.75 528 GLN A C 1
ATOM 4276 O O . GLN A 1 528 ? 8.415 -29.235 55.900 1.00 42.75 528 GLN A O 1
ATOM 4281 N N . LYS A 1 529 ? 9.004 -28.849 53.750 1.00 39.38 529 LYS A N 1
ATOM 4282 C CA . LYS A 1 529 ? 10.485 -28.932 53.731 1.00 39.38 529 LYS A CA 1
ATOM 4283 C C . LYS A 1 529 ? 11.062 -29.157 52.319 1.00 39.38 529 LYS A C 1
ATOM 4285 O O . LYS A 1 529 ? 10.614 -30.038 51.600 1.00 39.38 529 LYS A O 1
ATOM 4290 N N . ASN A 1 530 ? 12.117 -28.380 52.053 1.00 38.84 530 ASN A N 1
ATOM 4291 C CA . ASN A 1 530 ? 13.253 -28.576 51.138 1.00 38.84 530 ASN A CA 1
ATOM 4292 C C . ASN A 1 530 ? 13.004 -28.589 49.617 1.00 38.84 530 ASN A C 1
ATOM 4294 O O . ASN A 1 530 ? 12.529 -29.575 49.074 1.00 38.84 530 ASN A O 1
ATOM 4298 N N . ASP A 1 531 ? 13.428 -27.520 48.929 1.00 33.25 531 ASP A N 1
ATOM 4299 C CA . ASP A 1 531 ? 14.588 -27.597 48.019 1.00 33.25 531 ASP A CA 1
ATOM 4300 C C . ASP A 1 531 ? 14.990 -26.195 47.519 1.00 33.25 531 ASP A C 1
ATOM 4302 O O . ASP A 1 531 ? 14.232 -25.507 46.827 1.00 33.25 531 ASP A O 1
ATOM 4306 N N . ASP A 1 532 ? 16.200 -25.773 47.890 1.00 40.59 532 ASP A N 1
ATOM 4307 C CA . ASP A 1 532 ? 16.855 -24.559 47.408 1.00 40.59 532 ASP A CA 1
ATOM 4308 C C . ASP A 1 532 ? 17.633 -24.884 46.126 1.00 40.59 532 ASP A C 1
ATOM 4310 O O . ASP A 1 532 ? 18.702 -25.488 46.157 1.00 40.59 532 ASP A O 1
ATOM 4314 N N . SER A 1 533 ? 17.118 -24.436 44.978 1.00 33.50 533 SER A N 1
ATOM 4315 C CA . SER A 1 533 ? 17.906 -24.355 43.744 1.00 33.50 533 SER A CA 1
ATOM 4316 C C . SER A 1 533 ? 17.840 -22.938 43.174 1.00 33.50 533 SER A C 1
ATOM 4318 O O . SER A 1 533 ? 16.773 -22.434 42.802 1.00 33.50 533 SER A O 1
ATOM 4320 N N . GLU A 1 534 ? 19.003 -22.290 43.147 1.00 37.09 534 GLU A N 1
ATOM 4321 C CA . GLU A 1 534 ? 19.253 -20.931 42.678 1.00 37.09 534 GLU A CA 1
ATOM 4322 C C . GLU A 1 534 ? 18.683 -20.666 41.273 1.00 37.09 534 GLU A C 1
ATOM 4324 O O . GLU A 1 534 ? 19.183 -21.154 40.257 1.00 37.09 534 GLU A O 1
ATOM 4329 N N . LYS A 1 535 ? 17.692 -19.774 41.174 1.00 31.70 535 LYS A N 1
ATOM 4330 C CA . LYS A 1 535 ? 17.342 -19.121 39.904 1.00 31.70 535 LYS A CA 1
ATOM 4331 C C . LYS A 1 535 ? 18.199 -17.871 39.723 1.00 31.70 535 LYS A C 1
ATOM 4333 O O . LYS A 1 535 ? 17.822 -16.781 40.150 1.00 31.70 535 LYS A O 1
ATOM 4338 N N . LYS A 1 536 ? 19.335 -18.012 39.033 1.00 31.00 536 LYS A N 1
ATOM 4339 C CA . LYS A 1 536 ? 20.117 -16.871 38.529 1.00 31.00 536 LYS A CA 1
ATOM 4340 C C . LYS A 1 536 ? 19.300 -16.081 37.502 1.00 31.00 536 LYS A C 1
ATOM 4342 O O . LYS A 1 536 ? 19.092 -16.512 36.369 1.00 31.00 536 LYS A O 1
ATOM 4347 N N . VAL A 1 537 ? 18.852 -14.892 37.897 1.00 30.14 537 VAL A N 1
ATOM 4348 C CA . VAL A 1 537 ? 18.321 -13.868 36.990 1.00 30.14 537 VAL A CA 1
ATOM 4349 C C . VAL A 1 537 ? 19.504 -13.249 36.247 1.00 30.14 537 VAL A C 1
ATOM 4351 O O . VAL A 1 537 ? 20.244 -12.438 36.798 1.00 30.14 537 VAL A O 1
ATOM 4354 N N . ILE A 1 538 ? 19.702 -13.640 34.987 1.00 30.36 538 ILE A N 1
ATOM 4355 C CA . ILE A 1 538 ? 20.692 -13.010 34.106 1.00 30.36 538 ILE A CA 1
ATOM 4356 C C . ILE A 1 538 ? 20.156 -11.630 33.706 1.00 30.36 538 ILE A C 1
ATOM 4358 O O . ILE A 1 538 ? 19.287 -11.497 32.843 1.00 30.36 538 ILE A O 1
ATOM 4362 N N . ILE A 1 539 ? 20.667 -10.588 34.360 1.00 31.81 539 ILE A N 1
ATOM 4363 C CA . ILE A 1 539 ? 20.431 -9.192 33.984 1.00 31.81 539 ILE A CA 1
ATOM 4364 C C . ILE A 1 539 ? 21.393 -8.850 32.837 1.00 31.81 539 ILE A C 1
ATOM 4366 O O . ILE A 1 539 ? 22.570 -8.577 33.064 1.00 31.81 539 ILE A O 1
ATOM 4370 N N . TYR A 1 540 ? 20.899 -8.836 31.596 1.00 31.28 540 TYR A N 1
ATOM 4371 C CA . TYR A 1 540 ? 21.646 -8.316 30.444 1.00 31.28 540 TYR A CA 1
ATOM 4372 C C . TYR A 1 540 ? 21.775 -6.787 30.551 1.00 31.28 540 TYR A C 1
ATOM 4374 O O . TYR A 1 540 ? 20.930 -6.049 30.045 1.00 31.28 540 TYR A O 1
ATOM 4382 N N . LYS A 1 541 ? 22.820 -6.299 31.233 1.00 30.50 541 LYS A N 1
ATOM 4383 C CA . LYS A 1 541 ? 23.087 -4.854 31.367 1.00 30.50 541 LYS A CA 1
ATOM 4384 C C . LYS A 1 541 ? 23.594 -4.191 30.076 1.00 30.50 541 LYS A C 1
ATOM 4386 O O . LYS A 1 541 ? 23.396 -2.995 29.930 1.00 30.50 541 LYS A O 1
ATOM 4391 N N . ASN A 1 542 ? 24.114 -4.951 29.107 1.00 32.72 542 ASN A N 1
ATOM 4392 C CA . ASN A 1 542 ? 24.628 -4.424 27.836 1.00 32.72 542 ASN A CA 1
ATOM 4393 C C . ASN A 1 542 ? 23.959 -5.128 26.646 1.00 32.72 542 ASN A C 1
ATOM 4395 O O . ASN A 1 542 ? 24.464 -6.135 26.154 1.00 32.72 542 ASN A O 1
ATOM 4399 N N . ASN A 1 543 ? 22.801 -4.630 26.197 1.00 39.41 543 ASN A N 1
ATOM 4400 C CA . ASN A 1 543 ? 22.181 -5.090 24.951 1.00 39.41 543 ASN A CA 1
ATOM 4401 C C . ASN A 1 543 ? 22.331 -3.999 23.869 1.00 39.41 543 ASN A C 1
ATOM 4403 O O . ASN A 1 543 ? 21.645 -2.976 23.969 1.00 39.41 543 ASN A O 1
ATOM 4407 N N . PRO A 1 544 ? 23.164 -4.205 22.827 1.00 33.25 544 PRO A N 1
ATOM 4408 C CA . PRO A 1 544 ? 23.446 -3.202 21.794 1.00 33.25 544 PRO A CA 1
ATOM 4409 C C . PRO A 1 544 ? 22.197 -2.742 21.023 1.00 33.25 544 PRO A C 1
ATOM 4411 O O . PRO A 1 544 ? 22.197 -1.663 20.434 1.00 33.25 544 PRO A O 1
ATOM 4414 N N . PHE A 1 545 ? 21.100 -3.504 21.073 1.00 38.28 545 PHE A N 1
ATOM 4415 C CA . PHE A 1 545 ? 19.838 -3.145 20.427 1.00 38.28 545 PHE A CA 1
ATOM 4416 C C . PHE A 1 545 ? 19.019 -2.105 21.202 1.00 38.28 545 PHE A C 1
ATOM 4418 O O . PHE A 1 545 ? 18.273 -1.352 20.580 1.00 38.28 545 PHE A O 1
ATOM 4425 N N . ARG A 1 546 ? 19.173 -2.002 22.532 1.00 39.84 546 ARG A N 1
ATOM 4426 C CA . ARG A 1 546 ? 18.512 -0.950 23.328 1.00 39.84 546 ARG A CA 1
ATOM 4427 C C . ARG A 1 546 ? 19.096 0.421 22.995 1.00 39.84 546 ARG A C 1
ATOM 4429 O O . ARG A 1 546 ? 18.337 1.365 22.788 1.00 39.84 546 ARG A O 1
ATOM 4436 N N . ASP A 1 547 ? 20.418 0.489 22.866 1.00 38.62 547 ASP A N 1
ATOM 4437 C CA . ASP A 1 547 ? 21.123 1.709 22.481 1.00 38.62 547 ASP A CA 1
ATOM 4438 C C . ASP A 1 547 ? 20.895 2.051 21.012 1.00 38.62 547 ASP A C 1
ATOM 4440 O O . ASP A 1 547 ? 20.705 3.221 20.707 1.00 38.62 547 ASP A O 1
ATOM 4444 N N . LEU A 1 548 ? 20.829 1.068 20.103 1.00 36.81 548 LEU A N 1
ATOM 4445 C CA . LEU A 1 548 ? 20.433 1.320 18.711 1.00 36.81 548 LEU A CA 1
ATOM 4446 C C . LEU A 1 548 ? 19.006 1.875 18.621 1.00 36.81 548 LEU A C 1
ATOM 4448 O O . LEU A 1 548 ? 18.765 2.838 17.903 1.00 36.81 548 LEU A O 1
ATOM 4452 N N . PHE A 1 549 ? 18.063 1.315 19.379 1.00 40.81 549 PHE A N 1
ATOM 4453 C CA . PHE A 1 549 ? 16.665 1.738 19.350 1.00 40.81 549 PHE A CA 1
ATOM 4454 C C . PHE A 1 549 ? 16.460 3.122 19.994 1.00 40.81 549 PHE A C 1
ATOM 4456 O O . PHE A 1 549 ? 15.791 3.977 19.414 1.00 40.81 549 PHE A O 1
ATOM 4463 N N . GLN A 1 550 ? 17.089 3.397 21.143 1.00 38.28 550 GLN A N 1
ATOM 4464 C CA . GLN A 1 550 ? 17.056 4.726 21.770 1.00 38.28 550 GLN A CA 1
ATOM 4465 C C . GLN A 1 550 ? 17.822 5.775 20.951 1.00 38.28 550 GLN A C 1
ATOM 4467 O O . GLN A 1 550 ? 17.319 6.888 20.785 1.00 38.28 550 GLN A O 1
ATOM 4472 N N . LYS A 1 551 ? 18.980 5.430 20.365 1.00 40.62 551 LYS A N 1
ATOM 4473 C CA . LYS A 1 551 ? 19.692 6.315 19.427 1.00 40.62 551 LYS A CA 1
ATOM 4474 C C . LYS A 1 551 ? 18.868 6.583 18.172 1.00 40.62 551 LYS A C 1
ATOM 4476 O O . LYS A 1 551 ? 18.898 7.712 17.707 1.00 40.62 551 LYS 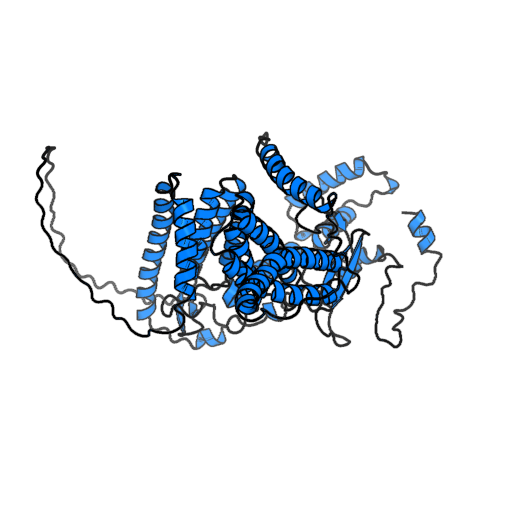A O 1
ATOM 4481 N N . ASN A 1 552 ? 18.087 5.624 17.672 1.00 38.41 552 ASN A N 1
ATOM 4482 C CA . ASN A 1 552 ? 17.216 5.821 16.509 1.00 38.41 552 ASN A CA 1
ATOM 4483 C C . ASN A 1 552 ? 16.048 6.775 16.802 1.00 38.41 552 ASN A C 1
ATOM 4485 O O . ASN A 1 552 ? 15.796 7.678 16.007 1.00 38.41 552 ASN A O 1
ATOM 4489 N N . VAL A 1 553 ? 15.387 6.646 17.956 1.00 36.94 553 VAL A N 1
ATOM 4490 C CA . VAL A 1 553 ? 14.306 7.568 18.365 1.00 36.94 553 VAL A CA 1
ATOM 4491 C C . VAL A 1 553 ? 14.847 8.985 18.605 1.00 36.94 553 VAL A C 1
ATOM 4493 O O . VAL A 1 553 ? 14.232 9.968 18.194 1.00 36.94 553 VAL A O 1
ATOM 4496 N N . ILE A 1 554 ? 16.028 9.111 19.217 1.00 37.91 554 ILE A N 1
ATOM 4497 C CA . ILE A 1 554 ? 16.664 10.412 19.470 1.00 37.91 554 ILE A CA 1
ATOM 4498 C C . ILE A 1 554 ? 17.210 11.027 18.166 1.00 37.91 554 ILE A C 1
ATOM 4500 O O . ILE A 1 554 ? 16.956 12.199 17.903 1.00 37.91 554 ILE A O 1
ATOM 4504 N N . GLN A 1 555 ? 17.889 10.261 17.301 1.00 37.69 555 GLN A N 1
ATOM 4505 C CA . GLN A 1 555 ? 18.421 10.756 16.021 1.00 37.69 555 GLN A CA 1
ATOM 4506 C C . GLN A 1 555 ? 17.324 11.163 15.031 1.00 37.69 555 GLN A C 1
ATOM 4508 O O . GLN A 1 555 ? 17.535 12.120 14.285 1.00 37.69 555 GLN A O 1
ATOM 4513 N N . GLN A 1 556 ? 16.164 10.496 15.025 1.00 36.03 556 GLN A N 1
ATOM 4514 C CA . GLN A 1 556 ? 15.017 10.918 14.212 1.00 36.03 556 GLN A CA 1
ATOM 4515 C C . GLN A 1 556 ? 14.485 12.289 14.658 1.00 36.03 556 GLN A C 1
ATOM 4517 O O . GLN A 1 556 ? 14.265 13.161 13.818 1.00 36.03 556 GLN A O 1
ATOM 4522 N N . ASN A 1 557 ? 14.396 12.536 15.968 1.00 36.88 557 ASN A N 1
ATOM 4523 C CA . ASN A 1 557 ? 13.959 13.827 16.507 1.00 36.88 557 ASN A CA 1
ATOM 4524 C C . ASN A 1 557 ? 14.968 14.963 16.251 1.00 36.88 557 ASN A C 1
ATOM 4526 O O . ASN A 1 557 ? 14.565 16.105 16.021 1.00 36.88 557 ASN A O 1
ATOM 4530 N N . THR A 1 558 ? 16.273 14.671 16.242 1.00 37.16 558 THR A N 1
ATOM 4531 C CA . THR A 1 558 ? 17.319 15.677 15.975 1.00 37.16 558 THR A CA 1
ATOM 4532 C C . THR A 1 558 ? 17.499 15.962 14.476 1.00 37.16 558 THR A C 1
ATOM 4534 O O . THR A 1 558 ? 17.727 17.108 14.095 1.00 37.16 558 THR A O 1
ATOM 4537 N N . LYS A 1 559 ? 17.350 14.963 13.591 1.00 39.81 559 LYS A N 1
ATOM 4538 C CA . LYS A 1 559 ? 17.472 15.156 12.130 1.00 39.81 559 LYS A CA 1
ATOM 4539 C C . LYS A 1 559 ? 16.285 15.889 11.507 1.00 39.81 559 LYS A C 1
ATOM 4541 O O . LYS A 1 559 ? 16.506 16.691 10.605 1.00 39.81 559 LYS A O 1
ATOM 4546 N N . ILE A 1 560 ? 15.062 15.680 12.004 1.00 40.78 560 ILE A N 1
ATOM 4547 C CA . ILE A 1 560 ? 13.886 16.447 11.552 1.00 40.78 560 ILE A CA 1
ATOM 4548 C C . ILE A 1 560 ? 14.060 17.937 11.880 1.00 40.78 560 ILE A C 1
ATOM 4550 O O . ILE A 1 560 ? 13.757 18.779 11.042 1.00 40.78 560 ILE A O 1
ATOM 4554 N N . LYS A 1 561 ? 14.652 18.275 13.035 1.00 38.78 561 LYS A N 1
ATOM 4555 C CA . LYS A 1 561 ? 15.010 19.668 13.350 1.00 38.78 561 LYS A CA 1
ATOM 4556 C C . LYS A 1 561 ? 16.029 20.247 12.362 1.00 38.78 561 LYS A C 1
ATOM 4558 O O . LYS A 1 561 ? 15.872 21.388 11.959 1.00 38.78 561 LYS A O 1
ATOM 4563 N N . ASN A 1 562 ? 17.022 19.477 11.919 1.00 37.19 562 ASN A N 1
ATOM 4564 C CA . ASN A 1 562 ? 18.095 19.998 11.059 1.00 37.19 562 ASN A CA 1
ATOM 4565 C C . ASN A 1 562 ? 17.743 20.066 9.559 1.00 37.19 562 ASN A C 1
ATOM 4567 O O . ASN A 1 562 ? 18.337 20.865 8.842 1.00 37.19 562 ASN A O 1
ATOM 4571 N N . LEU A 1 563 ? 16.781 19.272 9.076 1.00 39.00 563 LEU A N 1
ATOM 4572 C CA . LEU A 1 563 ? 16.340 19.297 7.670 1.00 39.00 563 LEU A CA 1
ATOM 4573 C C . LEU A 1 563 ? 15.349 20.433 7.359 1.00 39.00 563 LEU A C 1
ATOM 4575 O O . LEU A 1 563 ? 15.252 20.857 6.212 1.00 39.00 563 LEU A O 1
ATOM 4579 N N . VAL A 1 564 ? 14.647 20.960 8.367 1.00 44.50 564 VAL A N 1
ATOM 4580 C CA . VAL A 1 564 ? 13.653 22.040 8.201 1.00 44.50 564 VAL A CA 1
ATOM 4581 C C . VAL A 1 564 ? 14.302 23.439 8.161 1.00 44.50 564 VAL A C 1
ATOM 4583 O O . VAL A 1 564 ? 13.691 24.383 7.674 1.00 44.50 564 VAL A O 1
ATOM 4586 N N . PHE A 1 565 ? 15.566 23.579 8.582 1.00 36.47 565 PHE A N 1
ATOM 4587 C CA . PHE A 1 565 ? 16.285 24.865 8.623 1.00 36.47 565 PHE A CA 1
ATOM 4588 C C . PHE A 1 565 ? 17.198 25.159 7.421 1.00 36.47 565 PHE A C 1
ATOM 4590 O O . PHE A 1 565 ? 17.965 26.119 7.472 1.00 36.47 565 PHE A O 1
ATOM 4597 N N . GLN A 1 566 ? 17.123 24.402 6.321 1.00 32.34 566 GLN A N 1
ATOM 4598 C CA . GLN A 1 566 ? 17.785 24.820 5.079 1.00 32.34 566 GLN A CA 1
ATOM 4599 C C . GLN A 1 566 ? 16.796 25.551 4.161 1.00 32.34 566 GLN A C 1
ATOM 4601 O O . GLN A 1 566 ? 15.978 24.897 3.507 1.00 32.34 566 GLN A O 1
ATOM 4606 N N . PRO A 1 567 ? 16.837 26.897 4.077 1.00 30.83 567 PRO A N 1
ATOM 4607 C CA . PRO A 1 567 ? 16.073 27.606 3.066 1.00 30.83 567 PRO A CA 1
ATOM 4608 C C . PRO A 1 567 ? 16.575 27.169 1.688 1.00 30.83 567 PRO A C 1
ATOM 4610 O O . PRO A 1 567 ? 17.755 27.322 1.368 1.00 30.83 567 PRO A O 1
ATOM 4613 N N . ARG A 1 568 ? 15.675 26.627 0.860 1.00 34.84 568 ARG A N 1
ATOM 4614 C CA . ARG A 1 568 ? 15.933 26.451 -0.572 1.00 34.84 568 ARG A CA 1
ATOM 4615 C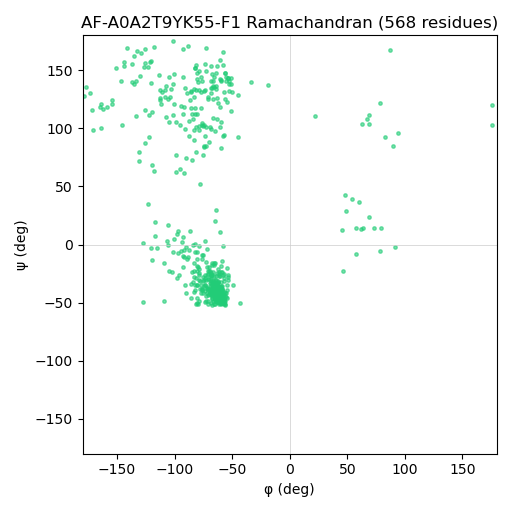 C . ARG A 1 568 ? 16.196 27.839 -1.160 1.00 34.84 568 ARG A C 1
ATOM 4617 O O . ARG A 1 568 ? 15.267 28.637 -1.281 1.00 34.84 568 ARG A O 1
ATOM 4624 N N . LYS A 1 569 ? 17.458 28.143 -1.472 1.00 32.91 569 LYS A N 1
ATOM 4625 C CA . LYS A 1 569 ? 17.801 29.299 -2.306 1.00 32.91 569 LYS A CA 1
ATOM 4626 C C . LYS A 1 569 ? 17.183 29.064 -3.689 1.00 32.91 569 LYS A C 1
ATOM 4628 O O . LYS A 1 569 ? 17.327 27.972 -4.233 1.00 32.91 569 LYS A O 1
ATOM 4633 N N . LYS A 1 570 ? 16.407 30.054 -4.136 1.00 36.62 570 LYS A N 1
ATOM 4634 C CA . LYS A 1 570 ? 15.751 30.112 -5.447 1.00 36.62 570 LYS A CA 1
ATOM 4635 C C . LYS A 1 570 ? 16.765 30.164 -6.575 1.00 36.62 570 LYS A C 1
ATOM 4637 O O . LYS A 1 570 ? 17.828 30.785 -6.346 1.00 36.62 570 LYS A O 1
#

Secondary structure (DSSP, 8-state):
-HHHHHHHTT----------TT------SSSPPPGGGGGG----GGGS-HHHHHHHHHHHHHHHHHS-GGG---HHHHHHHHHHHHHH-EEE---SS--S--EEE--HHHHHH-EE-SS-SEEEEE-TTSPEEEEESS---TTPPPEE-SS-SSS-HHHHHHHHHHHHS----SHHHHS-TTT-THHHHHPEEPTTTSSSEEE---HHHHHH----THHHHHHHHHHHHHHHHHHHHHHHHHHS----SHHHHHHHHHHHHHHHHHH--S-------PPPP--------------------------------------GGGEEEETTT--EEEHHHHHHHHHHHHHHHHHHHHHHHTT-HHHHHHHHHHIIIIIITTTSB-TT-HHHHHHHHHHHHHHHHTT-HHHHHHHHHHHHHHHHHHS-S-SS-HHHHHHHHHHHHHHHHHHHHHHHHT-TTHHHHHHHHHHHHHHHHHHHHHHHHHHT-TT-HHHHHHHHHHHHHHHHHHHHHHHHHHHHHHHHTTT--S-----------------HHHHHHHHHHHHHHHHHHHHTT-----

Nearest PDB structures (foldseek):
  4jhr-assembly1_B  TM=4.389E-01  e=5.653E-01  Mus musculus
  8rsv-assembly1_A  TM=4.754E-01  e=8.271E-01  Bacillus phage phi3T
  4u1d-assembly3_A  TM=4.021E-01  e=1.688E+00  Saccharomyces cerevisiae S288C
  6w2v-assembly2_B  TM=4.099E-01  e=3.791E+00  synthetic construct
  6w2v-assembly1_A  TM=4.073E-01  e=6.398E+00  synthetic construct

Foldseek 3Di:
DVVVVVVVVPDPPPDDQPCPPVRDRPPPPPDAQPPVLLVVDDDDLVLDDPVVLVVQVVVVVVVVVVDDPVPDDPSVVSSSVVLCQQQAWDWADPPDDDDPPTDTDHDSCCNPQAAEDLQFQWEWHADPVRDIDIFGPDDDDPPDGHYDHPDDLLAALCVSQVVCCSRPNDGDCHPLNVDFCLPHLSCLALWFADPVPLPFTWDQGDPVVLVVDPDDPPQAVVVVVVLVVVLVVLVVVLVVVVPPDDDDDCVVVVVVVVVVVVVVVVVPPPDDDDDDDDDDDDDDDDDDDDDDDDDDDDDDDDDDDDDPDPPPPDPDDDPSSQWIATSPPRDIYGVVSSVSLVVSLVVLLVQLVVCVVVVVLVSNLVSLVCSCVVCVVSVRHRCLHSSVLSSLVVNLVSCVLVLVLVSNLVSLLSNLVSVVPSVSHHLQDPSNLVSLVVNLVSLLSVLVVCVVVVDPCSLVCLVVVLVVNVVSLVSSLVSCCRNPNDPDPVNVVSVVSVVSSVVSNVVNVVVVVVVVVVVVVVVDPDDDDDDDDDDDDPDPPDDVVVVVVVCVSVVVNVVVVVVSPDPDDD